Protein AF-A0A4R3IBD0-F1 (afdb_monomer_lite)

Radius of gyration: 32.83 Å; chains: 1; bounding box: 86×54×81 Å

Sequence (645 aa):
MNINRLTFVALLCSALAISGCDSNSLTTIDSSSDSRSTEYGYESTAWFNLSADACTDRDDAVVIDTLDSEADLSSSEFSCTQYNYGTEIVYSFEWTGDDFDKDGADDTLSFDLKVEAFDGTTYSYSETEGESSVTELGTAANLYYIVDDYGTSDDDSDDVGYWDIEGANDNDGIDIGQSLRFSIENMAVSATGYSADFDGFSAISVLETLAGKEHLNIIGFGTGLDSNSFSTTPGEYEFDAMEELVVTSAGDYYDWQIWSIFDIEFSFSISNPELEVEPDWLAGSWGVAHIVDGGYKLDAEADTSDYVAGAQQIVDNLPEVGHVITFFTHPAHPHLFTLREHPYIDVANDIHENMVPTLENEQIILDVIDVFREADKKVILYLNAAGPNSNLYNETLEEIGDAWVTYYTDEWDGDEGAAWRELVRGYAERFDGLVDGYWFDNAAETPGGHEAFIQVFRDIDPDLRLCLNTNKQYHTDENGDYIYVGSDGIDDDDDSDYKIIKYVPTNEYDDYNCGHITPLGQGAPPNSFAYEEFTIPAMVEEPTATYDGRKYALKHGWFPIRTTWHGENSDLVFETEQAYRFTRTITDAGAAMTWSNTNLNGYMSDDEMLIMQEINDRMAQEPMESYEAYERPEGACLIGEDDCE

Foldseek 3Di:
DDDDDDDDDDDDDDDDDDDDDDPPPPPDDPCPDPLDDDPFWQKWKKKKKAFQCPQDPDFVNMWIDRVVDIGTNVDPQKHWDWDFPFFKIKIKIWGFPDDRVPPVGTKIKIKIKMKGKAAQWDWDDDQDQQAIATAGQHDRFTKDKDWDQPDPDPDSSSTFIFIFTDDPPPQTAAAASMKMKIAMGDTDMRDPQKGKDWQAWFKWKKAWRFDAAFWKKWKDHGGRTGIDTGGDPTDMDTDHGDNMIMMGTNAHPVNPTHMGITIIMTMIMMIRPPRRVPQDLQFLAEAAEFEQAFFVVNVVLVVQFDQLVQLVVCLVQFLRHQAYEYAQHHPPQQQTGLAQDFPPDNCCPQFNRRSGHDPVRSVSVVSSLVSCVVSNHAYEYEHAQLHLLPDQDDPVSVSNNVSLQVRCVVVVVRQSLVVRLSRVLRVLLVCQPSHQAYEYHPQLNHRPHDPSNLVSNCVRPVRHAYEHPRDWDFDADPVRHFWWWQAQAPPGPDRFIFTFTAFDHQDQRGQAYNQDTGDLVRVDALLRLVCVVPHLVNCLVPQWYHNSSRHIHGYEHEGEQFSDLADLPGHRDDDQLSVLCSSCSNSVSRGHYYYSFYDDSSHGRPVVSVSSSVSSVQVPDVVRDDGDDDDRYHLIDIPPDPSSD

pLDDT: mean 89.26, std 17.73, range [23.42, 98.94]

InterPro domains:
  IPR058589 Endo-alpha(1,4)-fucoidanase Mef1 [PF26376] (278-642)

Structure (mmCIF, N/CA/C/O backbone):
data_AF-A0A4R3IBD0-F1
#
_entry.id   AF-A0A4R3IBD0-F1
#
loop_
_atom_site.group_PDB
_atom_site.id
_atom_site.type_symbol
_atom_site.label_atom_id
_atom_site.label_alt_id
_atom_site.label_comp_id
_atom_site.label_asym_id
_atom_site.label_entity_id
_atom_site.label_seq_id
_atom_site.pdbx_PDB_ins_code
_atom_site.Cartn_x
_atom_site.Cartn_y
_atom_site.Cartn_z
_atom_site.occupancy
_atom_site.B_iso_or_equiv
_atom_site.auth_seq_id
_atom_site.auth_comp_id
_atom_site.auth_asym_id
_atom_site.auth_atom_id
_atom_site.pdbx_PDB_model_num
ATOM 1 N N . MET A 1 1 ? -7.425 26.414 43.319 1.00 30.64 1 MET A N 1
ATOM 2 C CA . MET A 1 1 ? -7.957 27.664 42.724 1.00 30.64 1 MET A CA 1
ATOM 3 C C . MET A 1 1 ? -7.833 27.462 41.223 1.00 30.64 1 MET A C 1
ATOM 5 O O . MET A 1 1 ? -6.763 27.702 40.697 1.00 30.64 1 MET A O 1
ATOM 9 N N . ASN A 1 2 ? -8.671 26.607 40.640 1.00 25.41 2 ASN A N 1
ATOM 10 C CA . ASN A 1 2 ? -10.037 26.858 40.157 1.00 25.41 2 ASN A CA 1
ATOM 11 C C . ASN A 1 2 ? -10.115 27.938 39.067 1.00 25.41 2 ASN A C 1
ATOM 13 O O . ASN A 1 2 ? -9.799 29.096 39.338 1.00 25.41 2 ASN A O 1
ATOM 17 N N . ILE A 1 3 ? -10.701 27.495 37.944 1.00 26.06 3 ILE A N 1
ATOM 18 C CA . ILE A 1 3 ? -11.537 28.189 36.948 1.00 26.06 3 ILE A CA 1
ATOM 19 C C . ILE A 1 3 ? -10.963 28.268 35.514 1.00 26.06 3 ILE A C 1
ATOM 21 O O . ILE A 1 3 ? -10.223 29.182 35.166 1.00 26.06 3 ILE A O 1
ATOM 25 N N . ASN A 1 4 ? -11.447 27.293 34.729 1.00 26.22 4 ASN A N 1
ATOM 26 C CA . ASN A 1 4 ? -12.086 27.340 33.402 1.00 26.22 4 ASN A CA 1
ATOM 27 C C . ASN A 1 4 ? -11.263 27.609 32.133 1.00 26.22 4 ASN A C 1
ATOM 29 O O . ASN A 1 4 ? -10.909 28.745 31.820 1.00 26.22 4 ASN A O 1
ATOM 33 N N . ARG A 1 5 ? -11.164 26.551 31.311 1.00 23.84 5 ARG A N 1
ATOM 34 C CA . ARG A 1 5 ? -11.283 26.635 29.849 1.00 23.84 5 ARG A CA 1
ATOM 35 C C . ARG A 1 5 ? -12.761 26.842 29.496 1.00 23.84 5 ARG A C 1
ATOM 37 O O . ARG A 1 5 ? -13.630 26.215 30.094 1.00 23.84 5 ARG A O 1
ATOM 44 N N . LEU A 1 6 ? -13.018 27.786 28.595 1.00 23.88 6 LEU A N 1
ATOM 45 C CA . LEU A 1 6 ? -14.338 28.175 28.111 1.00 23.88 6 LEU A CA 1
ATOM 46 C C . LEU A 1 6 ? -14.434 27.801 26.629 1.00 23.88 6 LEU A C 1
ATOM 48 O O . LEU A 1 6 ? -13.588 28.211 25.837 1.00 23.88 6 LEU A O 1
ATOM 52 N N . THR A 1 7 ? -15.473 27.045 26.311 1.00 25.47 7 THR A N 1
ATOM 53 C CA . THR A 1 7 ? -15.976 26.640 24.996 1.00 25.47 7 THR A CA 1
ATOM 54 C C . THR A 1 7 ? -16.467 27.843 24.180 1.00 25.47 7 THR A C 1
ATOM 56 O O . THR A 1 7 ? -17.162 28.698 24.724 1.00 25.47 7 THR A O 1
ATOM 59 N N . PHE A 1 8 ? -16.136 27.896 22.887 1.00 23.89 8 PHE A N 1
ATOM 60 C CA . PHE A 1 8 ? -16.808 28.630 21.793 1.00 23.89 8 PHE A CA 1
ATOM 61 C C . PHE A 1 8 ? -16.266 27.974 20.505 1.00 23.89 8 PHE A C 1
ATOM 63 O O . PHE A 1 8 ? -15.052 27.890 20.368 1.00 23.89 8 PHE A O 1
ATOM 70 N N . VAL A 1 9 ? -17.065 27.395 19.604 1.00 23.58 9 VAL A N 1
ATOM 71 C CA . VAL A 1 9 ? -17.948 28.067 18.635 1.00 23.58 9 VAL A CA 1
ATOM 72 C C . VAL A 1 9 ? -19.004 27.074 18.120 1.00 23.58 9 VAL A C 1
ATOM 74 O O . VAL A 1 9 ? -18.623 26.052 17.576 1.00 23.58 9 VAL A O 1
ATOM 77 N N . ALA A 1 10 ? -20.293 27.425 18.201 1.00 23.42 10 ALA A N 1
ATOM 78 C CA . ALA A 1 10 ? -21.295 27.228 17.136 1.00 23.42 10 ALA A CA 1
ATOM 79 C C . ALA A 1 10 ? -22.636 27.847 17.575 1.00 23.42 10 ALA A C 1
ATOM 81 O O . ALA A 1 10 ? -23.324 27.339 18.453 1.00 23.42 10 ALA A O 1
ATOM 82 N N . LEU A 1 11 ? -22.999 28.999 17.003 1.00 23.48 11 LEU A N 1
ATOM 83 C CA . LEU A 1 11 ? -24.326 29.595 17.174 1.00 23.48 11 LEU A CA 1
ATOM 84 C C . LEU A 1 11 ? -24.613 30.479 15.962 1.00 23.48 11 LEU A C 1
ATOM 86 O O . LEU A 1 11 ? -24.100 31.594 15.902 1.00 23.48 11 LEU A O 1
ATOM 90 N N . LEU A 1 12 ? -25.398 29.973 15.001 1.00 24.44 12 LEU A N 1
ATOM 91 C CA . LEU A 1 12 ? -26.239 30.764 14.086 1.00 24.44 12 LEU A CA 1
ATOM 92 C C . LEU A 1 12 ? -27.063 29.859 13.148 1.00 24.44 12 LEU A C 1
ATOM 94 O O . LEU A 1 12 ? -26.705 29.652 11.995 1.00 24.44 12 LEU A O 1
ATOM 98 N N . CYS A 1 13 ? -28.237 29.421 13.603 1.00 23.78 13 CYS A N 1
ATOM 99 C CA . CYS A 1 13 ? -29.403 29.314 12.725 1.00 23.78 13 CYS A CA 1
ATOM 100 C C . CYS A 1 13 ? -30.688 29.492 13.537 1.00 23.78 13 CYS A C 1
ATOM 102 O O . CYS A 1 13 ? -31.220 28.576 14.151 1.00 23.78 13 CYS A O 1
ATOM 104 N N . SER A 1 14 ? -31.192 30.725 13.576 1.00 25.48 14 SER A N 1
ATOM 105 C CA . SER A 1 14 ? -32.571 31.003 13.978 1.00 25.48 14 SER A CA 1
ATOM 106 C C . SER A 1 14 ? -33.035 32.272 13.275 1.00 25.48 14 SER A C 1
ATOM 108 O O . SER A 1 14 ? -32.718 33.372 13.723 1.00 25.48 14 SER A O 1
ATOM 110 N N . ALA A 1 15 ? -33.743 32.111 12.155 1.00 26.70 15 ALA A N 1
ATOM 111 C CA . ALA A 1 15 ? -34.878 32.941 11.736 1.00 26.70 15 ALA A CA 1
ATOM 112 C C . ALA A 1 15 ? -35.187 32.715 10.249 1.00 26.70 15 ALA A C 1
ATOM 114 O O . ALA A 1 15 ? -34.591 33.375 9.408 1.00 26.70 15 ALA A O 1
ATOM 115 N N . LEU A 1 16 ? -36.170 31.868 9.934 1.00 24.61 16 LEU A N 1
ATOM 116 C CA . LEU A 1 16 ? -37.281 32.189 9.026 1.00 24.61 16 LEU A CA 1
ATOM 117 C C . LEU A 1 16 ? -38.232 30.985 8.950 1.00 24.61 16 LEU A C 1
ATOM 119 O O . LEU A 1 16 ? -37.843 29.895 8.560 1.00 24.61 16 LEU A O 1
ATOM 123 N N . ALA A 1 17 ? -39.488 31.210 9.329 1.00 36.75 17 ALA A N 1
ATOM 124 C CA . ALA A 1 17 ? -40.565 30.239 9.221 1.00 36.75 17 ALA A CA 1
ATOM 125 C C . ALA A 1 17 ? -40.955 30.022 7.751 1.00 36.75 17 ALA A C 1
ATOM 127 O O . ALA A 1 17 ? -41.486 30.947 7.128 1.00 36.75 17 ALA A O 1
ATOM 128 N N . ILE A 1 18 ? -40.738 28.811 7.232 1.00 27.33 18 ILE A N 1
ATOM 129 C CA . ILE A 1 18 ? -41.438 28.233 6.077 1.00 27.33 18 ILE A CA 1
ATOM 130 C C . ILE A 1 18 ? -41.676 26.749 6.395 1.00 27.33 18 ILE A C 1
ATOM 132 O O . ILE A 1 18 ? -40.802 26.077 6.922 1.00 27.33 18 ILE A O 1
ATOM 136 N N . SER A 1 19 ? -42.900 26.296 6.136 1.00 30.73 19 SER A N 1
ATOM 137 C CA . SER A 1 19 ? -43.410 24.936 6.313 1.00 30.73 19 SER A CA 1
ATOM 138 C C . SER A 1 19 ? -42.615 23.880 5.538 1.00 30.73 19 SER A C 1
ATOM 140 O O . SER A 1 19 ? -42.396 24.080 4.341 1.00 30.73 19 SER A O 1
ATOM 142 N N . GLY A 1 20 ? -42.322 22.756 6.195 1.00 28.58 20 GLY A N 1
ATOM 143 C CA . GLY A 1 20 ? -41.736 21.547 5.613 1.00 28.58 20 GLY A CA 1
ATOM 144 C C . GLY A 1 20 ? -40.510 21.097 6.402 1.00 28.58 20 GLY A C 1
ATOM 145 O O . GLY A 1 20 ? -39.396 21.416 6.005 1.00 28.58 20 GLY A O 1
ATOM 146 N N . CYS A 1 21 ? -40.726 20.437 7.541 1.00 24.16 21 CYS A N 1
ATOM 147 C CA . CYS A 1 21 ? -39.716 19.561 8.129 1.00 24.16 21 CYS A CA 1
ATOM 148 C C . CYS A 1 21 ? -39.998 18.177 7.544 1.00 24.16 21 CYS A C 1
ATOM 150 O O . CYS A 1 21 ? -41.008 17.589 7.911 1.00 24.16 21 CYS A O 1
ATOM 152 N N . ASP A 1 22 ? -39.168 17.739 6.600 1.00 27.30 22 ASP A N 1
ATOM 153 C CA . ASP A 1 22 ? -38.936 16.310 6.383 1.00 27.30 22 ASP A CA 1
ATOM 154 C C . ASP A 1 22 ? -38.057 15.828 7.550 1.00 27.30 22 ASP A C 1
ATOM 156 O O . ASP A 1 22 ? -37.137 16.541 7.966 1.00 27.30 22 ASP A O 1
ATOM 160 N N . SER A 1 23 ? -38.368 14.657 8.094 1.00 30.92 23 SER A N 1
ATOM 161 C CA . SER A 1 23 ? -37.738 14.008 9.250 1.00 30.92 23 SER A CA 1
ATOM 162 C C . SER A 1 23 ? -36.393 13.328 8.948 1.00 30.92 23 SER A C 1
ATOM 164 O O . SER A 1 23 ? -35.870 12.637 9.810 1.00 30.92 23 SER A O 1
ATOM 166 N N . ASN A 1 24 ? -35.745 13.590 7.808 1.00 31.97 24 ASN A N 1
ATOM 167 C CA . ASN A 1 24 ? -34.401 13.060 7.515 1.00 31.97 24 ASN A CA 1
ATOM 168 C C . ASN A 1 24 ? -33.290 13.896 8.172 1.00 31.97 24 ASN A C 1
ATOM 170 O O . ASN A 1 24 ? -32.455 14.499 7.495 1.00 31.97 24 ASN A O 1
ATOM 174 N N . SER A 1 25 ? -33.292 13.950 9.500 1.00 30.91 25 SER A N 1
ATOM 175 C CA . SER A 1 25 ? -32.146 14.402 10.290 1.00 30.91 25 SER A CA 1
ATOM 176 C C . SER A 1 25 ? -31.559 13.212 11.043 1.00 30.91 25 SER A C 1
ATOM 178 O O . SER A 1 25 ? -31.473 13.263 12.267 1.00 30.91 25 SER A O 1
ATOM 180 N N . LEU A 1 26 ? -31.140 12.173 10.310 1.00 33.38 26 LEU A N 1
ATOM 181 C CA . LEU A 1 26 ? -30.063 11.319 10.796 1.00 33.38 26 LEU A CA 1
ATOM 182 C C . LEU A 1 26 ? -28.829 12.211 10.930 1.00 33.38 26 LEU A C 1
ATOM 184 O O . LEU A 1 26 ? -28.348 12.817 9.966 1.00 33.38 26 LEU A O 1
ATOM 188 N N . THR A 1 27 ? -28.401 12.381 12.170 1.00 32.94 27 THR A N 1
ATOM 189 C CA . THR A 1 27 ? -27.073 12.841 12.535 1.00 32.94 27 THR A CA 1
ATOM 190 C C . THR A 1 27 ? -26.075 12.007 11.743 1.00 32.94 27 THR A C 1
ATOM 192 O O . THR A 1 27 ? -26.045 10.790 11.838 1.00 32.94 27 THR A O 1
ATOM 195 N N . THR A 1 28 ? -25.293 12.666 10.889 1.00 30.95 28 THR A N 1
ATOM 196 C CA . THR A 1 28 ? -24.097 12.071 10.294 1.00 30.95 28 THR A CA 1
ATOM 197 C C . THR A 1 28 ? -23.261 11.492 11.427 1.00 30.95 28 THR A C 1
ATOM 199 O O . THR A 1 28 ? -22.746 12.278 12.227 1.00 30.95 28 THR A O 1
ATOM 202 N N . ILE A 1 29 ? -23.161 10.163 11.490 1.00 40.06 29 ILE A N 1
ATOM 203 C CA . ILE A 1 29 ? -22.185 9.456 12.315 1.00 40.06 29 ILE A CA 1
ATOM 204 C C . ILE A 1 29 ? -20.834 10.098 11.990 1.00 40.06 29 ILE A C 1
ATOM 206 O O . ILE A 1 29 ? -20.420 10.150 10.828 1.00 40.06 29 ILE A O 1
ATOM 210 N N . ASP A 1 30 ? -20.197 10.709 12.990 1.00 34.03 30 ASP A N 1
ATOM 211 C CA . ASP A 1 30 ? -18.844 11.237 12.845 1.00 34.03 30 ASP A CA 1
ATOM 212 C C . ASP A 1 30 ? -17.926 10.022 12.723 1.00 34.03 30 ASP A C 1
ATOM 214 O O . ASP A 1 30 ? -17.477 9.453 13.715 1.00 34.03 30 ASP A O 1
ATOM 218 N N . SER A 1 31 ? -17.714 9.573 11.485 1.00 34.78 31 SER A N 1
ATOM 219 C CA . SER A 1 31 ? -16.837 8.469 11.107 1.00 34.78 31 SER A CA 1
ATOM 220 C C . SER A 1 31 ? -15.368 8.870 11.301 1.00 34.78 31 SER A C 1
ATOM 222 O O . SER A 1 31 ? -14.561 8.841 10.363 1.00 34.78 31 SER A O 1
ATOM 224 N N . SER A 1 32 ? -14.998 9.312 12.507 1.00 30.59 32 SER A N 1
ATOM 225 C CA . SER A 1 32 ? -13.603 9.469 12.892 1.00 30.59 32 SER A CA 1
ATOM 226 C C . SER A 1 32 ? -13.015 8.067 13.038 1.00 30.59 32 SER A C 1
ATOM 228 O O . SER A 1 32 ? -13.101 7.444 14.090 1.00 30.59 32 SER A O 1
ATOM 230 N N . SER A 1 33 ? -12.491 7.575 11.920 1.00 35.34 33 SER A N 1
ATOM 231 C CA . SER A 1 33 ? -11.714 6.355 11.724 1.00 35.34 33 SER A CA 1
ATOM 232 C C . SER A 1 33 ? -10.942 5.892 12.971 1.00 35.34 33 SER A C 1
ATOM 234 O O . SER A 1 33 ? -9.861 6.412 13.259 1.00 35.34 33 SER A O 1
ATOM 236 N N . ASP A 1 34 ? -11.460 4.881 13.666 1.00 32.78 34 ASP A N 1
ATOM 237 C CA . ASP A 1 34 ? -10.689 4.050 14.599 1.00 32.78 34 ASP A CA 1
ATOM 238 C C . ASP A 1 34 ? -10.682 2.614 14.042 1.00 32.78 34 ASP A C 1
ATOM 240 O O . ASP A 1 34 ? -11.160 1.674 14.665 1.00 32.78 34 ASP A O 1
ATOM 244 N N . SER A 1 35 ? -10.153 2.442 12.821 1.00 32.25 35 SER A N 1
ATOM 245 C CA . SER A 1 35 ? -9.695 1.134 12.341 1.00 32.25 35 SER A CA 1
ATOM 246 C C . SER A 1 35 ? -8.415 0.800 13.110 1.00 32.25 35 SER A C 1
ATOM 248 O O . SER A 1 35 ? -7.306 1.158 12.695 1.00 32.25 35 SER A O 1
ATOM 250 N N . ARG A 1 36 ? -8.552 0.215 14.300 1.00 33.66 36 ARG A N 1
ATOM 251 C CA . ARG A 1 36 ? -7.394 -0.225 15.078 1.00 33.66 36 ARG A CA 1
ATOM 252 C C . ARG A 1 36 ? -6.843 -1.496 14.466 1.00 33.66 36 ARG A C 1
ATOM 254 O O . ARG A 1 36 ? -7.505 -2.519 14.463 1.00 33.66 36 ARG A O 1
ATOM 261 N N . SER A 1 37 ? -5.603 -1.425 13.999 1.00 33.34 37 SER A N 1
ATOM 262 C CA . SER A 1 37 ? -4.855 -2.597 13.573 1.00 33.34 37 SER A CA 1
ATOM 263 C C . SER A 1 37 ? -4.656 -3.550 14.754 1.00 33.34 37 SER A C 1
ATOM 265 O O . SER A 1 37 ? -3.964 -3.243 15.729 1.00 33.34 37 SER A O 1
ATOM 267 N N . THR A 1 38 ? -5.245 -4.737 14.663 1.00 33.91 38 THR A N 1
ATOM 268 C CA . THR A 1 38 ? -4.673 -5.912 15.314 1.00 33.91 38 THR A CA 1
ATOM 269 C C . THR A 1 38 ? -3.822 -6.671 14.302 1.00 33.91 38 THR A C 1
ATOM 271 O O . THR A 1 38 ? -3.943 -6.514 13.093 1.00 33.91 38 THR A O 1
ATOM 274 N N . GLU A 1 39 ? -2.831 -7.387 14.810 1.00 35.88 39 GLU A N 1
ATOM 275 C CA . GLU A 1 39 ? -1.593 -7.669 14.092 1.00 35.88 39 GLU A CA 1
ATOM 276 C C . GLU A 1 39 ? -1.738 -8.622 12.883 1.00 35.88 39 GLU A C 1
ATOM 278 O O . GLU A 1 39 ? -0.814 -8.645 12.083 1.00 35.88 39 GLU A O 1
ATOM 283 N N . TYR A 1 40 ? -2.836 -9.374 12.682 1.00 45.09 40 TYR A N 1
ATOM 284 C CA . TYR A 1 40 ? -2.930 -10.379 11.597 1.00 45.09 40 TYR A CA 1
ATOM 285 C C . TYR A 1 40 ? -4.383 -10.781 11.222 1.00 45.09 40 TYR A C 1
ATOM 287 O O . TYR A 1 40 ? -4.918 -11.721 11.803 1.00 45.09 40 TYR A O 1
ATOM 295 N N . GLY A 1 41 ? -5.006 -10.115 10.236 1.00 49.81 41 GLY A N 1
ATOM 296 C CA . GLY A 1 41 ? -6.280 -10.538 9.617 1.00 49.81 41 GLY A CA 1
ATOM 297 C C . GLY A 1 41 ? -7.053 -9.391 8.944 1.00 49.81 41 GLY A C 1
ATOM 298 O O . GLY A 1 41 ? -6.858 -8.233 9.302 1.00 49.81 41 GLY A O 1
ATOM 299 N N . TYR A 1 42 ? -7.910 -9.687 7.956 1.00 64.25 42 TYR A N 1
ATOM 300 C CA . TYR A 1 42 ? -8.905 -8.716 7.470 1.00 64.25 42 TYR A CA 1
ATOM 301 C C . TYR A 1 42 ? -9.942 -8.502 8.576 1.00 64.25 42 TYR A C 1
ATOM 303 O O . TYR A 1 42 ? -10.501 -9.483 9.068 1.00 64.25 42 TYR A O 1
ATOM 311 N N . GLU A 1 43 ? -10.171 -7.251 8.968 1.00 77.31 43 GLU A N 1
ATOM 312 C CA . GLU A 1 43 ? -11.166 -6.858 9.967 1.00 77.31 43 GLU A CA 1
ATOM 313 C C . GLU A 1 43 ? -12.154 -5.883 9.313 1.00 77.31 43 GLU A C 1
ATOM 315 O O . GLU A 1 43 ? -11.752 -4.868 8.744 1.00 77.31 43 GLU A O 1
ATOM 320 N N . SER A 1 44 ? -13.442 -6.217 9.337 1.00 85.81 44 SER A N 1
ATOM 321 C CA . SER A 1 44 ? -14.539 -5.358 8.881 1.00 85.81 44 SER A CA 1
ATOM 322 C C . SER A 1 44 ? -15.391 -4.963 10.078 1.00 85.81 44 SER A C 1
ATOM 324 O O . SER A 1 44 ? -15.619 -5.787 10.958 1.00 85.81 44 SER A O 1
ATOM 326 N N . THR A 1 45 ? -15.896 -3.733 10.108 1.00 90.75 45 THR A N 1
ATOM 327 C CA . THR A 1 45 ? -16.821 -3.283 11.156 1.00 90.75 45 THR A CA 1
ATOM 328 C C . THR A 1 45 ? -18.210 -3.103 10.563 1.00 90.75 45 THR A C 1
ATOM 330 O O . THR A 1 45 ? -18.341 -2.536 9.484 1.00 90.75 45 THR A O 1
ATOM 333 N N . ALA A 1 46 ? -19.239 -3.577 11.263 1.00 94.94 46 ALA A N 1
ATOM 334 C CA . ALA A 1 46 ? -20.636 -3.368 10.892 1.00 94.94 46 ALA A CA 1
ATOM 335 C C . ALA A 1 46 ? -21.366 -2.622 12.015 1.00 94.94 46 ALA A C 1
ATOM 337 O O . ALA A 1 46 ? -21.501 -3.154 13.121 1.00 94.94 46 ALA A O 1
ATOM 338 N N . TRP A 1 47 ? -21.833 -1.407 11.732 1.00 97.06 47 TRP A N 1
ATOM 339 C CA . TRP A 1 47 ? -22.647 -0.590 12.631 1.00 97.06 47 TRP A CA 1
ATOM 340 C C . TRP A 1 47 ? -24.128 -0.818 12.378 1.00 97.06 47 TRP A C 1
ATOM 342 O O . TRP A 1 47 ? -24.560 -0.942 11.236 1.00 97.06 47 TRP A O 1
ATOM 352 N N . PHE A 1 48 ? -24.903 -0.841 13.456 1.00 97.81 48 PHE A N 1
ATOM 353 C CA . PHE A 1 48 ? -26.347 -1.007 13.423 1.00 97.81 48 PHE A CA 1
ATOM 354 C C . PHE A 1 48 ? -27.013 0.123 14.196 1.00 97.81 48 PHE A C 1
ATOM 356 O O . PHE A 1 48 ? -26.667 0.366 15.353 1.00 97.81 48 PHE A O 1
ATOM 363 N N . ASN A 1 49 ? -28.015 0.748 13.580 1.00 97.56 49 ASN A N 1
ATOM 364 C CA . ASN A 1 49 ? -29.010 1.567 14.267 1.00 97.56 49 ASN A CA 1
ATOM 365 C C . ASN A 1 49 ? -30.354 0.836 14.175 1.00 97.56 49 ASN A C 1
ATOM 367 O O . ASN A 1 49 ? -30.792 0.478 13.080 1.00 97.56 49 ASN A O 1
ATOM 371 N N . LEU A 1 50 ? -30.960 0.535 15.324 1.00 97.19 50 LEU A N 1
ATOM 372 C CA . LEU A 1 50 ? -32.135 -0.325 15.427 1.00 97.19 50 LEU A CA 1
ATOM 373 C C . LEU A 1 50 ? -33.230 0.329 16.256 1.00 97.19 50 LEU A C 1
ATOM 375 O O . LEU A 1 50 ? -33.032 0.617 17.438 1.00 97.19 50 LEU A O 1
ATOM 379 N N . SER A 1 51 ? -34.417 0.412 15.663 1.00 96.12 51 SER A N 1
ATOM 380 C CA . SER A 1 51 ? -35.643 0.858 16.309 1.00 96.12 51 SER A CA 1
ATOM 381 C C . SER A 1 51 ? -36.452 -0.287 16.921 1.00 96.12 51 SER A C 1
ATOM 383 O O . SER A 1 51 ? -36.395 -1.439 16.483 1.00 96.12 51 SER A O 1
ATOM 385 N N . ALA A 1 52 ? -37.286 0.009 17.917 1.00 95.25 52 ALA A N 1
ATOM 386 C CA . ALA A 1 52 ? -38.093 -1.007 18.600 1.00 95.25 52 ALA A CA 1
ATOM 387 C C . ALA A 1 52 ? -39.112 -1.732 17.698 1.00 95.25 52 ALA A C 1
ATOM 389 O O . ALA A 1 52 ? -39.467 -2.887 17.959 1.00 95.25 52 ALA A O 1
ATOM 390 N N . ASP A 1 53 ? -39.578 -1.079 16.637 1.00 93.38 53 ASP A N 1
ATOM 391 C CA . ASP A 1 53 ? -40.452 -1.629 15.599 1.00 93.38 53 ASP A CA 1
ATOM 392 C C . ASP A 1 53 ? -39.692 -2.241 14.414 1.00 93.38 53 ASP A C 1
ATOM 394 O O . ASP A 1 53 ? -40.296 -2.539 13.380 1.00 93.38 53 ASP A O 1
ATOM 398 N N . ALA A 1 54 ? -38.394 -2.507 14.576 1.00 94.31 54 ALA A N 1
ATOM 399 C CA . ALA A 1 54 ? -37.627 -3.324 13.653 1.00 94.31 54 ALA A CA 1
ATOM 400 C C . ALA A 1 54 ? -38.376 -4.607 13.268 1.00 94.31 54 ALA A C 1
ATOM 402 O O . ALA A 1 54 ? -39.022 -5.264 14.095 1.00 94.31 54 ALA A O 1
ATOM 403 N N . CYS A 1 55 ? -38.215 -5.010 12.003 1.00 94.31 55 CYS A N 1
ATOM 404 C CA . CYS A 1 55 ? -38.742 -6.273 11.472 1.00 94.31 55 CYS A CA 1
ATOM 405 C C . CYS A 1 55 ? -40.280 -6.301 11.386 1.00 94.31 55 CYS A C 1
ATOM 407 O O . CYS A 1 55 ? -40.898 -7.373 11.364 1.00 94.31 55 CYS A O 1
ATOM 409 N N . THR A 1 56 ? -40.888 -5.113 11.343 1.00 89.62 56 THR A N 1
ATOM 410 C CA . THR A 1 56 ? -42.294 -4.893 10.994 1.00 89.62 56 THR A CA 1
ATOM 411 C C . THR A 1 56 ? -42.409 -4.416 9.537 1.00 89.62 56 THR A C 1
ATOM 413 O O . THR A 1 56 ? -41.598 -4.816 8.706 1.00 89.62 56 THR A O 1
ATOM 416 N N . ASP A 1 57 ? -43.426 -3.621 9.194 1.00 86.31 57 ASP A N 1
ATOM 417 C CA . ASP A 1 57 ? -43.651 -3.132 7.826 1.00 86.31 57 ASP A CA 1
ATOM 418 C C . ASP A 1 57 ? -42.810 -1.872 7.492 1.00 86.31 57 ASP A C 1
ATOM 420 O O . ASP A 1 57 ? -42.961 -1.314 6.405 1.00 86.31 57 ASP A O 1
ATOM 424 N N . ARG A 1 58 ? -41.948 -1.416 8.417 1.00 88.56 58 ARG A N 1
ATOM 425 C CA . ARG A 1 58 ? -41.112 -0.219 8.280 1.00 88.56 58 ARG A CA 1
ATOM 426 C C . ARG A 1 58 ? -39.668 -0.585 7.919 1.00 88.56 58 ARG A C 1
ATOM 428 O O . ARG A 1 58 ? -38.965 -1.200 8.721 1.00 88.56 58 ARG A O 1
ATOM 435 N N . ASP A 1 59 ? -39.241 -0.197 6.718 1.00 91.50 59 ASP A N 1
ATOM 436 C CA . ASP A 1 59 ? -37.950 -0.617 6.163 1.00 91.50 59 ASP A CA 1
ATOM 437 C C . ASP A 1 59 ? -36.748 0.052 6.862 1.00 91.50 59 ASP A C 1
ATOM 439 O O . ASP A 1 59 ? -35.747 -0.611 7.124 1.00 91.50 59 ASP A O 1
ATOM 443 N N . ASP A 1 60 ? -36.875 1.328 7.238 1.00 91.44 60 ASP A N 1
ATOM 444 C CA . ASP A 1 60 ? -35.840 2.144 7.898 1.00 91.44 60 ASP A CA 1
ATOM 445 C C . ASP A 1 60 ? -35.778 1.945 9.423 1.00 91.44 60 ASP A C 1
ATOM 447 O O . ASP A 1 60 ? -35.047 2.641 10.121 1.00 91.44 60 ASP A O 1
ATOM 451 N N . ALA A 1 61 ? -36.527 0.978 9.964 1.00 93.12 61 ALA A N 1
ATOM 452 C CA . ALA A 1 61 ? -36.467 0.630 11.382 1.00 93.12 61 ALA A CA 1
ATOM 453 C C . ALA A 1 61 ? -35.155 -0.058 11.786 1.00 93.12 61 ALA A C 1
ATOM 455 O O . ALA A 1 61 ? -34.906 -0.224 12.978 1.00 93.12 61 ALA A O 1
ATOM 456 N N . VAL A 1 62 ? -34.341 -0.494 10.820 1.00 96.12 62 VAL A N 1
ATOM 457 C CA . VAL A 1 62 ? -32.968 -0.948 11.053 1.00 96.12 62 VAL A CA 1
ATOM 458 C C . VAL A 1 62 ? -32.099 -0.528 9.883 1.00 96.12 62 VAL A C 1
ATOM 460 O O . VAL A 1 62 ? -32.450 -0.799 8.736 1.00 96.12 62 VAL A O 1
ATOM 463 N N . VAL A 1 63 ? -30.948 0.061 10.185 1.00 97.12 63 VAL A N 1
ATOM 464 C CA . VAL A 1 63 ? -29.914 0.405 9.207 1.00 97.12 63 VAL A CA 1
ATOM 465 C C . VAL A 1 63 ? -28.624 -0.310 9.589 1.00 97.12 63 VAL A C 1
ATOM 467 O O . VAL A 1 63 ? -28.256 -0.324 10.765 1.00 97.12 63 VAL A O 1
ATOM 470 N N . ILE A 1 64 ? -27.963 -0.907 8.598 1.00 97.00 64 ILE A N 1
ATOM 471 C CA . ILE A 1 64 ? -26.595 -1.416 8.690 1.00 97.00 64 ILE A CA 1
ATOM 472 C C . ILE A 1 64 ? -25.665 -0.515 7.869 1.00 97.00 64 ILE A C 1
ATOM 474 O O . ILE A 1 64 ? -26.000 -0.154 6.741 1.00 97.00 64 ILE A O 1
ATOM 478 N N . ASP A 1 65 ? -24.505 -0.180 8.428 1.00 95.19 65 ASP A N 1
ATOM 479 C CA . ASP A 1 65 ? -23.401 0.504 7.745 1.00 95.19 65 ASP A CA 1
ATOM 480 C C . ASP A 1 65 ? -22.112 -0.305 7.942 1.00 95.19 65 ASP A C 1
ATOM 482 O O . ASP A 1 65 ? -21.661 -0.508 9.072 1.00 95.19 65 ASP A O 1
ATOM 486 N N . THR A 1 66 ? -21.537 -0.801 6.847 1.00 88.44 66 THR A N 1
ATOM 487 C CA . THR A 1 66 ? -20.299 -1.598 6.849 1.00 88.44 66 THR A CA 1
ATOM 488 C C . THR A 1 66 ? -19.087 -0.835 6.323 1.00 88.44 66 THR A C 1
ATOM 490 O O . THR A 1 66 ? -18.091 -1.453 5.948 1.00 88.44 66 THR A O 1
ATOM 493 N N . LEU A 1 67 ? -19.158 0.504 6.257 1.00 80.69 67 LEU A N 1
ATOM 494 C CA . LEU A 1 67 ? -18.241 1.418 5.552 1.00 80.69 67 LEU A CA 1
ATOM 495 C C . LEU A 1 67 ? -18.224 1.257 4.025 1.00 80.69 67 LEU A C 1
ATOM 497 O O . LEU A 1 67 ? -18.065 2.244 3.301 1.00 80.69 67 LEU A O 1
ATOM 501 N N . ASP A 1 68 ? -18.381 0.030 3.534 1.00 72.88 68 ASP A N 1
ATOM 502 C CA . ASP A 1 68 ? -18.463 -0.301 2.115 1.00 72.88 68 ASP A CA 1
ATOM 503 C C . ASP A 1 68 ? -19.890 -0.119 1.573 1.00 72.88 68 ASP A C 1
ATOM 505 O O . ASP A 1 68 ? -20.071 0.254 0.406 1.00 72.88 68 ASP A O 1
ATOM 509 N N . SER A 1 69 ? -20.902 -0.340 2.418 1.00 84.75 69 SER A N 1
ATOM 510 C CA . SER A 1 69 ? -22.312 -0.226 2.056 1.00 84.75 69 SER A CA 1
ATOM 511 C C . SER A 1 69 ? -23.180 0.251 3.222 1.00 84.75 69 SER A C 1
ATOM 513 O O . SER A 1 69 ? -22.877 0.000 4.384 1.00 84.75 69 SER A O 1
ATOM 515 N N . GLU A 1 70 ? -24.275 0.932 2.885 1.00 93.94 70 GLU A N 1
ATOM 516 C CA . GLU A 1 70 ? -25.354 1.280 3.812 1.00 93.94 70 GLU A CA 1
ATOM 517 C C . GLU A 1 70 ? -26.643 0.645 3.280 1.00 93.94 70 GLU A C 1
ATOM 519 O O . GLU A 1 70 ? -26.962 0.783 2.090 1.00 93.94 70 GLU A O 1
ATOM 524 N N . ALA A 1 71 ? -27.372 -0.070 4.136 1.00 95.69 71 ALA A N 1
ATOM 525 C CA . ALA A 1 71 ? -28.601 -0.761 3.761 1.00 95.69 71 ALA A CA 1
ATOM 526 C C . ALA A 1 71 ? -29.630 -0.782 4.897 1.00 95.69 71 ALA A C 1
ATOM 528 O O . ALA A 1 71 ? -29.298 -0.711 6.075 1.00 95.69 71 ALA A O 1
ATOM 529 N N . ASP A 1 72 ? -30.897 -0.934 4.522 1.00 96.62 72 ASP A N 1
ATOM 530 C CA . ASP A 1 72 ? -32.037 -1.093 5.424 1.00 96.62 72 ASP A CA 1
ATOM 531 C C . ASP A 1 72 ? -32.844 -2.354 5.044 1.00 96.62 72 ASP A C 1
ATOM 533 O O . ASP A 1 72 ? -32.430 -3.135 4.176 1.00 96.62 72 ASP A O 1
ATOM 537 N N . LEU A 1 73 ? -34.004 -2.585 5.667 1.00 95.25 73 LEU A N 1
ATOM 538 C CA . LEU A 1 73 ? -34.823 -3.779 5.395 1.00 95.25 73 LEU A CA 1
ATOM 539 C C . LEU A 1 73 ? -35.494 -3.776 4.004 1.00 95.25 73 LEU A C 1
ATOM 541 O O . LEU A 1 73 ? -36.079 -4.789 3.610 1.00 95.25 73 LEU A O 1
ATOM 545 N N . SER A 1 74 ? -35.383 -2.689 3.228 1.00 95.44 74 SER A N 1
ATOM 546 C CA . SER A 1 74 ? -35.788 -2.677 1.816 1.00 95.44 74 SER A CA 1
ATOM 547 C C . SER A 1 74 ? -34.777 -3.401 0.914 1.00 95.44 74 SER A C 1
ATOM 549 O O . SER A 1 74 ? -35.121 -3.804 -0.208 1.00 95.44 74 SER A O 1
ATOM 551 N N . SER A 1 75 ? -33.540 -3.597 1.394 1.00 96.56 75 SER A N 1
ATOM 552 C CA . SER A 1 75 ? -32.516 -4.377 0.703 1.00 96.56 75 SER A CA 1
ATOM 553 C C . SER A 1 75 ? -32.885 -5.858 0.658 1.00 96.56 75 SER A C 1
ATOM 555 O O . SER A 1 75 ? -33.366 -6.444 1.623 1.00 96.56 75 SER A O 1
ATOM 557 N N . SER A 1 76 ? -32.605 -6.517 -0.470 1.00 96.56 76 SER A N 1
ATOM 558 C CA . SER A 1 76 ? -32.745 -7.975 -0.561 1.00 96.56 76 SER A CA 1
ATOM 559 C C . SER A 1 76 ? -31.667 -8.748 0.200 1.00 96.56 76 SER A C 1
ATOM 561 O O . SER A 1 76 ? -31.805 -9.961 0.350 1.00 96.56 76 SER A O 1
ATOM 563 N N . GLU A 1 77 ? -30.601 -8.065 0.614 1.00 96.38 77 GLU A N 1
ATOM 564 C CA . GLU A 1 77 ? -29.460 -8.624 1.345 1.00 96.38 77 GLU A CA 1
ATOM 565 C C . GLU A 1 77 ? -29.650 -8.538 2.859 1.00 96.38 77 GLU A C 1
ATOM 567 O O . GLU A 1 77 ? -28.920 -9.190 3.598 1.00 96.38 77 GLU A O 1
ATOM 572 N N . PHE A 1 78 ? -30.636 -7.771 3.335 1.00 97.19 78 PHE A N 1
ATOM 573 C CA . PHE A 1 78 ? -30.902 -7.623 4.756 1.00 97.19 78 PHE A CA 1
ATOM 574 C C . PHE A 1 78 ? -32.262 -8.214 5.112 1.00 97.19 78 PHE A C 1
ATOM 576 O O . PHE A 1 78 ? -33.282 -7.917 4.491 1.00 97.19 78 PHE A O 1
ATOM 583 N N . SER A 1 79 ? -32.296 -9.083 6.118 1.00 97.25 79 SER A N 1
ATOM 584 C CA . SER A 1 79 ? -33.546 -9.638 6.617 1.00 97.25 79 SER A CA 1
ATOM 585 C C . SER A 1 79 ? -33.598 -9.637 8.132 1.00 97.25 79 SER A C 1
ATOM 587 O O . SER A 1 79 ? -32.583 -9.779 8.816 1.00 97.25 79 SER A O 1
ATOM 589 N N . CYS A 1 80 ? -34.816 -9.509 8.652 1.00 97.94 80 CYS A N 1
ATOM 590 C CA . CYS A 1 80 ? -35.062 -9.626 10.072 1.00 97.94 80 CYS A CA 1
ATOM 591 C C . CYS A 1 80 ? -36.364 -10.370 10.391 1.00 97.94 80 CYS A C 1
ATOM 593 O O . CYS A 1 80 ? -37.367 -10.263 9.681 1.00 97.94 80 CYS A O 1
ATOM 595 N N . THR A 1 81 ? -36.368 -11.102 11.508 1.00 97.75 81 THR A N 1
ATOM 596 C CA . THR A 1 81 ? -37.578 -11.658 12.121 1.00 97.75 81 THR A CA 1
ATOM 597 C C . THR A 1 81 ? -37.667 -11.321 13.606 1.00 97.75 81 THR A C 1
ATOM 599 O O . THR A 1 81 ? -36.665 -11.337 14.309 1.00 97.75 81 THR A O 1
ATOM 602 N N . GLN A 1 82 ? -38.880 -11.061 14.101 1.00 96.81 82 GLN A N 1
ATOM 603 C CA . GLN A 1 82 ? -39.132 -10.734 15.507 1.00 96.81 82 GLN A CA 1
ATOM 604 C C . GLN A 1 82 ? -39.955 -11.833 16.201 1.00 96.81 82 GLN A C 1
ATOM 606 O O . GLN A 1 82 ? -40.957 -12.325 15.668 1.00 96.81 82 GLN A O 1
ATOM 611 N N . TYR A 1 83 ? -39.575 -12.180 17.431 1.00 97.00 83 TYR A N 1
ATOM 612 C CA . TYR A 1 83 ? -40.282 -13.127 18.293 1.00 97.00 83 TYR A CA 1
ATOM 613 C C . TYR A 1 83 ? -40.571 -12.506 19.662 1.00 97.00 83 TYR A C 1
ATOM 615 O O . TYR A 1 83 ? -39.652 -12.173 20.400 1.00 97.00 83 TYR A O 1
ATOM 623 N N . ASN A 1 84 ? -41.849 -12.410 20.039 1.00 95.75 84 ASN A N 1
ATOM 624 C CA . ASN A 1 84 ? -42.268 -11.945 21.365 1.00 95.75 84 ASN A CA 1
ATOM 625 C C . ASN A 1 84 ? -42.674 -13.137 22.255 1.00 95.75 84 ASN A C 1
ATOM 627 O O . ASN A 1 84 ? -43.611 -13.882 21.939 1.00 95.75 84 ASN A O 1
ATOM 631 N N . TYR A 1 85 ? -41.983 -13.303 23.385 1.00 95.56 85 TYR A N 1
ATOM 632 C CA . TYR A 1 85 ? -42.198 -14.381 24.359 1.00 95.56 85 TYR A CA 1
ATOM 633 C C . TYR A 1 85 ? -42.896 -13.911 25.647 1.00 95.56 85 TYR A C 1
ATOM 635 O O . TYR A 1 85 ? -42.928 -14.627 26.651 1.00 95.56 85 TYR A O 1
ATOM 643 N N . GLY A 1 86 ? -43.494 -12.724 25.623 1.00 94.50 86 GLY A N 1
ATOM 644 C CA . GLY A 1 86 ? -44.177 -12.096 26.746 1.00 94.50 86 GLY A CA 1
ATOM 645 C C . GLY A 1 86 ? -43.237 -11.222 27.560 1.00 94.50 86 GLY A C 1
ATOM 646 O O . GLY A 1 86 ? -43.492 -10.037 27.663 1.00 94.50 86 GLY A O 1
ATOM 647 N N . THR A 1 87 ? -42.160 -11.779 28.120 1.00 96.00 87 THR A N 1
ATOM 648 C CA . THR A 1 87 ? -41.201 -11.022 28.958 1.00 96.00 87 THR A CA 1
ATOM 649 C C . THR A 1 87 ? -39.903 -10.643 28.248 1.00 96.00 87 THR A C 1
ATOM 651 O O . THR A 1 87 ? -39.034 -10.002 28.834 1.00 96.00 87 THR A O 1
ATOM 654 N N . GLU A 1 88 ? -39.746 -11.100 27.012 1.00 97.19 88 GLU A N 1
ATOM 655 C CA . GLU A 1 88 ? -38.584 -10.838 26.172 1.00 97.19 88 GLU A CA 1
ATOM 656 C C . GLU A 1 88 ? -39.023 -10.757 24.705 1.00 97.19 88 GLU A C 1
ATOM 658 O O . GLU A 1 88 ? -39.984 -11.425 24.293 1.00 97.19 88 GLU A O 1
ATOM 663 N N . ILE A 1 89 ? -38.310 -9.944 23.932 1.00 97.88 89 ILE A N 1
ATOM 664 C CA . ILE A 1 89 ? -38.412 -9.851 22.477 1.00 97.88 89 ILE A CA 1
ATOM 665 C C . ILE A 1 89 ? -37.044 -10.223 21.905 1.00 97.88 89 ILE A C 1
ATOM 667 O O . ILE A 1 89 ? -36.019 -9.765 22.404 1.00 97.88 89 ILE A O 1
ATOM 671 N N . VAL A 1 90 ? -37.034 -11.071 20.880 1.00 98.25 90 VAL A N 1
ATOM 672 C CA . VAL A 1 90 ? -35.824 -11.453 20.145 1.00 98.25 90 VAL A CA 1
ATOM 673 C C . VAL A 1 90 ? -35.976 -11.015 18.697 1.00 98.25 90 VAL A C 1
ATOM 675 O O . VAL A 1 90 ? -36.954 -11.396 18.049 1.00 98.25 90 VAL A O 1
ATOM 678 N N . TYR A 1 91 ? -35.017 -10.238 18.211 1.00 98.38 91 TYR A N 1
ATOM 679 C CA . TYR A 1 91 ? -34.863 -9.854 16.814 1.00 98.38 91 TYR A CA 1
ATOM 680 C C . TYR A 1 91 ? -33.721 -10.682 16.227 1.00 98.38 91 TYR A C 1
ATOM 682 O O . TYR A 1 91 ? -32.615 -10.640 16.754 1.00 98.38 91 TYR A O 1
ATOM 690 N N . SER A 1 92 ? -33.990 -11.446 15.175 1.00 98.38 92 SER A N 1
ATOM 691 C CA . SER A 1 92 ? -32.997 -12.269 14.480 1.00 98.38 92 SER A CA 1
ATOM 692 C C . SER A 1 92 ? -32.674 -11.641 13.135 1.00 98.38 92 SER A C 1
ATOM 694 O O . SER A 1 92 ? -33.588 -11.496 12.317 1.00 98.38 92 SER A O 1
ATOM 696 N N . PHE A 1 93 ? -31.401 -11.318 12.913 1.00 98.38 93 PHE A N 1
ATOM 697 C CA . PHE A 1 93 ? -30.894 -10.632 11.726 1.00 98.38 93 PHE A CA 1
ATOM 698 C C . PHE A 1 93 ? -30.045 -11.557 10.856 1.00 98.38 93 PHE A C 1
ATOM 700 O O . PHE A 1 93 ? -29.274 -12.367 11.373 1.00 98.38 93 PHE A O 1
ATOM 707 N N . GLU A 1 94 ? -30.164 -11.400 9.538 1.00 98.12 94 GLU A N 1
ATOM 708 C CA . GLU A 1 94 ? -29.225 -11.942 8.549 1.00 98.12 94 GLU A CA 1
ATOM 709 C C . GLU A 1 94 ? -28.884 -10.839 7.537 1.00 98.12 94 GLU A C 1
ATOM 711 O O . GLU A 1 94 ? -29.787 -10.300 6.893 1.00 98.12 94 GLU A O 1
ATOM 716 N N . TRP A 1 95 ? -27.596 -10.524 7.405 1.00 97.06 95 TRP A N 1
ATOM 717 C CA . TRP A 1 95 ? -27.024 -9.613 6.414 1.00 97.06 95 TRP A CA 1
ATOM 718 C C . TRP A 1 95 ? -26.159 -10.406 5.438 1.00 97.06 95 TRP A C 1
ATOM 720 O O . TRP A 1 95 ? -25.275 -11.132 5.886 1.00 97.06 95 TRP A O 1
ATOM 730 N N . THR A 1 96 ? -26.412 -10.279 4.134 1.00 96.06 96 THR A N 1
ATOM 731 C CA . THR A 1 96 ? -25.718 -11.016 3.066 1.00 96.06 96 THR A CA 1
ATOM 732 C C . THR A 1 96 ? -25.106 -10.118 1.989 1.00 96.06 96 THR A C 1
ATOM 734 O O . THR A 1 96 ? -25.026 -10.545 0.841 1.00 96.06 96 THR A O 1
ATOM 737 N N . GLY A 1 97 ? -24.817 -8.851 2.298 1.00 89.06 97 GLY A N 1
ATOM 738 C CA . GLY A 1 97 ? -24.388 -7.864 1.297 1.00 89.06 97 GLY A CA 1
ATOM 739 C C . GLY A 1 97 ? -22.878 -7.653 1.207 1.00 89.06 97 GLY A C 1
ATOM 740 O O . GLY A 1 97 ? -22.435 -6.907 0.340 1.00 89.06 97 GLY A O 1
ATOM 741 N N . ASP A 1 98 ? -22.092 -8.307 2.066 1.00 89.50 98 ASP A N 1
ATOM 742 C CA . ASP A 1 98 ? -20.639 -8.159 2.100 1.00 89.50 98 ASP A CA 1
ATOM 743 C C . ASP A 1 98 ? -19.925 -9.493 1.906 1.00 89.50 98 ASP A C 1
ATOM 745 O O . ASP A 1 98 ? -20.259 -10.498 2.524 1.00 89.50 98 ASP A O 1
ATOM 749 N N . ASP A 1 99 ? -18.891 -9.470 1.075 1.00 86.75 99 ASP A N 1
ATOM 750 C CA . ASP A 1 99 ? -17.894 -10.527 0.917 1.00 86.75 99 ASP A CA 1
ATOM 751 C C . ASP A 1 99 ? -16.763 -10.279 1.938 1.00 86.75 99 ASP A C 1
ATOM 753 O O . ASP A 1 99 ? -15.902 -9.411 1.720 1.00 86.75 99 ASP A O 1
ATOM 757 N N . PHE A 1 100 ? -16.822 -10.945 3.102 1.00 84.94 100 PHE A N 1
ATOM 758 C CA . PHE A 1 100 ? -15.894 -10.716 4.222 1.00 84.94 100 PHE A CA 1
ATOM 759 C C . PHE A 1 100 ? -14.548 -11.413 3.993 1.00 84.94 100 PHE A C 1
ATOM 761 O O . PHE A 1 100 ? -13.514 -10.904 4.442 1.00 84.94 100 PHE A O 1
ATOM 768 N N . ASP A 1 101 ? -14.544 -12.554 3.294 1.00 80.94 101 ASP A N 1
ATOM 769 C CA . ASP A 1 101 ? -13.327 -13.301 2.950 1.00 80.94 101 ASP A CA 1
ATOM 770 C C . ASP A 1 101 ? -12.740 -12.995 1.561 1.00 80.94 101 ASP A C 1
ATOM 772 O O . ASP A 1 101 ? -11.631 -13.440 1.244 1.00 80.94 101 ASP A O 1
ATOM 776 N N . LYS A 1 102 ? -13.416 -12.132 0.794 1.00 72.88 102 LYS A N 1
ATOM 777 C CA . LYS A 1 102 ? -13.027 -11.646 -0.538 1.00 72.88 102 LYS A CA 1
ATOM 778 C C . LYS A 1 102 ? -12.873 -12.778 -1.559 1.00 72.88 102 LYS A C 1
ATOM 780 O O . LYS A 1 102 ? -12.087 -12.651 -2.506 1.00 72.88 102 LYS A O 1
ATOM 785 N N . ASP A 1 103 ? -13.605 -13.883 -1.397 1.00 76.00 103 ASP A N 1
ATOM 786 C CA . ASP A 1 103 ? -13.590 -15.008 -2.338 1.00 76.00 103 ASP A CA 1
ATOM 787 C C . ASP A 1 103 ? -14.440 -14.767 -3.607 1.00 76.00 103 ASP A C 1
ATOM 789 O O . ASP A 1 103 ? -14.425 -15.573 -4.552 1.00 76.00 103 ASP A O 1
ATOM 793 N N . GLY A 1 104 ? -15.110 -13.611 -3.675 1.00 74.94 104 GLY A N 1
ATOM 794 C CA . GLY A 1 104 ? -15.985 -13.190 -4.760 1.00 74.94 104 GLY A CA 1
ATOM 795 C C . GLY A 1 104 ? -17.441 -13.627 -4.585 1.00 74.94 104 GLY A C 1
ATOM 796 O O . GLY A 1 104 ? -18.220 -13.485 -5.539 1.00 74.94 104 GLY A O 1
ATOM 797 N N . ALA A 1 105 ? -17.810 -14.183 -3.429 1.00 85.38 105 ALA A N 1
ATOM 798 C CA . ALA A 1 105 ? -19.181 -14.471 -3.037 1.00 85.38 105 ALA A CA 1
ATOM 799 C C . ALA A 1 105 ? -19.531 -13.768 -1.719 1.00 85.38 105 ALA A C 1
ATOM 801 O O . ALA A 1 105 ? -18.769 -13.806 -0.767 1.00 85.38 105 ALA A O 1
ATOM 802 N N . ASP A 1 106 ? -20.724 -13.175 -1.652 1.00 89.19 106 ASP A N 1
ATOM 803 C CA . ASP A 1 106 ? -21.161 -12.514 -0.423 1.00 89.19 106 ASP A CA 1
ATOM 804 C C . ASP A 1 106 ? -21.351 -13.530 0.715 1.00 89.19 106 ASP A C 1
ATOM 806 O O . ASP A 1 106 ? -21.943 -14.610 0.549 1.00 89.19 106 ASP A O 1
ATOM 810 N N . ASP A 1 107 ? -20.878 -13.143 1.890 1.00 93.81 107 ASP A N 1
ATOM 811 C CA . ASP A 1 107 ? -20.999 -13.864 3.140 1.00 93.81 107 ASP A CA 1
ATOM 812 C C . ASP A 1 107 ? -22.234 -13.427 3.924 1.00 93.81 107 ASP A C 1
ATOM 814 O O . ASP A 1 107 ? -22.845 -12.399 3.672 1.00 93.81 107 ASP A O 1
ATOM 818 N N . THR A 1 108 ? -22.625 -14.226 4.914 1.00 96.88 108 THR A N 1
ATOM 819 C CA . THR A 1 108 ? -23.743 -13.957 5.815 1.00 96.88 108 THR A CA 1
ATOM 820 C C . THR A 1 108 ? -23.243 -13.638 7.218 1.00 96.88 108 THR A C 1
ATOM 822 O O . THR A 1 108 ? -22.682 -14.522 7.869 1.00 96.88 108 THR A O 1
ATOM 825 N N . LEU A 1 109 ? -23.514 -12.429 7.714 1.00 97.38 109 LEU A N 1
ATOM 826 C CA . LEU A 1 109 ? -23.497 -12.100 9.143 1.00 97.38 109 LEU A CA 1
ATOM 827 C C . LEU A 1 109 ? -24.888 -12.382 9.724 1.00 97.38 109 LEU A C 1
ATOM 829 O O . LEU A 1 109 ? -25.894 -11.903 9.208 1.00 97.38 109 LEU A O 1
ATOM 833 N N . SER A 1 110 ? -24.956 -13.140 10.815 1.00 98.12 110 SER A N 1
ATOM 834 C CA . SER A 1 110 ? -26.210 -13.428 11.521 1.00 98.12 110 SER A CA 1
ATOM 835 C C . SER A 1 110 ? -26.045 -13.277 13.024 1.00 98.12 110 SER A C 1
ATOM 837 O O . SER A 1 110 ? -24.994 -13.628 13.558 1.00 98.12 110 SER A O 1
ATOM 839 N N . PHE A 1 111 ? -27.063 -12.751 13.702 1.00 98.50 111 PHE A N 1
ATOM 840 C CA . PHE A 1 111 ? -27.086 -12.591 15.158 1.00 98.50 111 PHE A CA 1
ATOM 841 C C . PHE A 1 111 ? -28.516 -12.395 15.676 1.00 98.50 111 PHE A C 1
ATOM 843 O O . PHE A 1 111 ? -29.434 -12.079 14.916 1.00 98.50 111 PHE A O 1
ATOM 850 N N . ASP A 1 112 ? -28.689 -12.550 16.988 1.00 98.62 112 ASP A N 1
ATOM 851 C CA . ASP A 1 112 ? -29.932 -12.262 17.697 1.00 98.62 112 ASP A CA 1
ATOM 852 C C . ASP A 1 112 ? -29.736 -11.084 18.660 1.00 98.62 112 ASP A C 1
ATOM 854 O O . ASP A 1 112 ? -28.907 -11.157 19.566 1.00 98.62 112 ASP A O 1
ATOM 858 N N . LEU A 1 113 ? -30.541 -10.029 18.529 1.00 98.44 113 LEU A N 1
ATOM 859 C CA . LEU A 1 113 ? -30.714 -9.024 19.578 1.00 98.44 113 LEU A CA 1
ATOM 860 C C . LEU A 1 113 ? -31.847 -9.456 20.503 1.00 98.44 113 LEU A C 1
ATOM 862 O O . LEU A 1 113 ? -33.001 -9.601 20.092 1.00 98.44 113 LEU A O 1
ATOM 866 N N . LYS A 1 114 ? -31.533 -9.591 21.784 1.00 98.44 114 LYS A N 1
ATOM 867 C CA . LYS A 1 114 ? -32.484 -9.941 22.829 1.00 98.44 114 LYS A CA 1
ATOM 868 C C . LYS A 1 114 ? -32.751 -8.749 23.742 1.00 98.44 114 LYS A C 1
ATOM 870 O O . LYS A 1 114 ? -31.821 -8.212 24.340 1.00 98.44 114 LYS A O 1
ATOM 875 N N . VAL A 1 115 ? -34.031 -8.413 23.903 1.00 98.38 115 VAL A N 1
ATOM 876 C CA . VAL A 1 115 ? -34.533 -7.368 24.803 1.00 98.38 115 VAL A CA 1
ATOM 877 C C . VAL A 1 115 ? -35.368 -8.005 25.909 1.00 98.38 115 VAL A C 1
ATOM 879 O O . VAL A 1 115 ? -36.313 -8.744 25.636 1.00 98.38 115 VAL A O 1
ATOM 882 N N . GLU A 1 116 ? -35.039 -7.722 27.164 1.00 98.19 116 GLU A N 1
ATOM 883 C CA . GLU A 1 116 ? -35.748 -8.216 28.349 1.00 98.19 116 GLU A CA 1
ATOM 884 C C . GLU A 1 116 ? -36.256 -7.059 29.205 1.00 98.19 116 GLU A C 1
ATOM 886 O O . GLU A 1 116 ? -35.566 -6.054 29.375 1.00 98.19 116 GLU A O 1
ATOM 891 N N . ALA A 1 117 ? -37.435 -7.235 29.804 1.00 97.44 117 ALA A N 1
ATOM 892 C CA . ALA A 1 117 ? -38.028 -6.263 30.715 1.00 97.44 117 ALA A CA 1
ATOM 893 C C . ALA A 1 117 ? -38.048 -6.759 32.159 1.00 97.44 117 ALA A C 1
ATOM 895 O O . ALA A 1 117 ? -38.322 -7.933 32.438 1.00 97.44 117 ALA A O 1
ATOM 896 N N . PHE A 1 118 ? -37.841 -5.837 33.095 1.00 97.75 118 PHE A N 1
ATOM 897 C CA . PHE A 1 118 ? -37.888 -6.115 34.524 1.00 97.75 118 PHE A CA 1
ATOM 898 C C . PHE A 1 118 ? -38.652 -5.040 35.298 1.00 97.75 118 PHE A C 1
ATOM 900 O O . PHE A 1 118 ? -38.612 -3.861 34.957 1.00 97.75 118 PHE A O 1
ATOM 907 N N . ASP A 1 119 ? -39.315 -5.468 36.373 1.00 96.62 119 ASP A N 1
ATOM 908 C CA . ASP A 1 119 ? -39.991 -4.620 37.355 1.00 96.62 119 ASP A CA 1
ATOM 909 C C . ASP A 1 119 ? -39.413 -4.855 38.760 1.00 96.62 119 ASP A C 1
ATOM 911 O O . ASP A 1 119 ? -39.063 -5.980 39.144 1.00 96.62 119 ASP A O 1
ATOM 915 N N . GLY A 1 120 ? -39.353 -3.790 39.558 1.00 96.44 120 GLY A N 1
ATOM 916 C CA . GLY A 1 120 ? -38.823 -3.813 40.919 1.00 96.44 120 GLY A CA 1
ATOM 917 C C . GLY A 1 120 ? -37.295 -3.751 40.997 1.00 96.44 120 GLY A C 1
ATOM 918 O O . GLY A 1 120 ? -36.712 -4.321 41.927 1.00 96.44 120 GLY A O 1
ATOM 919 N N . THR A 1 121 ? -36.652 -3.063 40.056 1.00 98.12 121 THR A N 1
ATOM 920 C CA . THR A 1 121 ? -35.212 -2.805 40.044 1.00 98.12 121 THR A CA 1
ATOM 921 C C . THR A 1 121 ? -34.773 -2.087 41.319 1.00 98.12 121 THR A C 1
ATOM 923 O O . THR A 1 121 ? -35.339 -1.076 41.740 1.00 98.12 121 THR A O 1
ATOM 926 N N . THR A 1 122 ? -33.718 -2.597 41.953 1.00 98.31 122 THR A N 1
ATOM 927 C CA . THR A 1 122 ? -33.074 -1.964 43.107 1.00 98.31 122 THR A CA 1
ATOM 928 C C . THR A 1 122 ? -31.948 -1.055 42.632 1.00 98.31 122 THR A C 1
ATOM 930 O O . THR A 1 122 ? -30.855 -1.529 42.304 1.00 98.31 122 THR A O 1
ATOM 933 N N . TYR A 1 123 ? -32.202 0.253 42.652 1.00 98.31 123 TYR A N 1
ATOM 934 C CA . TYR A 1 123 ? -31.275 1.278 42.176 1.00 98.31 123 TYR A CA 1
ATOM 935 C C . TYR A 1 123 ? -31.057 2.413 43.192 1.00 98.31 123 TYR A C 1
ATOM 937 O O . TYR A 1 123 ? -31.801 2.577 44.163 1.00 98.31 123 TYR A O 1
ATOM 945 N N . SER A 1 124 ? -30.015 3.209 42.957 1.00 98.12 124 SER A N 1
ATOM 946 C CA . SER A 1 124 ? -29.771 4.498 43.608 1.00 98.12 124 SER A CA 1
ATOM 947 C C . SER A 1 124 ? -29.364 5.506 42.544 1.00 98.12 124 SER A C 1
ATOM 949 O O . SER A 1 124 ? -28.352 5.301 41.882 1.00 98.12 124 SER A O 1
ATOM 951 N N . TYR A 1 125 ? -30.132 6.586 42.414 1.00 97.38 125 TYR A N 1
ATOM 952 C CA . TYR A 1 125 ? -29.871 7.678 41.476 1.00 97.38 125 TYR A CA 1
ATOM 953 C C . TYR A 1 125 ? -29.104 8.824 42.153 1.00 97.38 125 TYR A C 1
ATOM 955 O O . TYR A 1 125 ? -29.413 9.193 43.292 1.00 97.38 125 TYR A O 1
ATOM 963 N N . SER A 1 126 ? -28.142 9.407 41.441 1.00 96.81 126 SER A N 1
ATOM 964 C CA . SER A 1 126 ? -27.441 10.641 41.805 1.00 96.81 126 SER A CA 1
ATOM 965 C C . SER A 1 126 ? -27.230 11.492 40.557 1.00 96.81 126 SER A C 1
ATOM 967 O O . SER A 1 126 ? -26.728 10.991 39.571 1.00 96.81 126 SER A O 1
ATOM 969 N N . GLU A 1 127 ? -27.497 12.799 40.608 1.00 94.75 127 GLU A N 1
ATOM 970 C CA . GLU A 1 127 ? -27.144 13.720 39.505 1.00 94.75 127 GLU A CA 1
ATOM 971 C C . GLU A 1 127 ? -25.620 13.867 39.301 1.00 94.75 127 GLU A C 1
ATOM 973 O O . GLU A 1 127 ? -25.176 14.581 38.405 1.00 94.75 127 GLU A O 1
ATOM 978 N N . THR A 1 128 ? -24.806 13.273 40.180 1.00 95.62 128 THR A N 1
ATOM 979 C CA . THR A 1 128 ? -23.347 13.280 40.063 1.00 95.62 128 THR A CA 1
ATOM 980 C C . THR A 1 128 ? -22.897 12.045 39.289 1.00 95.62 128 THR A C 1
ATOM 982 O O . THR A 1 128 ? -23.150 10.921 39.719 1.00 95.62 128 THR A O 1
ATOM 985 N N . GLU A 1 129 ? -22.208 12.281 38.175 1.00 92.50 129 GLU A N 1
ATOM 986 C CA . GLU A 1 129 ? -21.541 11.276 37.336 1.00 92.50 129 GLU A CA 1
ATOM 987 C C . GLU A 1 129 ? -20.747 10.265 38.186 1.00 92.50 129 GLU A C 1
ATOM 989 O O . GLU A 1 129 ? -20.062 10.639 39.149 1.00 92.50 129 GLU A O 1
ATOM 994 N N . GLY A 1 130 ? -20.886 8.978 37.872 1.00 94.00 130 GLY A N 1
ATOM 995 C CA . GLY A 1 130 ? -20.253 7.876 38.590 1.00 94.00 130 GLY A CA 1
ATOM 996 C C . GLY A 1 130 ? -20.747 7.629 40.024 1.00 94.00 130 GLY A C 1
ATOM 997 O O . GLY A 1 130 ? -20.080 6.913 40.775 1.00 94.00 130 GLY A O 1
ATOM 998 N N . GLU A 1 131 ? -21.873 8.203 40.468 1.00 97.88 131 GLU A N 1
ATOM 999 C CA . GLU A 1 131 ? -22.444 7.935 41.804 1.00 97.88 131 GLU A CA 1
ATOM 1000 C C . GLU A 1 131 ? -23.731 7.091 41.787 1.00 97.88 131 GLU A C 1
ATOM 1002 O O . GLU A 1 131 ? -24.206 6.682 42.855 1.00 97.88 131 GLU A O 1
ATOM 1007 N N . SER A 1 132 ? -24.287 6.792 40.610 1.00 98.31 132 SER A N 1
ATOM 1008 C CA . SER A 1 132 ? -25.487 5.961 40.480 1.00 98.31 132 SER A CA 1
ATOM 1009 C C . SER A 1 132 ? -25.165 4.459 40.586 1.00 98.31 132 SER A C 1
ATOM 1011 O O . SER A 1 132 ? -24.011 4.014 40.508 1.00 98.31 132 SER A O 1
ATOM 1013 N N . SER A 1 133 ? -26.189 3.642 40.854 1.00 98.19 133 SER A N 1
ATOM 1014 C CA . SER A 1 133 ? -26.055 2.178 40.915 1.00 98.19 133 SER A CA 1
ATOM 1015 C C . SER A 1 133 ? -27.358 1.448 40.604 1.00 98.19 133 SER A C 1
ATOM 1017 O O . SER A 1 133 ? -28.436 1.925 40.957 1.00 98.19 133 SER A O 1
ATOM 1019 N N . VAL A 1 134 ? -27.231 0.253 40.029 1.00 98.38 134 VAL A N 1
ATOM 1020 C CA . VAL A 1 134 ? -28.294 -0.734 39.801 1.00 98.38 134 VAL A CA 1
ATOM 1021 C C . VAL A 1 134 ? -27.768 -2.075 40.305 1.00 98.38 134 VAL A C 1
ATOM 1023 O O . VAL A 1 134 ? -26.784 -2.593 39.788 1.00 98.38 134 VAL A O 1
ATOM 1026 N N . THR A 1 135 ? -28.371 -2.628 41.358 1.00 98.00 135 THR A N 1
ATOM 1027 C CA . THR A 1 135 ? -27.807 -3.800 42.067 1.00 98.00 135 THR A CA 1
ATOM 1028 C C . THR A 1 135 ? -28.619 -5.080 41.909 1.00 98.00 135 THR A C 1
ATOM 1030 O O . THR A 1 135 ? -28.071 -6.168 42.077 1.00 98.00 135 THR A O 1
ATOM 1033 N N . GLU A 1 136 ? -29.902 -4.967 41.565 1.00 98.19 136 GLU A N 1
ATOM 1034 C CA . GLU A 1 136 ? -30.796 -6.085 41.246 1.00 98.19 136 GLU A CA 1
ATOM 1035 C C . GLU A 1 136 ? -31.826 -5.590 40.221 1.00 98.19 136 GLU A C 1
ATOM 1037 O O . GLU A 1 136 ? -32.399 -4.529 40.442 1.00 98.19 136 GLU A O 1
ATOM 1042 N N . LEU A 1 137 ? -32.090 -6.337 39.142 1.00 97.88 137 LEU A N 1
ATOM 1043 C CA . LEU A 1 137 ? -33.093 -5.960 38.125 1.00 97.88 137 LEU A CA 1
ATOM 1044 C C . LEU A 1 137 ? -34.541 -6.238 38.564 1.00 97.88 137 LEU A C 1
ATOM 1046 O O . LEU A 1 137 ? -35.476 -5.733 37.972 1.00 97.88 137 LEU A O 1
ATOM 1050 N N . GLY A 1 138 ? -34.755 -7.030 39.616 1.00 97.06 138 GLY A N 1
ATOM 1051 C CA . GLY A 1 138 ? -36.100 -7.390 40.068 1.00 97.06 138 GLY A CA 1
ATOM 1052 C C . GLY A 1 138 ? -36.662 -8.624 39.353 1.00 97.06 138 GLY A C 1
ATOM 1053 O O . GLY A 1 138 ? -35.958 -9.622 39.173 1.00 97.06 138 GLY A O 1
ATOM 1054 N N . THR A 1 139 ? -37.957 -8.619 39.039 1.00 97.38 139 THR A N 1
ATOM 1055 C CA . THR A 1 139 ? -38.654 -9.742 38.389 1.00 97.38 139 THR A CA 1
ATOM 1056 C C . THR A 1 139 ? -38.931 -9.443 36.928 1.00 97.38 139 THR A C 1
ATOM 1058 O O . THR A 1 139 ? -39.320 -8.326 36.617 1.00 97.38 139 THR A O 1
ATOM 1061 N N . ALA A 1 140 ? -38.808 -10.451 36.060 1.00 97.69 140 ALA A N 1
ATOM 1062 C CA . ALA A 1 140 ? -39.188 -10.322 34.657 1.00 97.69 140 ALA A CA 1
ATOM 1063 C C . ALA A 1 140 ? -40.623 -9.784 34.524 1.00 97.69 140 ALA A C 1
ATOM 1065 O O . ALA A 1 140 ? -41.542 -10.287 35.184 1.00 97.69 140 ALA A O 1
ATOM 1066 N N . ALA A 1 141 ? -40.781 -8.766 33.689 1.00 96.56 141 ALA A N 1
ATOM 1067 C CA . ALA A 1 141 ? -42.031 -8.077 33.407 1.00 96.56 141 ALA A CA 1
ATOM 1068 C C . ALA A 1 141 ? -42.438 -8.320 31.953 1.00 96.56 141 ALA A C 1
ATOM 1070 O O . ALA A 1 141 ? -41.617 -8.745 31.143 1.00 96.56 141 ALA A O 1
ATOM 1071 N N . ASN A 1 142 ? -43.712 -8.103 31.632 1.00 96.31 142 ASN A N 1
ATOM 1072 C CA . ASN A 1 142 ? -44.163 -8.222 30.251 1.00 96.31 142 ASN A CA 1
ATOM 1073 C C . ASN A 1 142 ? -43.606 -7.050 29.432 1.00 96.31 142 ASN A C 1
ATOM 1075 O O . ASN A 1 142 ? -43.696 -5.904 29.866 1.00 96.31 142 ASN A O 1
ATOM 1079 N N . LEU A 1 143 ? -43.041 -7.372 28.273 1.00 94.56 143 LEU A N 1
ATOM 1080 C CA . LEU A 1 143 ? -42.439 -6.463 27.311 1.00 94.56 143 LEU A CA 1
ATOM 1081 C C . LEU A 1 143 ? -43.328 -6.400 26.068 1.00 94.56 143 LEU A C 1
ATOM 1083 O O . LEU A 1 143 ? -43.646 -7.421 25.440 1.00 94.56 143 LEU A O 1
ATOM 1087 N N . TYR A 1 144 ? -43.688 -5.184 25.698 1.00 91.44 144 TYR A N 1
ATOM 1088 C CA . TYR A 1 144 ? -44.368 -4.870 24.457 1.00 91.44 144 TYR A CA 1
ATOM 1089 C C . TYR A 1 144 ? -43.467 -3.976 23.610 1.00 91.44 144 TYR A C 1
ATOM 1091 O O . TYR A 1 144 ? -42.540 -3.342 24.105 1.00 91.44 144 TYR A O 1
ATOM 1099 N N . TYR A 1 145 ? -43.739 -3.937 22.315 1.00 86.38 145 TYR A N 1
ATOM 1100 C CA . TYR A 1 145 ? -43.344 -2.801 21.501 1.00 86.38 145 TYR A CA 1
ATOM 1101 C C . TYR A 1 145 ? -44.640 -2.149 21.032 1.00 86.38 145 TYR A C 1
ATOM 1103 O O . TYR A 1 145 ? -45.608 -2.848 20.699 1.00 86.38 145 TYR A O 1
ATOM 1111 N N . ILE A 1 146 ? -44.688 -0.827 21.089 1.00 83.50 146 ILE A N 1
ATOM 1112 C CA . ILE A 1 146 ? -45.849 -0.040 20.683 1.00 83.50 146 ILE A CA 1
ATOM 1113 C C . ILE A 1 146 ? -45.406 0.824 19.520 1.00 83.50 146 ILE A C 1
ATOM 1115 O O . ILE A 1 146 ? -44.337 1.419 19.573 1.00 83.50 146 ILE A O 1
ATOM 1119 N N . VAL A 1 147 ? -46.228 0.858 18.478 1.00 82.06 147 VAL A N 1
ATOM 1120 C CA . VAL A 1 147 ? -46.078 1.791 17.366 1.00 82.06 147 VAL A CA 1
ATOM 1121 C C . VAL A 1 147 ? -47.143 2.856 17.568 1.00 82.06 147 VAL A C 1
ATOM 1123 O O . VAL A 1 147 ? -48.336 2.557 17.445 1.00 82.06 147 VAL A O 1
ATOM 1126 N N . ASP A 1 148 ? -46.716 4.057 17.953 1.00 80.31 148 ASP A N 1
ATOM 1127 C CA . ASP A 1 148 ? -47.611 5.205 18.055 1.00 80.31 148 ASP A CA 1
ATOM 1128 C C . ASP A 1 148 ? -47.523 6.056 16.793 1.00 80.31 148 ASP A C 1
ATOM 1130 O O . ASP A 1 148 ? -46.473 6.598 16.448 1.00 80.31 148 ASP A O 1
ATOM 1134 N N . ASP A 1 149 ? -48.682 6.232 16.165 1.00 74.69 149 ASP A N 1
ATOM 1135 C CA . ASP A 1 149 ? -48.911 7.238 15.137 1.00 74.69 149 ASP A CA 1
ATOM 1136 C C . ASP A 1 149 ? -49.055 8.607 15.826 1.00 74.69 149 ASP A C 1
ATOM 1138 O O . ASP A 1 149 ? -50.113 8.966 16.368 1.00 74.69 149 ASP A O 1
ATOM 1142 N N . TYR A 1 150 ? -47.975 9.396 15.833 1.00 67.75 150 TYR A N 1
ATOM 1143 C CA . TYR A 1 150 ? -47.967 10.771 16.358 1.00 67.75 150 TYR A CA 1
ATOM 1144 C C . TYR A 1 150 ? -48.675 11.781 15.424 1.00 67.75 150 TYR A C 1
ATOM 1146 O O . TYR A 1 150 ? -48.625 12.999 15.650 1.00 67.75 150 TYR A O 1
ATOM 1154 N N . GLY A 1 151 ? -49.361 11.285 14.394 1.00 56.44 151 GLY A N 1
ATOM 1155 C CA . GLY A 1 151 ? -49.669 11.942 13.141 1.00 56.44 151 GLY A CA 1
ATOM 1156 C C . GLY A 1 151 ? -50.246 13.352 13.181 1.00 56.44 151 GLY A C 1
ATOM 1157 O O . GLY A 1 151 ? -51.123 13.747 13.963 1.00 56.44 151 GLY A O 1
ATOM 1158 N N . THR A 1 152 ? -49.839 14.097 12.153 1.00 48.03 152 THR A N 1
ATOM 1159 C CA . THR A 1 152 ? -50.768 14.987 11.439 1.00 48.03 152 THR A CA 1
ATOM 1160 C C . THR A 1 152 ? -50.921 14.631 9.955 1.00 48.03 152 THR A C 1
ATOM 1162 O O . THR A 1 152 ? -51.693 15.309 9.265 1.00 48.03 152 THR A O 1
ATOM 1165 N N . SER A 1 153 ? -50.225 13.598 9.465 1.00 54.22 153 SER A N 1
ATOM 1166 C CA . SER A 1 153 ? -50.239 13.136 8.073 1.00 54.22 153 SER A CA 1
ATOM 1167 C C . SER A 1 153 ? -50.842 11.720 7.957 1.00 54.22 153 SER A C 1
ATOM 1169 O O . SER A 1 153 ? -50.959 11.029 8.955 1.00 54.22 153 SER A O 1
ATOM 1171 N N . ASP A 1 154 ? -51.342 11.348 6.770 1.00 61.62 154 ASP A N 1
ATOM 1172 C CA . ASP A 1 154 ? -51.920 10.013 6.478 1.00 61.62 154 ASP A CA 1
ATOM 1173 C C . ASP A 1 154 ? -50.831 9.047 5.923 1.00 61.62 154 ASP A C 1
ATOM 1175 O O . ASP A 1 154 ? -51.172 8.086 5.231 1.00 61.62 154 ASP A O 1
ATOM 1179 N N . ASP A 1 155 ? -49.541 9.364 6.093 1.00 61.25 155 ASP A N 1
ATOM 1180 C CA . ASP A 1 155 ? -48.412 8.550 5.618 1.00 61.25 155 ASP A CA 1
ATOM 1181 C C . ASP A 1 155 ? -47.705 7.948 6.838 1.00 61.25 155 ASP A C 1
ATOM 1183 O O . ASP A 1 155 ? -47.459 8.671 7.803 1.00 61.25 155 ASP A O 1
ATOM 1187 N N . ASP A 1 156 ? -47.390 6.652 6.799 1.00 60.69 156 ASP A N 1
ATOM 1188 C CA . ASP A 1 156 ? -46.864 5.871 7.938 1.00 60.69 156 ASP A CA 1
ATOM 1189 C C . ASP A 1 156 ? -45.418 6.290 8.329 1.00 60.69 156 ASP A C 1
ATOM 1191 O O . ASP A 1 156 ? -44.765 5.656 9.148 1.00 60.69 156 ASP A O 1
ATOM 1195 N N . SER A 1 157 ? -44.894 7.381 7.755 1.00 62.38 157 SER A N 1
ATOM 1196 C CA . SER A 1 157 ? -43.556 7.929 8.023 1.00 62.38 157 SER A CA 1
ATOM 1197 C C . SER A 1 157 ? -43.416 8.634 9.377 1.00 62.38 157 SER A C 1
ATOM 1199 O O . SER A 1 157 ? -42.312 9.033 9.742 1.00 62.38 157 SER A O 1
ATOM 1201 N N . ASP A 1 158 ? -44.528 8.871 10.078 1.00 68.25 158 ASP A N 1
ATOM 1202 C CA . ASP A 1 158 ? -44.555 9.526 11.395 1.00 68.25 158 ASP A CA 1
ATOM 1203 C C . ASP A 1 158 ? -44.674 8.506 12.553 1.00 68.25 158 ASP A C 1
ATOM 1205 O O . ASP A 1 158 ? -44.721 8.908 13.722 1.00 68.25 158 ASP A O 1
ATOM 1209 N N . ASP A 1 159 ? -44.738 7.207 12.239 1.00 77.81 159 ASP A N 1
ATOM 1210 C CA . ASP A 1 159 ? -44.863 6.128 13.216 1.00 77.81 159 ASP A CA 1
ATOM 1211 C C . ASP A 1 159 ? -43.525 5.893 13.923 1.00 77.81 159 ASP A C 1
ATOM 1213 O O . ASP A 1 159 ? -42.496 5.669 13.282 1.00 77.81 159 ASP A O 1
ATOM 1217 N N . VAL A 1 160 ? -43.535 5.918 15.259 1.00 83.12 160 VAL A N 1
ATOM 1218 C CA . VAL A 1 160 ? -42.346 5.622 16.071 1.00 83.12 160 VAL A CA 1
ATOM 1219 C C . VAL A 1 160 ? -42.625 4.427 16.973 1.00 83.12 160 VAL A C 1
ATOM 1221 O O . VAL A 1 160 ? -43.473 4.492 17.868 1.00 83.12 160 VAL A O 1
ATOM 1224 N N . GLY A 1 161 ? -41.896 3.337 16.734 1.00 90.62 161 GLY A N 1
ATOM 1225 C CA . GLY A 1 161 ? -41.843 2.186 17.622 1.00 90.62 161 GLY A CA 1
ATOM 1226 C C . GLY A 1 161 ? -41.053 2.467 18.895 1.00 90.62 161 GLY A C 1
ATOM 1227 O O . GLY A 1 161 ? -39.966 3.027 18.828 1.00 90.62 161 GLY A O 1
ATOM 1228 N N . TYR A 1 162 ? -41.536 2.027 20.055 1.00 94.38 162 TYR A N 1
ATOM 1229 C CA . TYR A 1 162 ? -40.761 2.071 21.302 1.00 94.38 162 TYR A CA 1
ATOM 1230 C C . TYR A 1 162 ? -41.000 0.844 22.195 1.00 94.38 162 TYR A C 1
ATOM 1232 O O . TYR A 1 162 ? -42.048 0.193 22.117 1.00 94.38 162 TYR A O 1
ATOM 1240 N N . TRP A 1 163 ? -40.020 0.506 23.045 1.00 95.69 163 TRP A N 1
ATOM 1241 C CA . TRP A 1 163 ? -40.099 -0.638 23.967 1.00 95.69 163 TRP A CA 1
ATOM 1242 C C . TRP A 1 163 ? -40.855 -0.283 25.256 1.00 95.69 163 TRP A C 1
ATOM 1244 O O . TRP A 1 163 ? -40.430 0.558 26.047 1.00 95.69 163 TRP A O 1
ATOM 1254 N N . ASP A 1 164 ? -41.963 -0.963 25.513 1.00 93.81 164 ASP A N 1
ATOM 1255 C CA . ASP A 1 164 ? -42.856 -0.701 26.642 1.00 93.81 164 ASP A CA 1
ATOM 1256 C C . ASP A 1 164 ? -42.840 -1.843 27.670 1.00 93.81 164 ASP A C 1
ATOM 1258 O O . ASP A 1 164 ? -42.786 -3.022 27.313 1.00 93.81 164 ASP A O 1
ATOM 1262 N N . ILE A 1 165 ? -42.927 -1.509 28.958 1.00 93.56 165 ILE A N 1
ATOM 1263 C CA . ILE A 1 165 ? -43.010 -2.491 30.042 1.00 93.56 165 ILE A CA 1
ATOM 1264 C C . ILE A 1 165 ? -44.374 -2.365 30.710 1.00 93.56 165 ILE A C 1
ATOM 1266 O O . ILE A 1 165 ? -44.715 -1.312 31.237 1.00 93.56 165 ILE A O 1
ATOM 1270 N N . GLU A 1 166 ? -45.126 -3.470 30.786 1.00 90.81 166 GLU A N 1
ATOM 1271 C CA . GLU A 1 166 ? -46.492 -3.457 31.329 1.00 90.81 166 GLU A CA 1
ATOM 1272 C C . GLU A 1 166 ? -46.556 -2.834 32.734 1.00 90.81 166 GLU A C 1
ATOM 1274 O O . GLU A 1 166 ? -46.186 -3.454 33.739 1.00 90.81 166 GLU A O 1
ATOM 1279 N N . GLY A 1 167 ? -47.058 -1.600 32.803 1.00 79.25 167 GLY A N 1
ATOM 1280 C CA . GLY A 1 167 ? -47.222 -0.848 34.039 1.00 79.25 167 GLY A CA 1
ATOM 1281 C C . GLY A 1 167 ? -48.516 -1.184 34.786 1.00 79.25 167 GLY A C 1
ATOM 1282 O O . GLY A 1 167 ? -49.506 -1.672 34.240 1.00 79.25 167 GLY A O 1
ATOM 1283 N N . ALA A 1 168 ? -48.563 -0.850 36.078 1.00 62.28 168 ALA A N 1
ATOM 1284 C CA . ALA A 1 168 ? -49.756 -1.061 36.910 1.00 62.28 168 ALA A CA 1
ATOM 1285 C C . ALA A 1 168 ? -50.914 -0.082 36.610 1.00 62.28 168 ALA A C 1
ATOM 1287 O O . ALA A 1 168 ? -52.008 -0.248 37.163 1.00 62.28 168 ALA A O 1
ATOM 1288 N N . ASN A 1 169 ? -50.667 0.955 35.801 1.00 69.00 169 ASN A N 1
ATOM 1289 C CA . ASN A 1 169 ? -51.554 2.107 35.620 1.00 69.00 169 ASN A CA 1
ATOM 1290 C C . ASN A 1 169 ? -52.077 2.301 34.184 1.00 69.00 169 ASN A C 1
ATOM 1292 O O . ASN A 1 169 ? -52.654 3.353 33.924 1.00 69.00 169 ASN A O 1
ATOM 1296 N N . ASP A 1 170 ? -51.932 1.310 33.295 1.00 70.94 170 ASP A N 1
ATOM 1297 C CA . ASP A 1 170 ? -52.311 1.400 31.870 1.00 70.94 170 ASP A CA 1
ATOM 1298 C C . ASP A 1 170 ? -51.630 2.575 31.126 1.00 70.94 170 ASP A C 1
ATOM 1300 O O . ASP A 1 170 ? -52.207 3.124 30.188 1.00 70.94 170 ASP A O 1
ATOM 1304 N N . ASN A 1 171 ? -50.453 3.018 31.580 1.00 78.06 171 ASN A N 1
ATOM 1305 C CA . ASN A 1 171 ? -49.679 4.042 30.888 1.00 78.06 171 ASN A CA 1
ATOM 1306 C C . ASN A 1 171 ? -48.538 3.349 30.115 1.00 78.06 171 ASN A C 1
ATOM 1308 O O . ASN A 1 171 ? -47.853 2.517 30.705 1.00 78.06 171 ASN A O 1
ATOM 1312 N N . ASP A 1 172 ? -48.341 3.729 28.852 1.00 83.81 172 ASP A N 1
ATOM 1313 C CA . ASP A 1 172 ? -47.345 3.167 27.926 1.00 83.81 172 ASP A CA 1
ATOM 1314 C C . ASP A 1 172 ? -45.945 3.798 28.119 1.00 83.81 172 ASP A C 1
ATOM 1316 O O . ASP A 1 172 ? -45.766 5.000 27.908 1.00 83.81 172 ASP A O 1
ATOM 1320 N N . GLY A 1 173 ? -44.948 3.033 28.567 1.00 89.94 173 GLY A N 1
ATOM 1321 C CA . GLY A 1 173 ? -43.548 3.430 28.766 1.00 89.94 173 GLY A CA 1
ATOM 1322 C C . GLY A 1 173 ? -42.845 2.705 29.931 1.00 89.94 173 GLY A C 1
ATOM 1323 O O . GLY A 1 173 ? -43.344 1.745 30.507 1.00 89.94 173 GLY A O 1
ATOM 1324 N N . ILE A 1 174 ? -41.655 3.187 30.303 1.00 93.25 174 ILE A N 1
ATOM 1325 C CA . ILE A 1 174 ? -40.813 2.619 31.368 1.00 93.25 174 ILE A CA 1
ATOM 1326 C C . ILE A 1 174 ? -41.050 3.379 32.689 1.00 93.25 174 ILE A C 1
ATOM 1328 O O . ILE A 1 174 ? -40.518 4.475 32.918 1.00 93.25 174 ILE A O 1
ATOM 1332 N N . ASP A 1 175 ? -41.835 2.780 33.585 1.00 92.81 175 ASP A N 1
ATOM 1333 C CA . ASP A 1 175 ? -42.141 3.295 34.925 1.00 92.81 175 ASP A CA 1
ATOM 1334 C C . ASP A 1 175 ? -40.906 3.295 35.850 1.00 92.81 175 ASP A C 1
ATOM 1336 O O . ASP A 1 175 ? -39.927 2.566 35.671 1.00 92.81 175 ASP A O 1
ATOM 1340 N N . ILE A 1 176 ? -40.970 4.106 36.909 1.00 93.81 176 ILE A N 1
ATOM 1341 C CA . ILE A 1 176 ? -39.930 4.177 37.943 1.00 93.81 176 ILE A CA 1
ATOM 1342 C C . ILE A 1 176 ? -39.600 2.796 38.533 1.00 93.81 176 ILE A C 1
ATOM 1344 O O . ILE A 1 176 ? -40.465 2.094 39.061 1.00 93.81 176 ILE A O 1
ATOM 1348 N N . GLY A 1 177 ? -38.316 2.434 38.519 1.00 95.25 177 GLY A N 1
ATOM 1349 C CA . GLY A 1 177 ? -37.850 1.139 39.013 1.00 95.25 177 GLY A CA 1
ATOM 1350 C C . GLY A 1 177 ? -38.099 -0.027 38.057 1.00 95.25 177 GLY A C 1
ATOM 1351 O O . GLY A 1 177 ? -37.935 -1.170 38.478 1.00 95.25 177 GLY A O 1
ATOM 1352 N N . GLN A 1 178 ? -38.460 0.239 36.804 1.00 96.69 178 GLN A N 1
ATOM 1353 C CA . GLN A 1 178 ? -38.388 -0.743 35.731 1.00 96.69 178 GLN A CA 1
ATOM 1354 C C . GLN A 1 178 ? -37.085 -0.591 34.938 1.00 96.69 178 GLN A C 1
ATOM 1356 O O . GLN A 1 178 ? -36.462 0.480 34.922 1.00 96.69 178 GLN A O 1
ATOM 1361 N N . SER A 1 179 ? -36.678 -1.677 34.284 1.00 97.88 179 SER A N 1
ATOM 1362 C CA . SER A 1 179 ? -35.462 -1.718 33.473 1.00 97.88 179 SER A CA 1
ATOM 1363 C C . SER A 1 179 ? -35.654 -2.520 32.196 1.00 97.88 179 SER A C 1
ATOM 1365 O O . SER A 1 179 ? -36.304 -3.567 32.214 1.00 97.88 179 SER A O 1
ATOM 1367 N N . LEU A 1 180 ? -35.002 -2.067 31.129 1.00 98.31 180 LEU A N 1
ATOM 1368 C CA . LEU A 1 180 ? -34.744 -2.860 29.932 1.00 98.31 180 LEU A CA 1
ATOM 1369 C C . LEU A 1 180 ? -33.302 -3.361 29.940 1.00 98.31 180 LEU A C 1
ATOM 1371 O O . LEU A 1 180 ? -32.402 -2.680 30.442 1.00 98.31 180 LEU A O 1
ATOM 1375 N N . ARG A 1 181 ? -33.099 -4.551 29.382 1.00 98.44 181 ARG A N 1
ATOM 1376 C CA . ARG A 1 181 ? -31.787 -5.152 29.156 1.00 98.44 181 ARG A CA 1
ATOM 1377 C C . ARG A 1 181 ? -31.670 -5.614 27.713 1.00 98.44 181 ARG A C 1
ATOM 1379 O O . ARG A 1 181 ? -32.531 -6.365 27.263 1.00 98.44 181 ARG A O 1
ATOM 1386 N N . PHE A 1 182 ? -30.600 -5.208 27.046 1.00 98.50 182 PHE A N 1
ATOM 1387 C CA . PHE A 1 182 ? -30.271 -5.557 25.672 1.00 98.50 182 PHE A CA 1
ATOM 1388 C C . PHE A 1 182 ? -28.994 -6.395 25.661 1.00 98.50 182 PHE A C 1
ATOM 1390 O O . PHE A 1 182 ? -28.027 -6.086 26.361 1.00 98.50 182 PHE A O 1
ATOM 1397 N N . SER A 1 183 ? -29.006 -7.465 24.876 1.00 98.25 183 SER A N 1
ATOM 1398 C CA . SER A 1 183 ? -27.872 -8.379 24.724 1.00 98.25 183 SER A CA 1
ATOM 1399 C C . SER A 1 183 ? -27.853 -8.961 23.320 1.00 98.25 183 SER A C 1
ATOM 1401 O O . SER A 1 183 ? -28.919 -9.185 22.743 1.00 98.25 183 SER A O 1
ATOM 1403 N N . ILE A 1 184 ? -26.657 -9.221 22.796 1.00 98.25 184 ILE A N 1
ATOM 1404 C CA . ILE A 1 184 ? -26.481 -9.929 21.529 1.00 98.25 184 ILE A CA 1
ATOM 1405 C C . ILE A 1 184 ? -26.152 -11.404 21.790 1.00 98.25 184 ILE A C 1
ATOM 1407 O O . ILE A 1 184 ? -25.326 -11.737 22.641 1.00 98.25 184 ILE A O 1
ATOM 1411 N N . GLU A 1 185 ? -26.799 -12.300 21.049 1.00 98.00 185 GLU A N 1
ATOM 1412 C CA . GLU A 1 185 ? -26.607 -13.747 21.109 1.00 98.00 185 GLU A CA 1
ATOM 1413 C C . GLU A 1 185 ? -26.454 -14.337 19.694 1.00 98.00 185 GLU A C 1
ATOM 1415 O O . GLU A 1 185 ? -26.736 -13.692 18.689 1.00 98.00 185 GLU A O 1
ATOM 1420 N N . ASN A 1 186 ? -26.007 -15.595 19.615 1.00 97.38 186 ASN A N 1
ATOM 1421 C CA . ASN A 1 186 ? -26.005 -16.407 18.388 1.00 97.38 186 ASN A CA 1
ATOM 1422 C C . ASN A 1 186 ? -25.306 -15.779 17.164 1.00 97.38 186 ASN A C 1
ATOM 1424 O O . ASN A 1 186 ? -25.678 -16.086 16.035 1.00 97.38 186 ASN A O 1
ATOM 1428 N N . MET A 1 187 ? -24.274 -14.962 17.386 1.00 97.44 187 MET A N 1
ATOM 1429 C CA . MET A 1 187 ? -23.463 -14.393 16.308 1.00 97.44 187 MET A CA 1
ATOM 1430 C C . MET A 1 187 ? -22.773 -15.483 15.484 1.00 97.44 187 MET A C 1
ATOM 1432 O O . MET A 1 187 ? -22.167 -16.407 16.040 1.00 97.44 187 MET A O 1
ATOM 1436 N N . ALA A 1 188 ? -22.835 -15.361 14.163 1.00 96.88 188 ALA A N 1
ATOM 1437 C CA . ALA A 1 188 ? -22.123 -16.220 13.230 1.00 96.88 188 ALA A CA 1
ATOM 1438 C C . ALA A 1 188 ? -21.847 -15.502 11.905 1.00 96.88 188 ALA A C 1
ATOM 1440 O O . ALA A 1 188 ? -22.672 -14.720 11.435 1.00 96.88 188 ALA A O 1
ATOM 1441 N N . VAL A 1 189 ? -20.715 -15.848 11.293 1.00 96.25 189 VAL A N 1
ATOM 1442 C CA . VAL A 1 189 ? -20.314 -15.436 9.943 1.00 96.25 189 VAL A CA 1
ATOM 1443 C C . VAL A 1 189 ? -20.207 -16.696 9.080 1.00 96.25 189 VAL A C 1
ATOM 1445 O O . VAL A 1 189 ? -19.719 -17.725 9.560 1.00 96.25 189 VAL A O 1
ATOM 1448 N N . SER A 1 190 ? -20.710 -16.674 7.842 1.00 95.88 190 SER A N 1
ATOM 1449 C CA . SER A 1 190 ? -20.641 -17.849 6.953 1.00 95.88 190 SER A CA 1
ATOM 1450 C C . SER A 1 190 ? -19.246 -18.117 6.393 1.00 95.88 190 SER A C 1
ATOM 1452 O O . SER A 1 190 ? -18.954 -19.274 6.072 1.00 95.88 190 SER A O 1
ATOM 1454 N N . ALA A 1 191 ? -18.420 -17.074 6.288 1.00 89.69 191 ALA A N 1
ATOM 1455 C CA . ALA A 1 191 ? -17.069 -17.137 5.751 1.00 89.69 191 ALA A CA 1
ATOM 1456 C C . ALA A 1 191 ? -16.197 -18.101 6.564 1.00 89.69 191 ALA A C 1
ATOM 1458 O O . ALA A 1 191 ? -16.237 -18.155 7.801 1.00 89.69 191 ALA A O 1
ATOM 1459 N N . THR A 1 192 ? -15.400 -18.917 5.876 1.00 88.19 192 THR A N 1
ATOM 1460 C CA . THR A 1 192 ? -14.644 -19.978 6.555 1.00 88.19 192 THR A CA 1
ATOM 1461 C C . THR A 1 192 ? -13.477 -19.389 7.346 1.00 88.19 192 THR A C 1
ATOM 1463 O O . THR A 1 192 ? -12.566 -18.803 6.777 1.00 88.19 192 THR A O 1
ATOM 1466 N N . GLY A 1 193 ? -13.459 -19.621 8.661 1.00 85.69 193 GLY A N 1
ATOM 1467 C CA . GLY A 1 193 ? -12.400 -19.128 9.554 1.00 85.69 193 GLY A CA 1
ATOM 1468 C C . GLY A 1 193 ? -12.663 -17.731 10.119 1.00 85.69 193 GLY A C 1
ATOM 1469 O O . GLY A 1 193 ? -11.935 -17.302 11.006 1.00 85.69 193 GLY A O 1
ATOM 1470 N N . TYR A 1 194 ? -13.728 -17.065 9.673 1.00 90.81 194 TYR A N 1
ATOM 1471 C CA . TYR A 1 194 ? -14.146 -15.779 10.215 1.00 90.81 194 TYR A CA 1
ATOM 1472 C C . TYR A 1 194 ? -15.029 -15.943 11.456 1.00 90.81 194 TYR A C 1
ATOM 1474 O O . TYR A 1 194 ? -15.776 -16.917 11.610 1.00 90.81 194 TYR A O 1
ATOM 1482 N N . SER A 1 195 ? -14.953 -14.955 12.339 1.00 92.94 195 SER A N 1
ATOM 1483 C CA . SER A 1 195 ? -15.830 -14.765 13.490 1.00 92.94 195 SER A CA 1
ATOM 1484 C C . SER A 1 195 ? -16.271 -13.309 13.578 1.00 92.94 195 SER A C 1
ATOM 1486 O O . SER A 1 195 ? -15.535 -12.414 13.178 1.00 92.94 195 SER A O 1
ATOM 1488 N N . ALA A 1 196 ? -17.469 -13.089 14.118 1.00 94.69 196 ALA A N 1
ATOM 1489 C CA . ALA A 1 196 ? -17.925 -11.770 14.534 1.00 94.69 196 ALA A CA 1
ATOM 1490 C C . ALA A 1 196 ? -17.780 -11.651 16.052 1.00 94.69 196 ALA A C 1
ATOM 1492 O O . ALA A 1 196 ? -18.268 -12.513 16.793 1.00 94.69 196 ALA A O 1
ATOM 1493 N N . ASP A 1 197 ? -17.136 -10.579 16.490 1.00 94.62 197 ASP A N 1
ATOM 1494 C CA . ASP A 1 197 ? -17.050 -10.145 17.873 1.00 94.62 197 ASP A CA 1
ATOM 1495 C C . ASP A 1 197 ? -17.955 -8.923 18.064 1.00 94.62 197 ASP A C 1
ATOM 1497 O O . ASP A 1 197 ? -18.024 -8.037 17.217 1.00 94.62 197 ASP A O 1
ATOM 1501 N N . PHE A 1 198 ? -18.703 -8.898 19.166 1.00 96.62 198 PHE A N 1
ATOM 1502 C CA . PHE A 1 198 ? -19.577 -7.777 19.500 1.00 96.62 198 PHE A CA 1
ATOM 1503 C C . PHE A 1 198 ? -18.763 -6.672 20.168 1.00 96.62 198 PHE A C 1
ATOM 1505 O O . PHE A 1 198 ? -18.214 -6.893 21.250 1.00 96.62 198 PHE A O 1
ATOM 1512 N N . ASP A 1 199 ? -18.723 -5.487 19.562 1.00 94.38 199 ASP A N 1
ATOM 1513 C CA . ASP A 1 199 ? -17.927 -4.371 20.086 1.00 94.38 199 ASP A CA 1
ATOM 1514 C C . ASP A 1 199 ? -18.632 -3.657 21.240 1.00 94.38 199 ASP A C 1
ATOM 1516 O O . ASP A 1 199 ? -17.986 -3.053 22.097 1.00 94.38 199 ASP A O 1
ATOM 1520 N N . GLY A 1 200 ? -19.962 -3.754 21.280 1.00 96.50 200 GLY A N 1
ATOM 1521 C CA . GLY A 1 200 ? -20.804 -3.199 22.327 1.00 96.50 200 GLY A CA 1
ATOM 1522 C C . GLY A 1 200 ? -21.906 -2.282 21.806 1.00 96.50 200 GLY A C 1
ATOM 1523 O O . GLY A 1 200 ? -21.940 -1.891 20.641 1.00 96.50 200 GLY A O 1
ATOM 1524 N N . PHE A 1 201 ? -22.816 -1.926 22.710 1.00 98.00 201 PHE A N 1
ATOM 1525 C CA . PHE A 1 201 ? -23.780 -0.843 22.504 1.00 98.00 201 PHE A CA 1
ATOM 1526 C C . PHE A 1 201 ? -23.108 0.507 22.758 1.00 98.00 201 PHE A C 1
ATOM 1528 O O . PHE A 1 201 ? -22.388 0.628 23.750 1.00 98.00 201 PHE A O 1
ATOM 1535 N N . SER A 1 202 ? -23.374 1.507 21.919 1.00 96.75 202 SER A N 1
ATOM 1536 C CA . SER A 1 202 ? -22.720 2.827 21.960 1.00 96.75 202 SER A CA 1
ATOM 1537 C C . SER A 1 202 ? -23.680 3.987 22.214 1.00 96.75 202 SER A C 1
ATOM 1539 O O . SER A 1 202 ? -23.273 5.001 22.786 1.00 96.75 202 SER A O 1
ATOM 1541 N N . ALA A 1 203 ? -24.950 3.854 21.821 1.00 97.06 203 ALA A N 1
ATOM 1542 C CA . ALA A 1 203 ? -25.934 4.912 22.006 1.00 97.06 203 ALA A CA 1
ATOM 1543 C C . ALA A 1 203 ? -27.360 4.388 22.209 1.00 97.06 203 ALA A C 1
ATOM 1545 O O . ALA A 1 203 ? -27.698 3.254 21.858 1.00 97.06 203 ALA A O 1
ATOM 1546 N N . ILE A 1 204 ? -28.202 5.248 22.789 1.00 97.19 204 ILE A N 1
ATOM 1547 C CA . ILE A 1 204 ? -29.659 5.087 22.825 1.00 97.19 204 ILE A CA 1
ATOM 1548 C C . ILE A 1 204 ? -30.356 6.396 22.464 1.00 97.19 204 ILE A C 1
ATOM 1550 O O . ILE A 1 204 ? -29.910 7.483 22.854 1.00 97.19 204 ILE A O 1
ATOM 1554 N N . SER A 1 205 ? -31.529 6.282 21.847 1.00 96.31 205 SER A N 1
ATOM 1555 C CA . SER A 1 205 ? -32.469 7.389 21.696 1.00 96.31 205 SER A CA 1
ATOM 1556 C C . SER A 1 205 ? -33.726 7.143 22.524 1.00 96.31 205 SER A C 1
ATOM 1558 O O . SER A 1 205 ? -34.308 6.056 22.548 1.00 96.31 205 SER A O 1
ATOM 1560 N N . VAL A 1 206 ? -34.144 8.178 23.246 1.00 94.81 206 VAL A N 1
ATOM 1561 C CA . VAL A 1 206 ? -35.271 8.145 24.176 1.00 94.81 206 VAL A CA 1
ATOM 1562 C C . VAL A 1 206 ? -36.350 9.132 23.764 1.00 94.81 206 VAL A C 1
ATOM 1564 O O . VAL A 1 206 ? -36.064 10.236 23.293 1.00 94.81 206 VAL A O 1
ATOM 1567 N N . LEU A 1 207 ? -37.607 8.765 23.989 1.00 91.88 207 LEU A N 1
ATOM 1568 C CA . LEU A 1 207 ? -38.752 9.623 23.717 1.00 91.88 207 LEU A CA 1
ATOM 1569 C C . LEU A 1 207 ? -39.711 9.675 24.898 1.00 91.88 207 LEU A C 1
ATOM 1571 O O . LEU A 1 207 ? -39.810 8.761 25.716 1.00 91.88 207 LEU A O 1
ATOM 1575 N N . GLU A 1 208 ? -40.437 10.778 24.980 1.00 90.56 208 GLU A N 1
ATOM 1576 C CA . GLU A 1 208 ? -41.496 10.985 25.959 1.00 90.56 208 GLU A CA 1
ATOM 1577 C C . GLU A 1 208 ? -42.816 10.405 25.430 1.00 90.56 208 GLU A C 1
ATOM 1579 O O . GLU A 1 208 ? -43.425 10.963 24.514 1.00 90.56 208 GLU A O 1
ATOM 1584 N N . THR A 1 209 ? -43.275 9.299 26.017 1.00 86.75 209 THR A N 1
ATOM 1585 C CA . THR A 1 209 ? -44.522 8.626 25.615 1.00 86.75 209 THR A CA 1
ATOM 1586 C C . THR A 1 209 ? -45.745 9.306 26.237 1.00 86.75 209 THR A C 1
ATOM 1588 O O . THR A 1 209 ? -46.806 9.400 25.620 1.00 86.75 209 THR A O 1
ATOM 1591 N N . LEU A 1 210 ? -45.600 9.879 27.442 1.00 82.19 210 LEU A N 1
ATOM 1592 C CA . LEU A 1 210 ? -46.678 10.592 28.126 1.00 82.19 210 LEU A CA 1
ATOM 1593 C C . LEU A 1 210 ? -46.193 11.883 28.800 1.00 82.19 210 LEU A C 1
ATOM 1595 O O . LEU A 1 210 ? -45.683 11.847 29.916 1.00 82.19 210 LEU A O 1
ATOM 1599 N N . ALA A 1 211 ? -46.463 13.016 28.133 1.00 75.81 211 ALA A N 1
ATOM 1600 C CA . ALA A 1 211 ? -46.387 14.409 28.605 1.00 75.81 211 ALA A CA 1
ATOM 1601 C C . ALA A 1 211 ? -45.607 14.640 29.920 1.00 75.81 211 ALA A C 1
ATOM 1603 O O . ALA A 1 211 ? -46.158 14.416 31.000 1.00 75.81 211 ALA A O 1
ATOM 1604 N N . GLY A 1 212 ? -44.419 15.242 29.859 1.00 72.75 212 GLY A N 1
ATOM 1605 C CA . GLY A 1 212 ? -43.525 15.380 30.988 1.00 72.75 212 GLY A CA 1
ATOM 1606 C C . GLY A 1 212 ? -42.313 16.290 30.876 1.00 72.75 212 GLY A C 1
ATOM 1607 O O . GLY A 1 212 ? -42.202 17.117 29.972 1.00 72.75 212 GLY A O 1
ATOM 1608 N N . LYS A 1 213 ? -41.511 16.282 31.952 1.00 79.62 213 LYS A N 1
ATOM 1609 C CA . LYS A 1 213 ? -40.225 16.991 32.085 1.00 79.62 213 LYS A CA 1
ATOM 1610 C C . LYS A 1 213 ? -39.322 16.272 33.077 1.00 79.62 213 LYS A C 1
ATOM 1612 O O . LYS A 1 213 ? -39.798 15.818 34.112 1.00 79.62 213 LYS A O 1
ATOM 1617 N N . GLU A 1 214 ? -38.019 16.343 32.820 1.00 88.50 214 GLU A N 1
ATOM 1618 C CA . GLU A 1 214 ? -36.966 15.857 33.721 1.00 88.50 214 GLU A CA 1
ATOM 1619 C C . GLU A 1 214 ? -37.093 14.351 34.004 1.00 88.50 214 GLU A C 1
ATOM 1621 O O . GLU A 1 214 ? -37.066 13.921 35.155 1.00 88.50 214 GLU A O 1
ATOM 1626 N N . HIS A 1 215 ? -37.238 13.549 32.946 1.00 92.44 215 HIS A N 1
ATOM 1627 C CA . HIS A 1 215 ? -37.147 12.090 33.029 1.00 92.44 215 HIS A CA 1
ATOM 1628 C C . HIS A 1 215 ? -35.727 11.690 33.406 1.00 92.44 215 HIS A C 1
ATOM 1630 O O . HIS A 1 215 ? -34.782 12.240 32.842 1.00 92.44 215 HIS A O 1
ATOM 1636 N N . LEU A 1 216 ? -35.585 10.757 34.346 1.00 95.06 216 LEU A N 1
ATOM 1637 C CA . LEU A 1 216 ? -34.308 10.327 34.906 1.00 95.06 216 LEU A CA 1
ATOM 1638 C C . LEU A 1 216 ? -34.024 8.876 34.517 1.00 95.06 216 LEU A C 1
ATOM 1640 O O . LEU A 1 216 ? -34.880 8.005 34.691 1.00 95.06 216 LEU A O 1
ATOM 1644 N N . ASN A 1 217 ? -32.806 8.594 34.063 1.00 96.12 217 ASN A N 1
ATOM 1645 C CA . ASN A 1 217 ? -32.377 7.237 33.729 1.00 96.12 217 ASN A CA 1
ATOM 1646 C C . ASN A 1 217 ? -30.970 6.928 34.253 1.00 96.12 217 ASN A C 1
ATOM 1648 O O . ASN A 1 217 ? -30.181 7.834 34.517 1.00 96.12 217 ASN A O 1
ATOM 1652 N N . ILE A 1 218 ? -30.684 5.642 34.446 1.00 97.62 218 ILE A N 1
ATOM 1653 C CA . ILE A 1 218 ? -29.358 5.108 34.783 1.00 97.62 218 ILE A CA 1
ATOM 1654 C C . ILE A 1 218 ? -28.986 4.108 33.691 1.00 97.62 218 ILE A C 1
ATOM 1656 O O . ILE A 1 218 ? -29.794 3.224 33.391 1.00 97.62 218 ILE A O 1
ATOM 1660 N N . ILE A 1 219 ? -27.779 4.242 33.139 1.00 96.94 219 ILE A N 1
ATOM 1661 C CA . ILE A 1 219 ? -27.247 3.363 32.092 1.00 96.94 219 ILE A CA 1
ATOM 1662 C C . ILE A 1 219 ? -26.197 2.434 32.720 1.00 96.94 219 ILE A C 1
ATOM 1664 O O . ILE A 1 219 ? -25.310 2.874 33.453 1.00 96.94 219 ILE A O 1
ATOM 1668 N N . GLY A 1 220 ? -26.333 1.132 32.476 1.00 97.19 220 GLY A N 1
ATOM 1669 C CA . GLY A 1 220 ? -25.468 0.065 32.975 1.00 97.19 220 GLY A CA 1
ATOM 1670 C C . GLY A 1 220 ? -26.004 -0.698 34.197 1.00 97.19 220 GLY A C 1
ATOM 1671 O O . GLY A 1 220 ? -27.072 -0.421 34.749 1.00 97.19 220 GLY A O 1
ATOM 1672 N N . PHE A 1 221 ? -25.226 -1.691 34.638 1.00 97.12 221 PHE A N 1
ATOM 1673 C CA . PHE A 1 221 ? -25.517 -2.538 35.798 1.00 97.12 221 PHE A CA 1
ATOM 1674 C C . PHE A 1 221 ? -24.321 -2.578 36.759 1.00 97.12 221 PHE A C 1
ATOM 1676 O O . PHE A 1 221 ? -23.177 -2.751 36.347 1.00 97.12 221 PHE A O 1
ATOM 1683 N N . GLY A 1 222 ? -24.566 -2.433 38.064 1.00 97.38 222 GLY A N 1
ATOM 1684 C CA . GLY A 1 222 ? -23.528 -2.392 39.096 1.00 97.38 222 GLY A CA 1
ATOM 1685 C C . GLY A 1 222 ? -23.484 -1.073 39.871 1.00 97.38 222 GLY A C 1
ATOM 1686 O O . GLY A 1 222 ? -24.507 -0.539 40.292 1.00 97.38 222 GLY A O 1
ATOM 1687 N N . THR A 1 223 ? -22.280 -0.575 40.146 1.00 97.62 223 THR A N 1
ATOM 1688 C CA . THR A 1 223 ? -22.041 0.648 40.933 1.00 97.62 223 THR A CA 1
ATOM 1689 C C . THR A 1 223 ? -21.061 1.551 40.216 1.00 97.62 223 THR A C 1
ATOM 1691 O O . THR A 1 223 ? -20.162 1.033 39.562 1.00 97.62 223 THR A O 1
ATOM 1694 N N . GLY A 1 224 ? -21.138 2.856 40.462 1.00 96.38 224 GLY A N 1
ATOM 1695 C CA . GLY A 1 224 ? -20.261 3.804 39.781 1.00 96.38 224 GLY A CA 1
ATOM 1696 C C . GLY A 1 224 ? -20.779 4.162 38.395 1.00 96.38 224 GLY A C 1
ATOM 1697 O O . GLY A 1 224 ? -19.980 4.421 37.509 1.00 96.38 224 GLY A O 1
ATOM 1698 N N . LEU A 1 225 ? -22.099 4.074 38.215 1.00 96.62 225 LEU A N 1
ATOM 1699 C CA . LEU A 1 225 ? -22.770 4.282 36.943 1.00 96.62 225 LEU A CA 1
ATOM 1700 C C . LEU A 1 225 ? -23.078 5.760 36.744 1.00 96.62 225 LEU A C 1
ATOM 1702 O O . LEU A 1 225 ? -23.304 6.494 37.717 1.00 96.62 225 LEU A O 1
ATOM 1706 N N . ASP A 1 226 ? -23.182 6.135 35.480 1.00 94.56 226 ASP A N 1
ATOM 1707 C CA . ASP A 1 226 ? -23.695 7.428 35.074 1.00 94.56 226 ASP A CA 1
ATOM 1708 C C . ASP A 1 226 ? -25.215 7.405 34.988 1.00 94.56 226 ASP A C 1
ATOM 1710 O O . ASP A 1 226 ? -25.876 6.364 34.909 1.00 94.56 226 ASP A O 1
ATOM 1714 N N . SER A 1 227 ? -25.790 8.593 35.078 1.00 95.00 227 SER A N 1
ATOM 1715 C CA . SER A 1 227 ? -27.227 8.771 35.010 1.00 95.00 227 SER A CA 1
ATOM 1716 C C . SER A 1 227 ? -27.549 10.077 34.330 1.00 95.00 227 SER A C 1
ATOM 1718 O O . SER A 1 227 ? -26.868 11.080 34.547 1.00 95.00 227 SER A O 1
ATOM 1720 N N . ASN A 1 228 ? -28.616 10.061 33.550 1.00 94.62 228 ASN A N 1
ATOM 1721 C CA . ASN A 1 228 ? -28.982 11.167 32.697 1.00 94.62 228 ASN A CA 1
ATOM 1722 C C . ASN A 1 228 ? -30.355 11.712 33.059 1.00 94.62 228 ASN A C 1
ATOM 1724 O O . ASN A 1 228 ? -31.164 11.065 33.731 1.00 94.62 228 ASN A O 1
ATOM 1728 N N . SER A 1 229 ? -30.610 12.925 32.574 1.00 93.75 229 SER A N 1
ATOM 1729 C CA . SER A 1 229 ? -31.951 13.485 32.560 1.00 93.75 229 SER A CA 1
ATOM 1730 C C . SER A 1 229 ? -32.261 14.145 31.225 1.00 93.75 229 SER A C 1
ATOM 1732 O O . SER A 1 229 ? -31.366 14.710 30.592 1.00 93.75 229 SER A O 1
ATOM 1734 N N . PHE A 1 230 ? -33.521 14.108 30.798 1.00 92.31 230 PHE A N 1
ATOM 1735 C CA . PHE A 1 230 ? -33.989 14.888 29.652 1.00 92.31 230 PHE A CA 1
ATOM 1736 C C . PHE A 1 230 ? -35.339 15.540 29.918 1.00 92.31 230 PHE A C 1
ATOM 1738 O O . PHE A 1 230 ? -36.128 15.130 30.764 1.00 92.31 230 PHE A O 1
ATOM 1745 N N . SER A 1 231 ? -35.583 16.638 29.209 1.00 88.44 231 SER A N 1
ATOM 1746 C CA . SER A 1 231 ? -36.839 17.403 29.265 1.00 88.44 231 SER A CA 1
ATOM 1747 C C . SER A 1 231 ? -37.363 17.782 27.881 1.00 88.44 231 SER A C 1
ATOM 1749 O O . SER A 1 231 ? -38.309 18.563 27.773 1.00 88.44 231 SER A O 1
ATOM 1751 N N . THR A 1 232 ? -36.691 17.318 26.832 1.00 80.69 232 THR A N 1
ATOM 1752 C CA . THR A 1 232 ? -37.022 17.544 25.428 1.00 80.69 232 THR A CA 1
ATOM 1753 C C . THR A 1 232 ? -36.985 16.195 24.739 1.00 80.69 232 THR A C 1
ATOM 1755 O O . THR A 1 232 ? -36.037 15.449 24.956 1.00 80.69 232 THR A O 1
ATOM 1758 N N . THR A 1 233 ? -38.015 15.904 23.952 1.00 78.75 233 THR A N 1
ATOM 1759 C CA . THR A 1 233 ? -38.140 14.672 23.174 1.00 78.75 233 THR A CA 1
ATOM 1760 C C . THR A 1 233 ? -37.933 14.976 21.682 1.00 78.75 233 THR A C 1
ATOM 1762 O O . THR A 1 233 ? -38.435 16.016 21.227 1.00 78.75 233 THR A O 1
ATOM 1765 N N . PRO A 1 234 ? -37.224 14.120 20.925 1.00 87.75 234 PRO A N 1
ATOM 1766 C CA . PRO A 1 234 ? -36.405 13.002 21.413 1.00 87.75 234 PRO A CA 1
ATOM 1767 C C . PRO A 1 234 ? -35.132 13.484 22.144 1.00 87.75 234 PRO A C 1
ATOM 1769 O O . PRO A 1 234 ? -34.726 14.643 22.011 1.00 87.75 234 PRO A O 1
ATOM 1772 N N . GLY A 1 235 ? -34.543 12.609 22.959 1.00 90.19 235 GLY A N 1
ATOM 1773 C CA . GLY A 1 235 ? -33.223 12.769 23.574 1.00 90.19 235 GLY A CA 1
ATOM 1774 C C . GLY A 1 235 ? -32.284 11.648 23.129 1.00 90.19 235 GLY A C 1
ATOM 1775 O O . GLY A 1 235 ? -32.747 10.561 22.807 1.00 90.19 235 GLY A O 1
ATOM 1776 N N . GLU A 1 236 ? -30.982 11.905 23.129 1.00 94.75 236 GLU A N 1
ATOM 1777 C CA . GLU A 1 236 ? -29.956 10.971 22.657 1.00 94.75 236 GLU A CA 1
ATOM 1778 C C . GLU A 1 236 ? -28.808 10.931 23.664 1.00 94.75 236 GLU A C 1
ATOM 1780 O O . GLU A 1 236 ? -28.450 11.966 24.247 1.00 94.75 236 GLU A O 1
ATOM 1785 N N . TYR A 1 237 ? -28.280 9.733 23.907 1.00 93.50 237 TYR A N 1
ATOM 1786 C CA . TYR A 1 237 ? -27.206 9.497 24.862 1.00 93.50 237 TYR A CA 1
ATOM 1787 C C . TYR A 1 237 ? -26.179 8.537 24.286 1.00 93.50 237 TYR A C 1
ATOM 1789 O O . TYR A 1 237 ? -26.506 7.386 24.011 1.00 93.50 237 TYR A O 1
ATOM 1797 N N . GLU A 1 238 ? -24.940 9.008 24.208 1.00 94.19 238 GLU A N 1
ATOM 1798 C CA . GLU A 1 238 ? -23.759 8.213 23.879 1.00 94.19 238 GLU A CA 1
ATOM 1799 C C . GLU A 1 238 ? -23.048 7.767 25.163 1.00 94.19 238 GLU A C 1
ATOM 1801 O O . GLU A 1 238 ? -23.063 8.471 26.183 1.00 94.19 238 GLU A O 1
ATOM 1806 N N . PHE A 1 239 ? -22.416 6.600 25.117 1.00 92.00 239 PHE A N 1
ATOM 1807 C CA . PHE A 1 239 ? -21.642 6.036 26.220 1.00 92.00 239 PHE A CA 1
ATOM 1808 C C . PHE A 1 239 ? -20.527 5.119 25.702 1.00 92.00 239 PHE A C 1
ATOM 1810 O O . PHE A 1 239 ? -20.517 4.715 24.541 1.00 92.00 239 PHE A O 1
ATOM 1817 N N . ASP A 1 240 ? -19.570 4.797 26.578 1.00 86.94 240 ASP A N 1
ATOM 1818 C CA . ASP A 1 240 ? -18.527 3.817 26.268 1.00 86.94 240 ASP A CA 1
ATOM 1819 C C . ASP A 1 240 ? -19.157 2.452 25.964 1.00 86.94 240 ASP A C 1
ATOM 1821 O O . ASP A 1 240 ? -20.091 2.032 26.650 1.00 86.94 240 ASP A O 1
ATOM 1825 N N . ALA A 1 241 ? -18.602 1.746 24.977 1.00 76.94 241 ALA A N 1
ATOM 1826 C CA . ALA A 1 241 ? -19.148 0.488 24.489 1.00 76.94 241 ALA A CA 1
ATOM 1827 C C . ALA A 1 241 ? -19.353 -0.555 25.608 1.00 76.94 241 ALA A C 1
ATOM 1829 O O . ALA A 1 241 ? -18.470 -0.789 26.444 1.00 76.94 241 ALA A O 1
ATOM 1830 N N . MET A 1 242 ? -20.531 -1.189 25.630 1.00 91.38 242 MET A N 1
ATOM 1831 C CA . MET A 1 242 ? -20.922 -2.153 26.669 1.00 91.38 242 MET A CA 1
ATOM 1832 C C . MET A 1 242 ? -21.380 -3.490 26.071 1.00 91.38 242 MET A C 1
ATOM 1834 O O . MET A 1 242 ? -22.215 -3.496 25.173 1.00 91.38 242 MET A O 1
ATOM 1838 N N . GLU A 1 243 ? -20.921 -4.624 26.622 1.00 91.62 243 GLU A N 1
ATOM 1839 C CA . GLU A 1 243 ? -21.364 -5.977 26.205 1.00 91.62 243 GLU A CA 1
ATOM 1840 C C . GLU A 1 243 ? -22.866 -6.224 26.455 1.00 91.62 243 GLU A C 1
ATOM 1842 O O . GLU A 1 243 ? -23.525 -6.965 25.729 1.00 91.62 243 GLU A O 1
ATOM 1847 N N . GLU A 1 244 ? -23.413 -5.618 27.508 1.00 96.75 244 GLU A N 1
ATOM 1848 C CA . GLU A 1 244 ? -24.829 -5.679 27.866 1.00 96.75 244 GLU A CA 1
ATOM 1849 C C . GLU A 1 244 ? -25.286 -4.265 28.224 1.00 96.75 244 GLU A C 1
ATOM 1851 O O . GLU A 1 244 ? -24.691 -3.608 29.086 1.00 96.75 244 GLU A O 1
ATOM 1856 N N . LEU A 1 245 ? -26.358 -3.801 27.584 1.00 97.62 245 LEU A N 1
ATOM 1857 C CA . LEU A 1 245 ? -26.944 -2.496 27.860 1.00 97.62 245 LEU A CA 1
ATOM 1858 C C . LEU A 1 245 ? -28.129 -2.670 28.806 1.00 97.62 245 LEU A C 1
ATOM 1860 O O . LEU A 1 245 ? -29.114 -3.328 28.484 1.00 97.62 245 LEU A O 1
ATOM 1864 N N . VAL A 1 246 ? -28.049 -2.051 29.981 1.00 98.19 246 VAL A N 1
ATOM 1865 C CA . VAL A 1 246 ? -29.156 -1.987 30.942 1.00 98.19 246 VAL A CA 1
ATOM 1866 C C . VAL A 1 246 ? -29.573 -0.541 31.099 1.00 98.19 246 VAL A C 1
ATOM 1868 O O . VAL A 1 246 ? -28.753 0.301 31.448 1.00 98.19 246 VAL A O 1
ATOM 1871 N N . VAL A 1 247 ? -30.856 -0.252 30.912 1.00 97.69 247 VAL A N 1
ATOM 1872 C CA . VAL A 1 247 ? -31.397 1.094 31.104 1.00 97.69 247 VAL A CA 1
ATOM 1873 C C . VAL A 1 247 ? -32.499 1.032 32.145 1.00 97.69 247 VAL A C 1
ATOM 1875 O O . VAL A 1 247 ? -33.485 0.317 31.983 1.00 97.69 247 VAL A O 1
ATOM 1878 N N . THR A 1 248 ? -32.316 1.761 33.245 1.00 97.81 248 THR A N 1
ATOM 1879 C CA . THR A 1 248 ? -33.252 1.789 34.378 1.00 97.81 248 THR A CA 1
ATOM 1880 C C . THR A 1 248 ? -33.898 3.158 34.500 1.00 97.81 248 THR A C 1
ATOM 1882 O O . THR A 1 248 ? -33.194 4.162 34.618 1.00 97.81 248 THR A O 1
ATOM 1885 N N . SER A 1 249 ? -35.229 3.200 34.553 1.00 96.00 249 SER A N 1
ATOM 1886 C CA . SER A 1 249 ? -35.963 4.432 34.844 1.00 96.00 249 SER A CA 1
ATOM 1887 C C . SER A 1 249 ? -35.846 4.770 36.330 1.00 96.00 249 SER A C 1
ATOM 1889 O O . SER A 1 249 ? -36.250 4.004 37.210 1.00 96.00 249 SER A O 1
ATOM 1891 N N . ALA A 1 250 ? -35.265 5.932 36.621 1.00 95.38 250 ALA A N 1
ATOM 1892 C CA . ALA A 1 250 ? -35.084 6.438 37.977 1.00 95.38 250 ALA A CA 1
ATOM 1893 C C . ALA A 1 250 ? -36.234 7.352 38.436 1.00 95.38 250 ALA A C 1
ATOM 1895 O O . ALA A 1 250 ? -36.207 7.833 39.574 1.00 95.38 250 ALA A O 1
ATOM 1896 N N . GLY A 1 251 ? -37.250 7.532 37.585 1.00 90.81 251 GLY A N 1
ATOM 1897 C CA . GLY A 1 251 ? -38.434 8.351 37.821 1.00 90.81 251 GLY A CA 1
ATOM 1898 C C . GLY A 1 251 ? -38.437 9.649 37.019 1.00 90.81 251 GLY A C 1
ATOM 1899 O O . GLY A 1 251 ? -37.684 9.819 36.062 1.00 90.81 251 GLY A O 1
ATOM 1900 N N . ASP A 1 252 ? -39.301 10.570 37.429 1.00 86.50 252 ASP A N 1
ATOM 1901 C CA . ASP A 1 252 ? -39.477 11.887 36.822 1.00 86.50 252 ASP A CA 1
ATOM 1902 C C . ASP A 1 252 ? -39.786 12.937 37.911 1.00 86.50 252 ASP A C 1
ATOM 1904 O O . ASP A 1 252 ? -39.961 12.604 39.086 1.00 86.50 252 ASP A O 1
ATOM 1908 N N . TYR A 1 253 ? -39.854 14.222 37.550 1.00 82.69 253 TYR A N 1
ATOM 1909 C CA . TYR A 1 253 ? -40.134 15.303 38.510 1.00 82.69 253 TYR A CA 1
ATOM 1910 C C . TYR A 1 253 ? -41.554 15.265 39.128 1.00 82.69 253 TYR A C 1
ATOM 1912 O O . TYR A 1 253 ? -41.792 15.816 40.209 1.00 82.69 253 TYR A O 1
ATOM 1920 N N . TYR A 1 254 ? -42.522 14.680 38.429 1.00 78.44 254 TYR A N 1
ATOM 1921 C CA . TYR A 1 254 ? -43.951 14.649 38.736 1.00 78.44 254 TYR A CA 1
ATOM 1922 C C . TYR A 1 254 ? -44.493 13.293 39.247 1.00 78.44 254 TYR A C 1
ATOM 1924 O O . TYR A 1 254 ? -45.644 13.288 39.687 1.00 78.44 254 TYR A O 1
ATOM 1932 N N . ASP A 1 255 ? -43.702 12.215 39.285 1.00 69.69 255 ASP A N 1
ATOM 1933 C CA . ASP A 1 255 ? -44.023 10.853 39.773 1.00 69.69 255 ASP A CA 1
ATOM 1934 C C . ASP A 1 255 ? -45.076 10.058 38.947 1.00 69.69 255 ASP A C 1
ATOM 1936 O O . ASP A 1 255 ? -45.656 9.095 39.459 1.00 69.69 255 ASP A O 1
ATOM 1940 N N . TRP A 1 256 ? -45.408 10.457 37.714 1.00 70.81 256 TRP A N 1
ATOM 1941 C CA . TRP A 1 256 ? -46.411 9.744 36.882 1.00 70.81 256 TRP A CA 1
ATOM 1942 C C . TRP A 1 256 ? -46.153 9.809 35.374 1.00 70.81 256 TRP A C 1
ATOM 1944 O O . TRP A 1 256 ? -47.035 9.438 34.596 1.00 70.81 256 TRP A O 1
ATOM 1954 N N . GLN A 1 257 ? -45.001 10.323 34.959 1.00 76.75 257 GLN A N 1
ATOM 1955 C CA . GLN A 1 257 ? -44.676 10.552 33.560 1.00 76.75 257 GLN A CA 1
ATOM 1956 C C . GLN A 1 257 ? -43.677 9.511 33.104 1.00 76.75 257 GLN A C 1
ATOM 1958 O O . GLN A 1 257 ? -42.698 9.206 33.780 1.00 76.75 257 GLN A O 1
ATOM 1963 N N . ILE A 1 258 ? -43.929 8.988 31.921 1.00 83.19 258 ILE A N 1
ATOM 1964 C CA . ILE A 1 258 ? -43.187 7.862 31.394 1.00 83.19 258 ILE A CA 1
ATOM 1965 C C . ILE A 1 258 ? -42.609 8.213 30.044 1.00 83.19 258 ILE A C 1
ATOM 1967 O O . ILE A 1 258 ? -43.035 9.142 29.351 1.00 83.19 258 ILE A O 1
ATOM 1971 N N . TRP A 1 259 ? -41.548 7.492 29.760 1.00 92.56 259 TRP A N 1
ATOM 1972 C CA . TRP A 1 259 ? -40.717 7.636 28.598 1.00 92.56 259 TRP A CA 1
ATOM 1973 C C . TRP A 1 259 ? -40.280 6.249 28.166 1.00 92.56 259 TRP A C 1
ATOM 1975 O O . TRP A 1 259 ? -40.411 5.287 28.924 1.00 92.56 259 TRP A O 1
ATOM 1985 N N . SER A 1 260 ? -39.761 6.142 26.957 1.00 94.06 260 SER A N 1
ATOM 1986 C CA . SER A 1 260 ? -39.275 4.878 26.436 1.00 94.06 260 SER A CA 1
ATOM 1987 C C . SER A 1 260 ? -38.024 5.080 25.587 1.00 94.06 260 SER A C 1
ATOM 1989 O O . SER A 1 260 ? -37.640 6.209 25.275 1.00 94.06 260 SER A O 1
ATOM 1991 N N . ILE A 1 261 ? -37.366 3.972 25.279 1.00 95.81 261 ILE A N 1
ATOM 1992 C CA . ILE A 1 261 ? -36.277 3.885 24.317 1.00 95.81 261 ILE A CA 1
ATOM 1993 C C . ILE A 1 261 ? -36.921 3.517 22.983 1.00 95.81 261 ILE A C 1
ATOM 1995 O O . ILE A 1 261 ? -37.757 2.609 22.939 1.00 95.81 261 ILE A O 1
ATOM 1999 N N . PHE A 1 262 ? -36.556 4.234 21.927 1.00 95.62 262 PHE A N 1
ATOM 2000 C CA . PHE A 1 262 ? -37.045 3.935 20.586 1.00 95.62 262 PHE A CA 1
ATOM 2001 C C . PHE A 1 262 ? -35.945 3.420 19.674 1.00 95.62 262 PHE A C 1
ATOM 2003 O O . PHE A 1 262 ? -36.234 2.470 18.961 1.00 95.62 262 PHE A O 1
ATOM 2010 N N . ASP A 1 263 ? -34.708 3.914 19.815 1.00 97.00 263 ASP A N 1
ATOM 2011 C CA . ASP A 1 263 ? -33.551 3.442 19.046 1.00 97.00 263 ASP A CA 1
ATOM 2012 C C . ASP A 1 263 ? -32.370 3.049 19.944 1.00 97.00 263 ASP A C 1
ATOM 2014 O O . ASP A 1 263 ? -32.196 3.581 21.051 1.00 97.00 263 ASP A O 1
ATOM 2018 N N . ILE A 1 264 ? -31.546 2.127 19.445 1.00 98.00 264 ILE A N 1
ATOM 2019 C CA . ILE A 1 264 ? -30.237 1.759 19.994 1.00 98.00 264 ILE A CA 1
ATOM 2020 C C . ILE A 1 264 ? -29.193 1.677 18.877 1.00 98.00 264 ILE A C 1
ATOM 2022 O O . ILE A 1 264 ? -29.518 1.299 17.752 1.00 98.00 264 ILE A O 1
ATOM 2026 N N . GLU A 1 265 ? -27.933 1.941 19.221 1.00 98.12 265 GLU A N 1
ATOM 2027 C CA . GLU A 1 265 ? -26.791 1.771 18.317 1.00 98.12 265 GLU A CA 1
ATOM 2028 C C . GLU A 1 265 ? -25.760 0.796 18.885 1.00 98.12 265 GLU A C 1
ATOM 2030 O O . GLU A 1 265 ? -25.511 0.767 20.098 1.00 98.12 265 GLU A O 1
ATOM 2035 N N . PHE A 1 266 ? -25.179 -0.026 18.009 1.00 98.12 266 PHE A N 1
ATOM 2036 C CA . PHE A 1 266 ? -24.166 -1.023 18.358 1.00 98.12 266 PHE A CA 1
ATOM 2037 C C . PHE A 1 266 ? -23.341 -1.464 17.143 1.00 98.12 266 PHE A C 1
ATOM 2039 O O . PHE A 1 266 ? -23.710 -1.174 16.005 1.00 98.12 266 PHE A O 1
ATOM 2046 N N . SER A 1 267 ? -22.236 -2.184 17.366 1.00 97.12 267 SER A N 1
ATOM 2047 C CA . SER A 1 267 ? -21.399 -2.686 16.267 1.00 97.12 267 SER A CA 1
ATOM 2048 C C . SER A 1 267 ? -20.773 -4.057 16.490 1.00 97.12 267 SER A C 1
ATOM 2050 O O . SER A 1 267 ? -20.764 -4.595 17.603 1.00 97.12 267 SER A O 1
ATOM 2052 N N . PHE A 1 268 ? -20.259 -4.611 15.393 1.00 95.88 268 PHE A N 1
ATOM 2053 C CA . PHE A 1 268 ? -19.462 -5.832 15.361 1.00 95.88 268 PHE A CA 1
ATOM 2054 C C . PHE A 1 268 ? -18.148 -5.615 14.631 1.00 95.88 268 PHE A C 1
ATOM 2056 O O . PHE A 1 268 ? -18.142 -4.985 13.573 1.00 95.88 268 PHE A O 1
ATOM 2063 N N . SER A 1 269 ? -17.104 -6.283 15.111 1.00 92.00 269 SER A N 1
ATOM 2064 C CA . SER A 1 269 ? -15.864 -6.509 14.378 1.00 92.00 269 SER A CA 1
ATOM 2065 C C . SER A 1 269 ? -15.868 -7.928 13.818 1.00 92.00 269 SER A C 1
ATOM 2067 O O . SER A 1 269 ? -16.020 -8.911 14.543 1.00 92.00 269 SER A O 1
ATOM 2069 N N . ILE A 1 270 ? -15.731 -8.054 12.506 1.00 91.75 270 ILE A N 1
ATOM 2070 C CA . ILE A 1 270 ? -15.709 -9.316 11.771 1.00 91.75 270 ILE A CA 1
ATOM 2071 C C . ILE A 1 270 ? -14.286 -9.547 11.311 1.00 91.75 270 ILE A C 1
ATOM 2073 O O . ILE A 1 270 ? -13.765 -8.782 10.506 1.00 91.75 270 ILE A O 1
ATOM 2077 N N . SER A 1 271 ? -13.657 -10.603 11.806 1.00 86.94 271 SER A N 1
ATOM 2078 C CA . SER A 1 271 ? -12.267 -10.894 11.480 1.00 86.94 271 SER A CA 1
ATOM 2079 C C . SER A 1 271 ? -12.011 -12.383 11.337 1.00 86.94 271 SER A C 1
ATOM 2081 O O . SER A 1 271 ? -12.765 -13.225 11.831 1.00 86.94 271 SER A O 1
ATOM 2083 N N . ASN A 1 272 ? -10.922 -12.720 10.651 1.00 80.50 272 ASN A N 1
ATOM 2084 C CA . ASN A 1 272 ? -10.386 -14.073 10.633 1.00 80.50 272 ASN A CA 1
ATOM 2085 C C . ASN A 1 272 ? -9.113 -14.130 11.482 1.00 80.50 272 ASN A C 1
ATOM 2087 O O . ASN A 1 272 ? -8.035 -13.809 10.984 1.00 80.50 272 ASN A O 1
ATOM 2091 N N . PRO A 1 273 ? -9.203 -14.569 12.748 1.00 64.12 273 PRO A N 1
ATOM 2092 C CA . PRO A 1 273 ? -8.040 -14.638 13.628 1.00 64.12 273 PRO A CA 1
ATOM 2093 C C . PRO A 1 273 ? -7.045 -15.743 13.232 1.00 64.12 273 PRO A C 1
ATOM 2095 O O . PRO A 1 273 ? -5.966 -15.829 13.819 1.00 64.12 273 PRO A O 1
ATOM 2098 N N . GLU A 1 274 ? -7.404 -16.624 12.287 1.00 58.84 274 GLU A N 1
ATOM 2099 C CA . GLU A 1 274 ? -6.527 -17.665 11.736 1.00 58.84 274 GLU A CA 1
ATOM 2100 C C . GLU A 1 274 ? -5.891 -17.270 10.390 1.00 58.84 274 GLU A C 1
ATOM 2102 O O . GLU A 1 274 ? -5.016 -17.998 9.911 1.00 58.84 274 GLU A O 1
ATOM 2107 N N . LEU A 1 275 ? -6.272 -16.130 9.795 1.00 54.88 275 LEU A N 1
ATOM 2108 C CA . LEU A 1 275 ? -5.550 -15.518 8.680 1.00 54.88 275 LEU A CA 1
ATOM 2109 C C . LEU A 1 275 ? -4.237 -14.936 9.223 1.00 54.88 275 LEU A C 1
ATOM 2111 O O . LEU A 1 275 ? -4.066 -13.729 9.377 1.00 54.88 275 LEU A O 1
ATOM 2115 N N . GLU A 1 276 ? -3.264 -15.816 9.473 1.00 43.78 276 GLU A N 1
ATOM 2116 C CA . GLU A 1 276 ? -1.871 -15.422 9.296 1.00 43.78 276 GLU A CA 1
ATOM 2117 C C . GLU A 1 276 ? -1.782 -14.881 7.867 1.00 43.78 276 GLU A C 1
ATOM 2119 O O . GLU A 1 276 ? -1.945 -15.634 6.903 1.00 43.78 276 GLU A O 1
ATOM 2124 N N . VAL A 1 277 ? -1.583 -13.565 7.726 1.00 50.03 277 VAL A N 1
ATOM 2125 C CA . VAL A 1 277 ? -1.111 -12.992 6.466 1.00 50.03 277 VAL A CA 1
ATOM 2126 C C . VAL A 1 277 ? 0.113 -13.827 6.122 1.00 50.03 277 VAL A C 1
ATOM 2128 O O . VAL A 1 277 ? 1.083 -13.801 6.883 1.00 50.03 277 VAL A O 1
ATOM 2131 N N . GLU A 1 278 ? 0.025 -14.650 5.069 1.00 44.16 278 GLU A N 1
ATOM 2132 C CA . GLU A 1 278 ? 1.163 -15.437 4.590 1.00 44.16 278 GLU A CA 1
ATOM 2133 C C . GLU A 1 278 ? 2.370 -14.498 4.620 1.00 44.16 278 GLU A C 1
ATOM 2135 O O . GLU A 1 278 ? 2.272 -13.413 4.033 1.00 44.16 278 GLU A O 1
ATOM 2140 N N . PRO A 1 279 ? 3.439 -14.829 5.372 1.00 54.25 279 PRO A N 1
ATOM 2141 C CA . PRO A 1 279 ? 4.532 -13.899 5.576 1.00 54.25 279 PRO A CA 1
ATOM 2142 C C . PRO A 1 279 ? 5.031 -13.489 4.200 1.00 54.25 279 PRO A C 1
ATOM 2144 O O . PRO A 1 279 ? 5.513 -14.334 3.440 1.00 54.25 279 PRO A O 1
ATOM 2147 N N . ASP A 1 280 ? 4.837 -12.211 3.865 1.00 79.12 280 ASP A N 1
ATOM 2148 C CA . ASP A 1 280 ? 5.245 -11.691 2.572 1.00 79.12 280 ASP A CA 1
ATOM 2149 C C . ASP A 1 280 ? 6.720 -12.044 2.402 1.00 79.12 280 ASP A C 1
ATOM 2151 O O . ASP A 1 280 ? 7.529 -11.771 3.289 1.00 79.12 280 ASP A O 1
ATOM 2155 N N . TRP A 1 281 ? 7.089 -12.693 1.298 1.00 93.62 281 TRP A N 1
ATOM 2156 C CA . TRP A 1 281 ? 8.472 -13.131 1.084 1.00 93.62 281 TRP A CA 1
ATOM 2157 C C . TRP A 1 281 ? 9.446 -11.943 1.089 1.00 93.62 281 TRP A C 1
ATOM 2159 O O . TRP A 1 281 ? 10.658 -12.117 1.240 1.00 93.62 281 TRP A O 1
ATOM 2169 N N . LEU A 1 282 ? 8.909 -10.733 0.908 1.00 96.31 282 LEU A N 1
ATOM 2170 C CA . LEU A 1 282 ? 9.624 -9.475 0.972 1.00 96.31 282 LEU A CA 1
ATOM 2171 C C . LEU A 1 282 ? 9.834 -8.981 2.420 1.00 96.31 282 LEU A C 1
ATOM 2173 O O . LEU A 1 282 ? 10.799 -8.260 2.667 1.00 96.31 282 LEU A O 1
ATOM 2177 N N . ALA A 1 283 ? 9.007 -9.385 3.390 1.00 96.31 283 ALA A N 1
ATOM 2178 C CA . ALA A 1 283 ? 9.123 -8.977 4.791 1.00 96.31 283 ALA A CA 1
ATOM 2179 C C . ALA A 1 283 ? 10.450 -9.448 5.409 1.00 96.31 283 ALA A C 1
ATOM 2181 O O . ALA A 1 283 ? 10.817 -10.622 5.342 1.00 96.31 283 ALA A O 1
ATOM 2182 N N . GLY A 1 284 ? 11.208 -8.513 5.990 1.00 96.81 284 GLY A N 1
ATOM 2183 C CA . GLY A 1 284 ? 12.557 -8.769 6.506 1.00 96.81 284 GLY A CA 1
ATOM 2184 C C . GLY A 1 284 ? 13.614 -9.033 5.422 1.00 96.81 284 GLY A C 1
ATOM 2185 O O . GLY A 1 284 ? 14.751 -9.376 5.744 1.00 96.81 284 GLY A O 1
ATOM 2186 N N . SER A 1 285 ? 13.270 -8.879 4.141 1.00 98.12 285 SER A N 1
ATOM 2187 C CA . SER A 1 285 ? 14.170 -9.101 3.010 1.00 98.12 285 SER A CA 1
ATOM 2188 C C . SER A 1 285 ? 14.924 -7.827 2.635 1.00 98.12 285 SER A C 1
ATOM 2190 O O . SER A 1 285 ? 14.374 -6.721 2.637 1.00 98.12 285 SER A O 1
ATOM 2192 N N . TRP A 1 286 ? 16.181 -7.986 2.223 1.00 98.81 286 TRP A N 1
ATOM 2193 C CA . TRP A 1 286 ? 16.948 -6.933 1.565 1.00 98.81 286 TRP A CA 1
ATOM 2194 C C . TRP A 1 286 ? 17.371 -7.367 0.163 1.00 98.81 286 TRP A C 1
ATOM 2196 O O . TRP A 1 286 ? 17.605 -8.551 -0.104 1.00 98.81 286 TRP A O 1
ATOM 2206 N N . GLY A 1 287 ? 17.438 -6.392 -0.738 1.00 98.81 287 GLY A N 1
ATOM 2207 C CA . GLY A 1 287 ? 17.673 -6.615 -2.155 1.00 98.81 287 GLY A CA 1
ATOM 2208 C C . GLY A 1 287 ? 18.703 -5.687 -2.774 1.00 98.81 287 GLY A C 1
ATOM 2209 O O . GLY A 1 287 ? 19.122 -4.693 -2.178 1.00 98.81 287 GLY A O 1
ATOM 2210 N N . VAL A 1 288 ? 19.060 -5.995 -4.018 1.00 98.88 288 VAL A N 1
ATOM 2211 C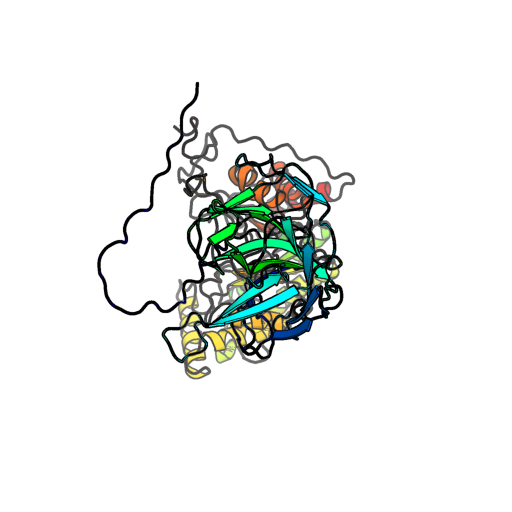 CA . VAL A 1 288 ? 19.919 -5.167 -4.880 1.00 98.88 288 VAL A CA 1
ATOM 2212 C C . VAL A 1 288 ? 19.260 -4.951 -6.242 1.00 98.88 288 VAL A C 1
ATOM 2214 O O . VAL A 1 288 ? 18.362 -5.698 -6.631 1.00 98.88 288 VAL A O 1
ATOM 2217 N N . ALA A 1 289 ? 19.702 -3.944 -6.988 1.00 98.44 289 ALA A N 1
ATOM 2218 C CA . ALA A 1 289 ? 19.303 -3.751 -8.379 1.00 98.44 289 ALA A CA 1
ATOM 2219 C C . ALA A 1 289 ? 20.345 -4.349 -9.337 1.00 98.44 289 ALA A C 1
ATOM 2221 O O . ALA A 1 289 ? 21.548 -4.211 -9.121 1.00 98.44 289 ALA A O 1
ATOM 2222 N N . HIS A 1 290 ? 19.879 -4.978 -10.418 1.00 98.44 290 HIS A N 1
ATOM 2223 C CA . HIS A 1 290 ? 20.712 -5.415 -11.541 1.00 98.44 290 HIS A CA 1
ATOM 2224 C C . HIS A 1 290 ? 20.101 -4.933 -12.855 1.00 98.44 290 HIS A C 1
ATOM 2226 O O . HIS A 1 290 ? 19.130 -5.495 -13.365 1.00 98.44 290 HIS A O 1
ATOM 2232 N N . ILE A 1 291 ? 20.662 -3.853 -13.387 1.00 96.94 291 ILE A N 1
ATOM 2233 C CA . ILE A 1 291 ? 20.144 -3.136 -14.551 1.00 96.94 291 ILE A CA 1
ATOM 2234 C C . ILE A 1 291 ? 20.473 -3.872 -15.853 1.00 96.94 291 ILE A C 1
ATOM 2236 O O . ILE A 1 291 ? 21.644 -4.095 -16.168 1.00 96.94 291 ILE A O 1
ATOM 2240 N N . VAL A 1 292 ? 19.436 -4.186 -16.631 1.00 98.06 292 VAL A N 1
ATOM 2241 C CA . VAL A 1 292 ? 19.541 -4.646 -18.021 1.00 98.06 292 VAL A CA 1
ATOM 2242 C C . VAL A 1 292 ? 18.945 -3.569 -18.923 1.00 98.06 292 VAL A C 1
ATOM 2244 O O . VAL A 1 292 ? 17.840 -3.083 -18.679 1.00 98.06 292 VAL A O 1
ATOM 2247 N N . ASP A 1 293 ? 19.690 -3.170 -19.949 1.00 98.00 293 ASP A N 1
ATOM 2248 C CA . ASP A 1 293 ? 19.231 -2.170 -20.912 1.00 98.00 293 ASP A CA 1
ATOM 2249 C C . ASP A 1 293 ? 18.105 -2.714 -21.801 1.00 98.00 293 ASP A C 1
ATOM 2251 O O . ASP A 1 293 ? 17.951 -3.920 -21.967 1.00 98.00 293 ASP A O 1
ATOM 2255 N N . GLY A 1 294 ? 17.329 -1.817 -22.415 1.00 98.00 294 GLY A N 1
ATOM 2256 C CA . GLY A 1 294 ? 16.226 -2.161 -23.319 1.00 98.00 294 GLY A CA 1
ATOM 2257 C C . GLY A 1 294 ? 16.385 -1.576 -24.724 1.00 98.00 294 GLY A C 1
ATOM 2258 O O . GLY A 1 294 ? 17.097 -0.589 -24.937 1.00 98.00 294 GLY A O 1
ATOM 2259 N N . GLY A 1 295 ? 15.682 -2.164 -25.689 1.00 98.31 295 GLY A N 1
ATOM 2260 C CA . GLY A 1 295 ? 15.611 -1.706 -27.073 1.00 98.31 295 GLY A CA 1
ATOM 2261 C C . GLY A 1 295 ? 16.977 -1.597 -27.753 1.00 98.31 295 GLY A C 1
ATOM 2262 O O . GLY A 1 295 ? 17.903 -2.363 -27.483 1.00 98.31 295 GLY A O 1
ATOM 2263 N N . TYR A 1 296 ? 17.128 -0.577 -28.599 1.00 97.69 296 TYR A N 1
ATOM 2264 C CA . TYR A 1 296 ? 18.385 -0.309 -29.308 1.00 97.69 296 TYR A CA 1
ATOM 2265 C C . TYR A 1 296 ? 19.585 -0.035 -28.382 1.00 97.69 296 TYR A C 1
ATOM 2267 O O . TYR A 1 296 ? 20.731 -0.136 -28.822 1.00 97.69 296 TYR A O 1
ATOM 2275 N N . LYS A 1 297 ? 19.347 0.354 -27.119 1.00 96.88 297 LYS A N 1
ATOM 2276 C CA . LYS A 1 297 ? 20.424 0.586 -26.149 1.00 96.88 297 LYS A CA 1
ATOM 2277 C C . LYS A 1 297 ? 21.054 -0.729 -25.708 1.00 96.88 297 LYS A C 1
ATOM 2279 O O . LYS A 1 297 ? 22.275 -0.807 -25.673 1.00 96.88 297 LYS A O 1
ATOM 2284 N N . LEU A 1 298 ? 20.248 -1.770 -25.487 1.00 98.25 298 LEU A N 1
ATOM 2285 C CA . LEU A 1 298 ? 20.775 -3.106 -25.210 1.00 98.25 298 LEU A CA 1
ATOM 2286 C C . LEU A 1 298 ? 21.626 -3.609 -26.375 1.00 98.25 298 LEU A C 1
ATOM 2288 O O . LEU A 1 298 ? 22.735 -4.089 -26.170 1.00 98.25 298 LEU A O 1
ATOM 2292 N N . ASP A 1 299 ? 21.148 -3.426 -27.607 1.00 98.31 299 ASP A N 1
ATOM 2293 C CA . ASP A 1 299 ? 21.901 -3.821 -28.799 1.00 98.31 299 ASP A CA 1
ATOM 2294 C C . ASP A 1 299 ? 23.238 -3.081 -28.949 1.00 98.31 299 ASP A C 1
ATOM 2296 O O . ASP A 1 299 ? 24.180 -3.628 -29.523 1.00 98.31 299 ASP A O 1
ATOM 2300 N N . ALA A 1 300 ? 23.337 -1.849 -28.445 1.00 97.19 300 ALA A N 1
ATOM 2301 C CA . ALA A 1 300 ? 24.570 -1.071 -28.480 1.00 97.19 300 ALA A CA 1
ATOM 2302 C C . ALA A 1 300 ? 25.599 -1.530 -27.432 1.00 97.19 300 ALA A C 1
ATOM 2304 O O . ALA A 1 300 ? 26.799 -1.457 -27.700 1.00 97.19 300 ALA A O 1
ATOM 2305 N N . GLU A 1 301 ? 25.135 -2.002 -26.273 1.00 95.62 301 GLU A N 1
ATOM 2306 C CA . GLU A 1 301 ? 25.985 -2.349 -25.128 1.00 95.62 301 GLU A CA 1
ATOM 2307 C C . GLU A 1 301 ? 26.291 -3.854 -25.026 1.00 95.62 301 GLU A C 1
ATOM 2309 O O . GLU A 1 301 ? 27.294 -4.236 -24.423 1.00 95.62 301 GLU A O 1
ATOM 2314 N N . ALA A 1 302 ? 25.484 -4.725 -25.644 1.00 95.00 302 ALA A N 1
ATOM 2315 C CA . ALA A 1 302 ? 25.604 -6.184 -25.526 1.00 95.00 302 ALA A CA 1
ATOM 2316 C C . ALA A 1 302 ? 26.974 -6.747 -25.958 1.00 95.00 302 ALA A C 1
ATOM 2318 O O . ALA A 1 302 ? 27.427 -7.751 -25.416 1.00 95.00 302 ALA A O 1
ATOM 2319 N N . ASP A 1 303 ? 27.675 -6.093 -26.890 1.00 95.12 303 ASP A N 1
ATOM 2320 C CA . ASP A 1 303 ? 29.018 -6.511 -27.329 1.00 95.12 303 ASP A CA 1
ATOM 2321 C C . ASP A 1 303 ? 30.120 -6.209 -26.291 1.00 95.12 303 ASP A C 1
ATOM 2323 O O . ASP A 1 303 ? 31.230 -6.753 -26.372 1.00 95.12 303 ASP A O 1
ATOM 2327 N N . THR A 1 304 ? 29.852 -5.303 -25.348 1.00 95.88 304 THR A N 1
ATOM 2328 C CA . THR A 1 304 ? 30.809 -4.833 -24.333 1.00 95.88 304 THR A CA 1
ATOM 2329 C C . THR A 1 304 ? 30.404 -5.160 -22.901 1.00 95.88 304 THR A C 1
ATOM 2331 O O . THR A 1 304 ? 31.238 -5.000 -22.009 1.00 95.88 304 THR A O 1
ATOM 2334 N N . SER A 1 305 ? 29.189 -5.667 -22.696 1.00 97.12 305 SER A N 1
ATOM 2335 C CA . SER A 1 305 ? 28.608 -5.991 -21.394 1.00 97.12 305 SER A CA 1
ATOM 2336 C C . SER A 1 305 ? 28.364 -7.492 -21.228 1.00 97.12 305 SER A C 1
ATOM 2338 O O . SER A 1 305 ? 28.035 -8.183 -22.186 1.00 97.12 305 SER A O 1
ATOM 2340 N N . ASP A 1 306 ? 28.484 -8.003 -20.000 1.00 98.19 306 ASP A N 1
ATOM 2341 C CA . ASP A 1 306 ? 28.175 -9.402 -19.662 1.00 98.19 306 ASP A CA 1
ATOM 2342 C C . ASP A 1 306 ? 27.214 -9.464 -18.465 1.00 98.19 306 ASP A C 1
ATOM 2344 O O . ASP A 1 306 ? 27.590 -9.774 -17.334 1.00 98.19 306 ASP A O 1
ATOM 2348 N N . TYR A 1 307 ? 25.946 -9.122 -18.722 1.00 98.50 307 TYR A N 1
ATOM 2349 C CA . TYR A 1 307 ? 24.905 -9.047 -17.689 1.00 98.50 307 TYR A CA 1
ATOM 2350 C C . TYR A 1 307 ? 24.650 -10.389 -16.997 1.00 98.50 307 TYR A C 1
ATOM 2352 O O . TYR A 1 307 ? 24.324 -10.406 -15.811 1.00 98.50 307 TYR A O 1
ATOM 2360 N N . VAL A 1 308 ? 24.806 -11.508 -17.713 1.00 98.75 308 VAL A N 1
ATOM 2361 C CA . VAL A 1 308 ? 24.605 -12.855 -17.157 1.00 98.75 308 VAL A CA 1
ATOM 2362 C C . VAL A 1 308 ? 25.730 -13.188 -16.179 1.00 98.75 308 VAL A C 1
ATOM 2364 O O . VAL A 1 308 ? 25.471 -13.659 -15.071 1.00 98.75 308 VAL A O 1
ATOM 2367 N N . ALA A 1 309 ? 26.984 -12.884 -16.528 1.00 98.75 309 ALA A N 1
ATOM 2368 C CA . ALA A 1 309 ? 28.089 -13.040 -15.589 1.00 98.75 309 ALA A CA 1
ATOM 2369 C C . ALA A 1 309 ? 28.004 -12.061 -14.406 1.00 98.75 309 ALA A C 1
ATOM 2371 O O . ALA A 1 309 ? 28.422 -12.423 -13.306 1.00 98.75 309 ALA A O 1
ATOM 2372 N N . GLY A 1 310 ? 27.455 -10.858 -14.594 1.00 98.75 310 GLY A N 1
ATOM 2373 C CA . GLY A 1 310 ? 27.154 -9.939 -13.493 1.00 98.75 310 GLY A CA 1
ATOM 2374 C C . GLY A 1 310 ? 26.074 -10.464 -12.548 1.00 98.75 310 GLY A C 1
ATOM 2375 O O . GLY A 1 310 ? 26.254 -10.423 -11.333 1.00 98.75 310 GLY A O 1
ATOM 2376 N N . ALA A 1 311 ? 25.001 -11.057 -13.078 1.00 98.88 311 ALA A N 1
ATOM 2377 C CA . ALA A 1 311 ? 23.999 -11.741 -12.260 1.00 98.88 311 ALA A CA 1
ATOM 2378 C C . ALA A 1 311 ? 24.628 -12.901 -11.469 1.00 98.88 311 ALA A C 1
ATOM 2380 O O . ALA A 1 311 ? 24.416 -13.024 -10.261 1.00 98.88 311 ALA A O 1
ATOM 2381 N N . GLN A 1 312 ? 25.497 -13.691 -12.111 1.00 98.88 312 GLN A N 1
ATOM 2382 C CA . GLN A 1 312 ? 26.233 -14.756 -11.426 1.00 98.88 312 GLN A CA 1
ATOM 2383 C C . GLN A 1 312 ? 27.178 -14.202 -10.349 1.00 98.88 312 GLN A C 1
ATOM 2385 O O . GLN A 1 312 ? 27.302 -14.797 -9.283 1.00 98.88 312 GLN A O 1
ATOM 2390 N N . GLN A 1 313 ? 27.817 -13.049 -10.582 1.00 98.75 313 GLN A N 1
ATOM 2391 C CA . GLN A 1 313 ? 28.645 -12.374 -9.580 1.00 98.75 313 GLN A CA 1
ATOM 2392 C C . GLN A 1 313 ? 27.823 -11.992 -8.341 1.00 98.75 313 GLN A C 1
ATOM 2394 O O . GLN A 1 313 ? 28.321 -12.147 -7.227 1.00 98.75 313 GLN A O 1
ATOM 2399 N N . ILE A 1 314 ? 26.590 -11.511 -8.515 1.00 98.81 314 ILE A N 1
ATOM 2400 C CA . ILE A 1 314 ? 25.675 -11.219 -7.403 1.00 98.81 314 ILE A CA 1
ATOM 2401 C C . ILE A 1 314 ? 25.328 -12.510 -6.654 1.00 98.81 314 ILE A C 1
ATOM 2403 O O . ILE A 1 314 ? 25.467 -12.554 -5.437 1.00 98.81 314 ILE A O 1
ATOM 2407 N N . VAL A 1 315 ? 24.947 -13.578 -7.361 1.00 98.81 315 VAL A N 1
ATOM 2408 C CA . VAL A 1 315 ? 24.635 -14.882 -6.746 1.00 98.81 315 VAL A CA 1
ATOM 2409 C C . VAL A 1 315 ? 25.813 -15.430 -5.938 1.00 98.81 315 VAL A C 1
ATOM 2411 O O . VAL A 1 315 ? 25.633 -15.863 -4.802 1.00 98.81 315 VAL A O 1
ATOM 2414 N N . ASP A 1 316 ? 27.017 -15.393 -6.507 1.00 98.69 316 ASP A N 1
ATOM 2415 C CA . ASP A 1 316 ? 28.209 -15.983 -5.897 1.00 98.69 316 ASP A CA 1
ATOM 2416 C C . ASP A 1 316 ? 28.676 -15.213 -4.656 1.00 98.69 316 ASP A C 1
ATOM 2418 O O . ASP A 1 316 ? 29.211 -15.815 -3.722 1.00 98.69 316 ASP A O 1
ATOM 2422 N N . ASN A 1 317 ? 28.518 -13.888 -4.660 1.00 98.75 317 ASN A N 1
ATOM 2423 C CA . ASN A 1 317 ? 29.085 -13.017 -3.632 1.00 98.75 317 ASN A CA 1
ATOM 2424 C C . ASN A 1 317 ? 28.070 -12.541 -2.593 1.00 98.75 317 ASN A C 1
ATOM 2426 O O . ASN A 1 317 ? 28.487 -12.159 -1.504 1.00 98.75 317 ASN A O 1
ATOM 2430 N N . LEU A 1 318 ? 26.776 -12.543 -2.921 1.00 98.75 318 LEU A N 1
ATOM 2431 C CA . LEU A 1 318 ? 25.709 -11.980 -2.094 1.00 98.75 318 LEU A CA 1
ATOM 2432 C C . LEU A 1 318 ? 24.606 -13.025 -1.802 1.00 98.75 318 LEU A C 1
ATOM 2434 O O . LEU A 1 318 ? 23.445 -12.824 -2.174 1.00 98.75 318 LEU A O 1
ATOM 2438 N N . PRO A 1 319 ? 24.924 -14.184 -1.189 1.00 98.44 319 PRO A N 1
ATOM 2439 C CA . PRO A 1 319 ? 23.940 -15.231 -0.907 1.00 98.44 319 PRO A CA 1
ATOM 2440 C C . PRO A 1 319 ? 22.762 -14.780 -0.028 1.00 98.44 319 PRO A C 1
ATOM 2442 O O . PRO A 1 319 ? 21.656 -15.243 -0.278 1.00 98.44 319 PRO A O 1
ATOM 2445 N N . GLU A 1 320 ? 22.958 -13.847 0.910 1.00 98.44 320 GLU A N 1
ATOM 2446 C CA . GLU A 1 320 ? 21.928 -13.374 1.854 1.00 98.44 320 GLU A CA 1
ATOM 2447 C C . GLU A 1 320 ? 20.947 -12.358 1.245 1.00 98.44 320 GLU A C 1
ATOM 2449 O O . GLU A 1 320 ? 19.966 -11.988 1.886 1.00 98.44 320 GLU A O 1
ATOM 2454 N N . VAL A 1 321 ? 21.192 -11.884 0.017 1.00 98.62 321 VAL A N 1
ATOM 2455 C CA . VAL A 1 321 ? 20.227 -11.061 -0.730 1.00 98.62 321 VAL A CA 1
ATOM 2456 C C . VAL A 1 321 ? 18.988 -11.897 -1.043 1.00 98.62 321 VAL A C 1
ATOM 2458 O O . VAL A 1 321 ? 19.094 -12.890 -1.767 1.00 98.62 321 VAL A O 1
ATOM 2461 N N . GLY A 1 322 ? 17.819 -11.478 -0.560 1.00 98.31 322 GLY A N 1
ATOM 2462 C CA . GLY A 1 322 ? 16.566 -12.211 -0.765 1.00 98.31 322 GLY A CA 1
ATOM 2463 C C . GLY A 1 322 ? 15.883 -11.912 -2.102 1.00 98.31 322 GLY A C 1
ATOM 2464 O O . GLY A 1 322 ? 15.185 -12.769 -2.644 1.00 98.31 322 GLY A O 1
ATOM 2465 N N . HIS A 1 323 ? 16.099 -10.718 -2.664 1.00 98.81 323 HIS A N 1
ATOM 2466 C CA . HIS A 1 323 ? 15.450 -10.300 -3.907 1.00 98.81 323 HIS A CA 1
ATOM 2467 C C . HIS A 1 323 ? 16.305 -9.373 -4.776 1.00 98.81 323 HIS A C 1
ATOM 2469 O O . HIS A 1 323 ? 17.233 -8.718 -4.300 1.00 98.81 323 HIS A O 1
ATOM 2475 N N . VAL A 1 324 ? 15.983 -9.310 -6.068 1.00 98.88 324 VAL A N 1
ATOM 2476 C CA . VAL A 1 324 ? 16.647 -8.445 -7.049 1.00 98.88 324 VAL A CA 1
ATOM 2477 C C . VAL A 1 324 ? 15.611 -7.666 -7.854 1.00 98.88 324 VAL A C 1
ATOM 2479 O O . VAL A 1 324 ? 14.676 -8.258 -8.393 1.00 98.88 324 VAL A O 1
ATOM 2482 N N . ILE A 1 325 ? 15.803 -6.350 -7.986 1.00 98.88 325 ILE A N 1
ATOM 2483 C CA . ILE A 1 325 ? 15.091 -5.551 -8.993 1.00 98.88 325 ILE A CA 1
ATOM 2484 C C . ILE A 1 325 ? 15.899 -5.581 -10.295 1.00 98.88 325 ILE A C 1
ATOM 2486 O O . ILE A 1 325 ? 17.025 -5.083 -10.349 1.00 98.88 325 ILE A O 1
ATOM 2490 N N . THR A 1 326 ? 15.326 -6.147 -11.356 1.00 98.62 326 THR A N 1
ATOM 2491 C CA . THR A 1 326 ? 15.844 -6.038 -12.732 1.00 98.62 326 THR A CA 1
ATOM 2492 C C . THR A 1 326 ? 14.789 -5.405 -13.649 1.00 98.62 326 THR A C 1
ATOM 2494 O O . THR A 1 326 ? 13.841 -4.818 -13.143 1.00 98.62 326 THR A O 1
ATOM 2497 N N . PHE A 1 327 ? 14.958 -5.391 -14.974 1.00 98.31 327 PHE A N 1
ATOM 2498 C CA . PHE A 1 327 ? 14.276 -4.411 -15.833 1.00 98.31 327 PHE A CA 1
ATOM 2499 C C . PHE A 1 327 ? 13.435 -5.054 -16.946 1.00 98.31 327 PHE A C 1
ATOM 2501 O O . PHE A 1 327 ? 13.927 -5.823 -17.771 1.00 98.31 327 PHE A O 1
ATOM 2508 N N . PHE A 1 328 ? 12.152 -4.687 -16.987 1.00 98.69 328 PHE A N 1
ATOM 2509 C CA . PHE A 1 328 ? 11.233 -4.935 -18.104 1.00 98.69 328 PHE A CA 1
ATOM 2510 C C . PHE A 1 328 ? 11.408 -3.864 -19.189 1.00 98.69 328 PHE A C 1
ATOM 2512 O O . PHE A 1 328 ? 11.499 -4.163 -20.380 1.00 98.69 328 PHE A O 1
ATOM 2519 N N . THR A 1 329 ? 11.475 -2.597 -18.768 1.00 98.56 329 THR A N 1
ATOM 2520 C CA . THR A 1 329 ? 11.833 -1.455 -19.622 1.00 98.56 329 THR A CA 1
ATOM 2521 C C . THR A 1 329 ? 13.177 -0.885 -19.204 1.00 98.56 329 THR A C 1
ATOM 2523 O O . THR A 1 329 ? 13.474 -0.866 -18.013 1.00 98.56 329 THR A O 1
ATOM 2526 N N . HIS A 1 330 ? 13.934 -0.306 -20.135 1.00 97.19 330 HIS A N 1
ATOM 2527 C CA . HIS A 1 330 ? 15.124 0.480 -19.800 1.00 97.19 330 HIS A CA 1
ATOM 2528 C C . HIS A 1 330 ? 14.782 1.575 -18.760 1.00 97.19 330 HIS A C 1
ATOM 2530 O O . HIS A 1 330 ? 13.731 2.222 -18.881 1.00 97.19 330 HIS A O 1
ATOM 2536 N N . PRO A 1 331 ? 15.674 1.865 -17.790 1.00 93.50 331 PRO A N 1
ATOM 2537 C CA . PRO A 1 331 ? 15.443 2.892 -16.777 1.00 93.50 331 PRO A CA 1
ATOM 2538 C C . PRO A 1 331 ? 14.949 4.223 -17.357 1.00 93.50 331 PRO A C 1
ATOM 2540 O O . PRO A 1 331 ? 15.573 4.761 -18.273 1.00 93.50 331 PRO A O 1
ATOM 2543 N N . ALA A 1 332 ? 13.835 4.756 -16.851 1.00 93.12 332 ALA A N 1
ATOM 2544 C CA . ALA A 1 332 ? 13.191 6.002 -17.292 1.00 93.12 332 ALA A CA 1
ATOM 2545 C C . ALA A 1 332 ? 12.754 6.081 -18.779 1.00 93.12 332 ALA A C 1
ATOM 2547 O O . ALA A 1 332 ? 12.366 7.158 -19.240 1.00 93.12 332 ALA A O 1
ATOM 2548 N N . HIS A 1 333 ? 12.792 4.981 -19.542 1.00 96.62 333 HIS A N 1
ATOM 2549 C CA . HIS A 1 333 ? 12.431 4.950 -20.967 1.00 96.62 333 HIS A CA 1
ATOM 2550 C C . HIS A 1 333 ? 11.318 3.916 -21.220 1.00 96.62 333 HIS A C 1
ATOM 2552 O O . HIS A 1 333 ? 11.614 2.769 -21.559 1.00 96.62 333 HIS A O 1
ATOM 2558 N N . PRO A 1 334 ? 10.034 4.309 -21.102 1.00 95.75 334 PRO A N 1
ATOM 2559 C CA . PRO A 1 334 ? 8.891 3.387 -21.198 1.00 95.75 334 PRO A CA 1
ATOM 2560 C C . PRO A 1 334 ? 8.713 2.725 -22.575 1.00 95.75 334 PRO A C 1
ATOM 2562 O O . PRO A 1 334 ? 7.956 1.772 -22.716 1.00 95.75 334 PRO A O 1
ATOM 2565 N N . HIS A 1 335 ? 9.409 3.222 -23.598 1.00 96.69 335 HIS A N 1
ATOM 2566 C CA . HIS A 1 335 ? 9.354 2.738 -24.977 1.00 96.69 335 HIS A CA 1
ATOM 2567 C C . HIS A 1 335 ? 10.474 1.746 -25.347 1.00 96.69 335 HIS A C 1
ATOM 2569 O O . HIS A 1 335 ? 10.548 1.342 -26.506 1.00 96.69 335 HIS A O 1
ATOM 2575 N N . LEU A 1 336 ? 11.370 1.383 -24.421 1.00 98.19 336 LEU A N 1
ATOM 2576 C CA . LEU A 1 336 ? 12.503 0.486 -24.690 1.00 98.19 336 LEU A CA 1
ATOM 2577 C C . LEU A 1 336 ? 12.398 -0.781 -23.834 1.00 98.19 336 LEU A C 1
ATOM 2579 O O . LEU A 1 336 ? 12.667 -0.733 -22.636 1.00 98.19 336 LEU A O 1
ATOM 2583 N N . PHE A 1 337 ? 12.044 -1.908 -24.445 1.00 98.75 337 PHE A N 1
ATOM 2584 C CA . PHE A 1 337 ? 11.799 -3.186 -23.762 1.00 98.75 337 PHE A CA 1
ATOM 2585 C C . PHE A 1 337 ? 13.039 -4.071 -23.734 1.00 98.75 337 PHE A C 1
ATOM 2587 O O . PHE A 1 337 ? 13.880 -3.992 -24.628 1.00 98.75 337 PHE A O 1
ATOM 2594 N N . THR A 1 338 ? 13.148 -4.945 -22.738 1.00 98.75 338 THR A N 1
ATOM 2595 C CA . THR A 1 338 ? 14.219 -5.954 -22.673 1.00 98.75 338 THR A CA 1
ATOM 2596 C C . THR A 1 338 ? 13.904 -7.219 -23.479 1.00 98.75 338 THR A C 1
ATOM 2598 O O . THR A 1 338 ? 14.819 -7.951 -23.849 1.00 98.75 338 THR A O 1
ATOM 2601 N N . LEU A 1 339 ? 12.632 -7.444 -23.832 1.00 98.75 339 LEU A N 1
ATOM 2602 C CA . LEU A 1 339 ? 12.189 -8.507 -24.740 1.00 98.75 339 LEU A CA 1
ATOM 2603 C C . LEU A 1 339 ? 11.877 -7.985 -26.146 1.00 98.75 339 LEU A C 1
ATOM 2605 O O . LEU A 1 339 ? 11.539 -6.815 -26.332 1.00 98.75 339 LEU A O 1
ATOM 2609 N N . ARG A 1 340 ? 11.964 -8.879 -27.140 1.00 98.62 340 ARG A N 1
ATOM 2610 C CA . ARG A 1 340 ? 11.634 -8.615 -28.545 1.00 98.62 340 ARG A CA 1
ATOM 2611 C C . ARG A 1 340 ? 10.415 -9.387 -29.030 1.00 98.62 340 ARG A C 1
ATOM 2613 O O . ARG A 1 340 ? 9.532 -8.787 -29.638 1.00 98.62 340 ARG A O 1
ATOM 2620 N N . GLU A 1 341 ? 10.388 -10.711 -28.869 1.00 98.25 341 GLU A N 1
ATOM 2621 C CA . GLU A 1 341 ? 9.236 -11.502 -29.309 1.00 98.25 341 GLU A CA 1
ATOM 2622 C C . GLU A 1 341 ? 8.022 -11.152 -28.450 1.00 98.25 341 GLU A C 1
ATOM 2624 O O . GLU A 1 341 ? 8.081 -11.172 -27.220 1.00 98.25 341 GLU A O 1
ATOM 2629 N N . HIS A 1 342 ? 6.912 -10.854 -29.113 1.00 98.38 342 HIS A N 1
ATOM 2630 C CA . HIS A 1 342 ? 5.652 -10.526 -28.472 1.00 98.38 342 HIS A CA 1
ATOM 2631 C C . HIS A 1 342 ? 4.541 -11.369 -29.121 1.00 98.38 342 HIS A C 1
ATOM 2633 O O . HIS A 1 342 ? 4.482 -11.463 -30.351 1.00 98.38 342 HIS A O 1
ATOM 2639 N N . PRO A 1 343 ? 3.675 -12.032 -28.332 1.00 97.50 343 PRO A N 1
ATOM 2640 C CA . PRO A 1 343 ? 2.735 -13.032 -28.845 1.00 97.50 343 PRO A CA 1
ATOM 2641 C C . PRO A 1 343 ? 1.646 -12.456 -29.764 1.00 97.50 343 PRO A C 1
ATOM 2643 O O . PRO A 1 343 ? 1.099 -13.192 -30.590 1.00 97.50 343 PRO A O 1
ATOM 2646 N N . TYR A 1 344 ? 1.347 -11.159 -29.645 1.00 97.31 344 TYR A N 1
ATOM 2647 C CA . TYR A 1 344 ? 0.199 -10.528 -30.311 1.00 97.31 344 TYR A CA 1
ATOM 2648 C C . TYR A 1 344 ? 0.559 -9.455 -31.346 1.00 97.31 344 TYR A C 1
ATOM 2650 O O . TYR A 1 344 ? -0.266 -9.131 -32.194 1.00 97.31 344 TYR A O 1
ATOM 2658 N N . ILE A 1 345 ? 1.774 -8.903 -31.290 1.00 97.44 345 ILE A N 1
ATOM 2659 C CA . ILE A 1 345 ? 2.179 -7.686 -32.018 1.00 97.44 345 ILE A CA 1
ATOM 2660 C C . ILE A 1 345 ? 3.615 -7.899 -32.489 1.00 97.44 345 ILE A C 1
ATOM 2662 O O . ILE A 1 345 ? 4.455 -8.281 -31.681 1.00 97.44 345 ILE A O 1
ATOM 2666 N N . ASP A 1 346 ? 3.940 -7.642 -33.755 1.00 97.75 346 ASP A N 1
ATOM 2667 C CA . ASP A 1 346 ? 5.339 -7.617 -34.188 1.00 97.75 346 ASP A CA 1
ATOM 2668 C C . ASP A 1 346 ? 5.911 -6.222 -33.918 1.00 97.75 346 ASP A C 1
ATOM 2670 O O . ASP A 1 346 ? 6.014 -5.397 -34.817 1.00 97.75 346 ASP A O 1
ATOM 2674 N N . VAL A 1 347 ? 6.260 -5.931 -32.661 1.00 98.38 347 VAL A N 1
ATOM 2675 C CA . VAL A 1 347 ? 6.625 -4.572 -32.204 1.00 98.38 347 VAL A CA 1
ATOM 2676 C C . VAL A 1 347 ? 7.698 -3.919 -33.081 1.00 98.38 347 VAL A C 1
ATOM 2678 O O . VAL A 1 347 ? 7.620 -2.725 -33.369 1.00 98.38 347 VAL A O 1
ATOM 2681 N N . ALA A 1 348 ? 8.667 -4.697 -33.569 1.00 97.88 348 ALA A N 1
ATOM 2682 C CA . ALA A 1 348 ? 9.729 -4.176 -34.420 1.00 97.88 348 ALA A CA 1
ATOM 2683 C C . ALA A 1 348 ? 9.248 -3.744 -35.815 1.00 97.88 348 ALA A C 1
ATOM 2685 O O . ALA A 1 348 ? 9.791 -2.790 -36.373 1.00 97.88 348 ALA A O 1
ATOM 2686 N N . ASN A 1 349 ? 8.287 -4.466 -36.399 1.00 97.81 349 ASN A N 1
ATOM 2687 C CA . ASN A 1 349 ? 7.819 -4.231 -37.768 1.00 97.81 349 ASN A CA 1
ATOM 2688 C C . ASN A 1 349 ? 6.510 -3.430 -37.834 1.00 97.81 349 ASN A C 1
ATOM 2690 O O . ASN A 1 349 ? 6.312 -2.688 -38.797 1.00 97.81 349 ASN A O 1
ATOM 2694 N N . ASP A 1 350 ? 5.641 -3.584 -36.838 1.00 97.56 350 ASP A N 1
ATOM 2695 C CA . ASP A 1 350 ? 4.322 -2.957 -36.760 1.00 97.56 350 ASP A CA 1
ATOM 2696 C C . ASP A 1 350 ? 4.382 -1.585 -36.072 1.00 97.56 350 ASP A C 1
ATOM 2698 O O . ASP A 1 350 ? 3.550 -0.727 -36.363 1.00 97.56 350 ASP A O 1
ATOM 2702 N N . ILE A 1 351 ? 5.371 -1.359 -35.193 1.00 98.12 351 ILE A N 1
ATOM 2703 C CA . ILE A 1 351 ? 5.557 -0.088 -34.480 1.00 98.12 351 ILE A CA 1
ATOM 2704 C C . ILE A 1 351 ? 6.918 0.520 -34.828 1.00 98.12 351 ILE A C 1
ATOM 2706 O O . ILE A 1 351 ? 6.997 1.395 -35.689 1.00 98.12 351 ILE A O 1
ATOM 2710 N N . HIS A 1 352 ? 8.001 0.076 -34.182 1.00 98.25 352 HIS A N 1
ATOM 2711 C CA . HIS A 1 352 ? 9.332 0.630 -34.416 1.00 98.25 352 HIS A CA 1
ATOM 2712 C C . HIS A 1 352 ? 10.453 -0.316 -33.951 1.00 98.25 352 HIS A C 1
ATOM 2714 O O . HIS A 1 352 ? 10.488 -0.745 -32.799 1.00 98.25 352 HIS A O 1
ATOM 2720 N N . GLU A 1 353 ? 11.443 -0.575 -34.814 1.00 97.94 353 GLU A N 1
ATOM 2721 C CA . GLU A 1 353 ? 12.510 -1.555 -34.542 1.00 97.94 353 GLU A CA 1
ATOM 2722 C C . GLU A 1 353 ? 13.353 -1.229 -33.302 1.00 97.94 353 GLU A C 1
ATOM 2724 O O . GLU A 1 353 ? 13.704 -2.134 -32.558 1.00 97.94 353 GLU A O 1
ATOM 2729 N N . ASN A 1 354 ? 13.613 0.056 -33.036 1.00 97.56 354 ASN A N 1
ATOM 2730 C CA . ASN A 1 354 ? 14.409 0.501 -31.883 1.00 97.56 354 ASN A CA 1
ATOM 2731 C C . ASN A 1 354 ? 13.740 0.303 -30.508 1.00 97.56 354 ASN A C 1
ATOM 2733 O O . ASN A 1 354 ? 14.425 0.461 -29.496 1.00 97.56 354 ASN A O 1
ATOM 2737 N N . MET A 1 355 ? 12.438 -0.006 -30.447 1.00 98.44 355 MET A N 1
ATOM 2738 C CA . MET A 1 355 ? 11.738 -0.256 -29.175 1.00 98.44 355 MET A CA 1
ATOM 2739 C C . MET A 1 355 ? 12.168 -1.572 -28.526 1.00 98.44 355 MET A C 1
ATOM 2741 O O . MET A 1 355 ? 12.025 -1.744 -27.319 1.00 98.44 355 MET A O 1
ATOM 2745 N N . VAL A 1 356 ? 12.701 -2.499 -29.319 1.00 98.75 356 VAL A N 1
ATOM 2746 C CA . VAL A 1 356 ? 13.015 -3.866 -28.908 1.00 98.75 356 VAL A CA 1
ATOM 2747 C C . VAL A 1 356 ? 14.437 -4.240 -29.326 1.00 98.75 356 VAL A C 1
ATOM 2749 O O . VAL A 1 356 ? 14.921 -3.732 -30.337 1.00 98.75 356 VAL A O 1
ATOM 2752 N N . PRO A 1 357 ? 15.126 -5.113 -28.579 1.00 98.69 357 PRO A N 1
ATOM 2753 C CA . PRO A 1 357 ? 16.469 -5.546 -28.936 1.00 98.69 357 PRO A CA 1
ATOM 2754 C C . PRO A 1 357 ? 16.423 -6.548 -30.097 1.00 98.69 357 PRO A C 1
ATOM 2756 O O . PRO A 1 357 ? 15.356 -6.903 -30.616 1.00 98.69 357 PRO A O 1
ATOM 2759 N N . THR A 1 358 ? 17.577 -7.058 -30.517 1.00 98.62 358 THR A N 1
ATOM 2760 C CA . THR A 1 358 ? 17.640 -8.250 -31.373 1.00 98.62 358 THR A CA 1
ATOM 2761 C C . THR A 1 358 ? 17.133 -9.507 -30.649 1.00 98.62 358 THR A C 1
ATOM 2763 O O . THR A 1 358 ? 17.097 -9.572 -29.425 1.00 98.62 358 THR A O 1
ATOM 2766 N N . LEU A 1 359 ? 16.775 -10.547 -31.417 1.00 98.38 359 LEU A N 1
ATOM 2767 C CA . LEU A 1 359 ? 16.394 -11.855 -30.853 1.00 98.38 359 LEU A CA 1
ATOM 2768 C C . LEU A 1 359 ? 17.525 -12.509 -30.046 1.00 98.38 359 LEU A C 1
ATOM 2770 O O . LEU A 1 359 ? 17.263 -13.292 -29.145 1.00 98.38 359 LEU A O 1
ATOM 2774 N N . GLU A 1 360 ? 18.781 -12.238 -30.406 1.00 98.38 360 GLU A N 1
ATOM 2775 C CA . GLU A 1 360 ? 19.936 -12.745 -29.660 1.00 98.38 360 GLU A CA 1
ATOM 2776 C C . GLU A 1 360 ? 20.042 -12.049 -28.300 1.00 98.38 360 GLU A C 1
ATOM 2778 O O . GLU A 1 360 ? 20.255 -12.711 -27.289 1.00 98.38 360 GLU A O 1
ATOM 2783 N N . ASN A 1 361 ? 19.809 -10.736 -28.266 1.00 98.75 361 ASN A N 1
ATOM 2784 C CA . ASN A 1 361 ? 19.970 -9.938 -27.057 1.00 98.75 361 ASN A CA 1
ATOM 2785 C C . ASN A 1 361 ? 18.772 -10.008 -26.099 1.00 98.75 361 ASN A C 1
ATOM 2787 O O . ASN A 1 361 ? 18.978 -9.821 -24.905 1.00 98.75 361 ASN A O 1
ATOM 2791 N N . GLU A 1 362 ? 17.552 -10.346 -26.543 1.00 98.62 362 GLU A N 1
ATOM 2792 C CA . GLU A 1 362 ? 16.451 -10.594 -25.587 1.00 98.62 362 GLU A CA 1
ATOM 2793 C C . GLU A 1 362 ? 16.733 -11.776 -24.647 1.00 98.62 362 GLU A C 1
ATOM 2795 O O . GLU A 1 362 ? 16.210 -11.826 -23.536 1.00 98.62 362 GLU A O 1
ATOM 2800 N N . GLN A 1 363 ? 17.590 -12.717 -25.060 1.00 98.69 363 GLN A N 1
ATOM 2801 C CA . GLN A 1 363 ? 17.943 -13.855 -24.218 1.00 98.69 363 GLN A CA 1
ATOM 2802 C C . GLN A 1 363 ? 18.711 -13.415 -22.964 1.00 98.69 363 GLN A C 1
ATOM 2804 O O . GLN A 1 363 ? 18.674 -14.115 -21.961 1.00 98.69 363 GLN A O 1
ATOM 2809 N N . ILE A 1 364 ? 19.339 -12.233 -22.981 1.00 98.81 364 ILE A N 1
ATOM 2810 C CA . ILE A 1 364 ? 20.095 -11.695 -21.846 1.00 98.81 364 ILE A CA 1
ATOM 2811 C C . ILE A 1 364 ? 19.208 -11.559 -20.605 1.00 98.81 364 ILE A C 1
ATOM 2813 O O . ILE A 1 364 ? 19.598 -12.031 -19.540 1.00 98.81 364 ILE A O 1
ATOM 2817 N N . ILE A 1 365 ? 18.027 -10.938 -20.716 1.00 98.81 365 ILE A N 1
ATOM 2818 C CA . ILE A 1 365 ? 17.153 -10.752 -19.547 1.00 98.81 365 ILE A CA 1
ATOM 2819 C C . ILE A 1 365 ? 16.596 -12.090 -19.050 1.00 98.81 365 ILE A C 1
ATOM 2821 O O . ILE A 1 365 ? 16.522 -12.310 -17.845 1.00 98.81 365 ILE A O 1
ATOM 2825 N N . LEU A 1 366 ? 16.273 -13.011 -19.962 1.00 98.88 366 LEU A N 1
ATOM 2826 C CA . LEU A 1 366 ? 15.790 -14.346 -19.607 1.00 98.88 366 LEU A CA 1
ATOM 2827 C C . LEU A 1 366 ? 16.871 -15.155 -18.873 1.00 98.88 366 LEU A C 1
ATOM 2829 O O . LEU A 1 366 ? 16.597 -15.719 -17.819 1.00 98.88 366 LEU A O 1
ATOM 2833 N N . ASP A 1 367 ? 18.109 -15.138 -19.375 1.00 98.88 367 ASP A N 1
ATOM 2834 C CA . ASP A 1 367 ? 19.249 -15.816 -18.749 1.00 98.88 367 ASP A CA 1
ATOM 2835 C C . ASP A 1 367 ? 19.597 -15.198 -17.383 1.00 98.88 367 ASP A C 1
ATOM 2837 O O . ASP A 1 367 ? 19.910 -15.918 -16.438 1.00 98.88 367 ASP A O 1
ATOM 2841 N N . VAL A 1 368 ? 19.519 -13.868 -17.250 1.00 98.88 368 VAL A N 1
ATOM 2842 C CA . VAL A 1 368 ? 19.699 -13.161 -15.969 1.00 98.88 368 VAL A CA 1
ATOM 2843 C C . VAL A 1 368 ? 18.653 -13.602 -14.942 1.00 98.88 368 VAL A C 1
ATOM 2845 O O . VAL A 1 368 ? 19.007 -13.907 -13.802 1.00 98.88 368 VAL A O 1
ATOM 2848 N N . ILE A 1 369 ? 17.378 -13.653 -15.335 1.00 98.94 369 ILE A N 1
ATOM 2849 C CA . ILE A 1 369 ? 16.285 -14.096 -14.462 1.00 98.94 369 ILE A CA 1
ATOM 2850 C C . ILE A 1 369 ? 16.493 -15.557 -14.053 1.00 98.94 369 ILE A C 1
ATOM 2852 O O . ILE A 1 369 ? 16.377 -15.882 -12.871 1.00 98.94 369 ILE A O 1
ATOM 2856 N N . ASP A 1 370 ? 16.862 -16.429 -14.993 1.00 98.81 370 ASP A N 1
ATOM 2857 C CA . ASP A 1 370 ? 17.131 -17.836 -14.697 1.00 98.81 370 ASP A CA 1
ATOM 2858 C C . ASP A 1 370 ? 18.285 -18.004 -13.695 1.00 98.81 370 ASP A C 1
ATOM 2860 O O . ASP A 1 370 ? 18.148 -18.784 -12.752 1.00 98.81 370 ASP A O 1
ATOM 2864 N N . VAL A 1 371 ? 19.369 -17.223 -13.807 1.00 98.94 371 VAL A N 1
ATOM 2865 C CA . VAL A 1 371 ? 20.471 -17.230 -12.823 1.00 98.94 371 VAL A CA 1
ATOM 2866 C C . VAL A 1 371 ? 19.975 -16.900 -11.411 1.00 98.94 371 VAL A C 1
ATOM 2868 O O . VAL A 1 371 ? 20.348 -17.583 -10.455 1.00 98.94 371 VAL A O 1
ATOM 2871 N N . PHE A 1 372 ? 19.127 -15.880 -11.255 1.00 98.88 372 PHE A N 1
ATOM 2872 C CA . PHE A 1 372 ? 18.596 -15.507 -9.940 1.00 98.88 372 PHE A CA 1
ATOM 2873 C C . PHE A 1 372 ? 17.620 -16.547 -9.383 1.00 98.88 372 PHE A C 1
ATOM 2875 O O . PHE A 1 372 ? 17.735 -16.923 -8.215 1.00 98.88 372 PHE A O 1
ATOM 2882 N N . ARG A 1 373 ? 16.726 -17.082 -10.220 1.00 98.38 373 ARG A N 1
ATOM 2883 C CA . ARG A 1 373 ? 15.768 -18.122 -9.816 1.00 98.38 373 ARG A CA 1
ATOM 2884 C C . ARG A 1 373 ? 16.452 -19.422 -9.415 1.00 98.38 373 ARG A C 1
ATOM 2886 O O . ARG A 1 373 ? 16.065 -20.038 -8.426 1.00 98.38 373 ARG A O 1
ATOM 2893 N N . GLU A 1 374 ? 17.480 -19.849 -10.151 1.00 98.50 374 GLU A N 1
ATOM 2894 C CA . GLU A 1 374 ? 18.268 -21.039 -9.801 1.00 98.50 374 GLU A CA 1
ATOM 2895 C C . GLU A 1 374 ? 18.989 -20.888 -8.450 1.00 98.50 374 GLU A C 1
ATOM 2897 O O . GLU A 1 374 ? 19.299 -21.892 -7.802 1.00 98.50 374 GLU A O 1
ATOM 2902 N N . ALA A 1 375 ? 19.216 -19.646 -8.011 1.00 98.31 375 ALA A N 1
ATOM 2903 C CA . ALA A 1 375 ? 19.790 -19.289 -6.720 1.00 98.31 375 ALA A CA 1
ATOM 2904 C C . ALA A 1 375 ? 18.747 -18.957 -5.633 1.00 98.31 375 ALA A C 1
ATOM 2906 O O . ALA A 1 375 ? 19.140 -18.478 -4.570 1.00 98.31 375 ALA A O 1
ATOM 2907 N N . ASP A 1 376 ? 17.456 -19.209 -5.885 1.00 97.81 376 ASP A N 1
ATOM 2908 C CA . ASP A 1 376 ? 16.336 -18.923 -4.970 1.00 97.81 376 ASP A CA 1
ATOM 2909 C C . ASP A 1 376 ? 16.213 -17.437 -4.581 1.00 97.81 376 ASP A C 1
ATOM 2911 O O . ASP A 1 376 ? 15.760 -17.092 -3.492 1.00 97.81 376 ASP A O 1
ATOM 2915 N N . LYS A 1 377 ? 16.632 -16.534 -5.478 1.00 98.62 377 LYS A N 1
ATOM 2916 C CA . LYS A 1 377 ? 16.428 -15.091 -5.323 1.00 98.62 377 LYS A CA 1
ATOM 2917 C C . LYS A 1 377 ? 15.152 -14.677 -6.038 1.00 98.62 377 LYS A C 1
ATOM 2919 O O . LYS A 1 377 ? 14.964 -14.994 -7.213 1.00 98.62 377 LYS A O 1
ATOM 2924 N N . LYS A 1 378 ? 14.307 -13.932 -5.330 1.00 98.62 378 LYS A N 1
ATOM 2925 C CA . LYS A 1 378 ? 13.062 -13.381 -5.869 1.00 98.62 378 LYS A CA 1
ATOM 2926 C C . LYS A 1 378 ? 13.351 -12.261 -6.864 1.00 98.62 378 LYS A C 1
ATOM 2928 O O . LYS A 1 378 ? 14.303 -11.501 -6.674 1.00 98.62 378 LYS A O 1
ATOM 2933 N N . VAL A 1 379 ? 12.557 -12.152 -7.925 1.00 98.88 379 VAL A N 1
ATOM 2934 C CA . VAL A 1 379 ? 12.786 -11.183 -9.009 1.00 98.88 379 VAL A CA 1
ATOM 2935 C C . VAL A 1 379 ? 11.619 -10.213 -9.121 1.00 98.88 379 VAL A C 1
ATOM 2937 O O . VAL A 1 379 ? 10.492 -10.614 -9.392 1.00 98.88 379 VAL A O 1
ATOM 2940 N N . ILE A 1 380 ? 11.910 -8.920 -8.987 1.00 98.88 380 ILE A N 1
ATOM 2941 C CA . ILE A 1 380 ? 10.974 -7.827 -9.264 1.00 98.88 380 ILE A CA 1
ATOM 2942 C C . ILE A 1 380 ? 11.403 -7.139 -10.563 1.00 98.88 380 ILE A C 1
ATOM 2944 O O . ILE A 1 380 ? 12.582 -6.829 -10.745 1.00 98.88 380 ILE A O 1
ATOM 2948 N N . LEU A 1 381 ? 10.460 -6.861 -11.464 1.00 98.94 381 LEU A N 1
ATOM 2949 C CA . LEU A 1 381 ? 10.737 -6.120 -12.695 1.00 98.94 381 LEU A CA 1
ATOM 2950 C C . LEU A 1 381 ? 10.354 -4.642 -12.579 1.00 98.94 381 LEU A C 1
ATOM 2952 O O . LEU A 1 381 ? 9.189 -4.297 -12.400 1.00 98.94 381 LEU A O 1
ATOM 2956 N N . TYR A 1 382 ? 11.327 -3.754 -12.771 1.00 98.75 382 TYR A N 1
ATOM 2957 C CA . TYR A 1 382 ? 11.091 -2.342 -13.045 1.00 98.75 382 TYR A CA 1
ATOM 2958 C C . TYR A 1 382 ? 10.411 -2.181 -14.407 1.00 98.75 382 TYR A C 1
ATOM 2960 O O . TYR A 1 382 ? 10.931 -2.633 -15.436 1.00 98.75 382 TYR A O 1
ATOM 2968 N N . LEU A 1 383 ? 9.284 -1.474 -14.422 1.00 98.62 383 LEU A N 1
ATOM 2969 C CA . LEU A 1 383 ? 8.532 -1.130 -15.623 1.00 98.62 383 LEU A CA 1
ATOM 2970 C C . LEU A 1 383 ? 8.103 0.335 -15.535 1.00 98.62 383 LEU A C 1
ATOM 2972 O O . LEU A 1 383 ? 7.379 0.724 -14.625 1.00 98.62 383 LEU A O 1
ATOM 2976 N N . ASN A 1 384 ? 8.508 1.164 -16.495 1.00 98.06 384 ASN A N 1
ATOM 2977 C CA . ASN A 1 384 ? 8.008 2.533 -16.576 1.00 98.06 384 ASN A CA 1
ATOM 2978 C C . ASN A 1 384 ? 6.610 2.565 -17.215 1.00 98.06 384 ASN A C 1
ATOM 2980 O O . ASN A 1 384 ? 6.456 2.304 -18.408 1.00 98.06 384 ASN A O 1
ATOM 2984 N N . ALA A 1 385 ? 5.583 2.855 -16.418 1.00 97.31 385 ALA A N 1
ATOM 2985 C CA . ALA A 1 385 ? 4.183 2.674 -16.795 1.00 97.31 385 ALA A CA 1
ATOM 2986 C C . ALA A 1 385 ? 3.617 3.800 -17.683 1.00 97.31 385 ALA A C 1
ATOM 2988 O O . ALA A 1 385 ? 2.515 3.658 -18.211 1.00 97.31 385 ALA A O 1
ATOM 2989 N N . ALA A 1 386 ? 4.382 4.873 -17.921 1.00 94.69 386 ALA A N 1
ATOM 2990 C CA . ALA A 1 386 ? 3.967 6.069 -18.666 1.00 94.69 386 ALA A CA 1
ATOM 2991 C C . ALA A 1 386 ? 3.710 5.859 -20.176 1.00 94.69 386 ALA A C 1
ATOM 2993 O O . ALA A 1 386 ? 3.370 6.807 -20.886 1.00 94.69 386 ALA A O 1
ATOM 2994 N N . GLY A 1 387 ? 3.908 4.640 -20.681 1.00 88.62 387 GLY A N 1
ATOM 2995 C CA . GLY A 1 387 ? 3.677 4.263 -22.072 1.00 88.62 387 GLY A CA 1
ATOM 2996 C C . GLY A 1 387 ? 4.671 4.860 -23.085 1.00 88.62 387 GLY A C 1
ATOM 2997 O O . GLY A 1 387 ? 5.464 5.751 -22.762 1.00 88.62 387 GLY A O 1
ATOM 2998 N N . PRO A 1 388 ? 4.668 4.379 -24.344 1.00 92.62 388 PRO A N 1
ATOM 2999 C CA . PRO A 1 388 ? 5.741 4.689 -25.289 1.00 92.62 388 PRO A CA 1
ATOM 3000 C C . PRO A 1 388 ? 5.835 6.151 -25.766 1.00 92.62 388 PRO A C 1
ATOM 3002 O O . PRO A 1 388 ? 6.867 6.540 -26.309 1.00 92.62 388 PRO A O 1
ATOM 3005 N N . ASN A 1 389 ? 4.806 6.980 -25.551 1.00 88.50 389 ASN A N 1
ATOM 3006 C CA . ASN A 1 389 ? 4.807 8.400 -25.938 1.00 88.50 389 ASN A CA 1
ATOM 3007 C C . ASN A 1 389 ? 5.497 9.333 -24.917 1.00 88.50 389 ASN A C 1
ATOM 3009 O O . ASN A 1 389 ? 5.521 10.553 -25.090 1.00 88.50 389 ASN A O 1
ATOM 3013 N N . SER A 1 390 ? 6.039 8.776 -23.835 1.00 84.38 390 SER A N 1
ATOM 3014 C CA . SER A 1 390 ? 6.624 9.536 -22.729 1.00 84.38 390 SER A CA 1
ATOM 3015 C C . SER A 1 390 ? 8.157 9.591 -22.800 1.00 84.38 390 SER A C 1
ATOM 3017 O O . SER A 1 390 ? 8.816 8.684 -23.313 1.00 84.38 390 SER A O 1
ATOM 3019 N N . ASN A 1 391 ? 8.738 10.665 -22.244 1.00 77.62 391 ASN A N 1
ATOM 3020 C CA . ASN A 1 391 ? 10.188 10.912 -22.152 1.00 77.62 391 ASN A CA 1
ATOM 3021 C C . ASN A 1 391 ? 10.931 10.974 -23.502 1.00 77.62 391 ASN A C 1
ATOM 3023 O O . ASN A 1 391 ? 12.010 10.403 -23.666 1.00 77.62 391 ASN A O 1
ATOM 3027 N N . LEU A 1 392 ? 10.384 11.723 -24.462 1.00 81.25 392 LEU A N 1
ATOM 3028 C CA . LEU A 1 392 ? 10.983 11.933 -25.783 1.00 81.25 392 LEU A CA 1
ATOM 3029 C C . LEU A 1 392 ? 11.799 13.236 -25.795 1.00 81.25 392 LEU A C 1
ATOM 3031 O O . LEU A 1 392 ? 11.251 14.325 -25.633 1.00 81.25 392 LEU A O 1
ATOM 3035 N N . TYR A 1 393 ? 13.121 13.138 -25.948 1.00 78.12 393 TYR A N 1
ATOM 3036 C CA . TYR A 1 393 ? 14.029 14.296 -25.841 1.00 78.12 393 TYR A CA 1
ATOM 3037 C C . TYR A 1 393 ? 15.112 14.352 -26.931 1.00 78.12 393 TYR A C 1
ATOM 3039 O O . TYR A 1 393 ? 16.007 15.200 -26.882 1.00 78.12 393 TYR A O 1
ATOM 3047 N N . ASN A 1 394 ? 15.069 13.440 -27.903 1.00 79.12 394 ASN A N 1
ATOM 3048 C CA . ASN A 1 394 ? 15.941 13.458 -29.074 1.00 79.12 394 ASN A CA 1
ATOM 3049 C C . ASN A 1 394 ? 15.224 12.870 -30.299 1.00 79.12 394 ASN A C 1
ATOM 3051 O O . ASN A 1 394 ? 14.212 12.193 -30.146 1.00 79.12 394 ASN A O 1
ATOM 3055 N N . GLU A 1 395 ? 15.784 13.101 -31.492 1.00 75.31 395 GLU A N 1
ATOM 3056 C CA . GLU A 1 395 ? 15.169 12.724 -32.776 1.00 75.31 395 GLU A CA 1
ATOM 3057 C C . GLU A 1 395 ? 14.795 11.233 -32.854 1.00 75.31 395 GLU A C 1
ATOM 3059 O O . GLU A 1 395 ? 13.707 10.904 -33.307 1.00 75.31 395 GLU A O 1
ATOM 3064 N N . THR A 1 396 ? 15.645 10.321 -32.367 1.00 80.56 396 THR A N 1
ATOM 3065 C CA . THR A 1 396 ? 15.350 8.876 -32.393 1.00 80.56 396 THR A CA 1
ATOM 3066 C C . THR A 1 396 ? 14.169 8.517 -31.493 1.00 80.56 396 THR A C 1
ATOM 3068 O O . THR A 1 396 ? 13.374 7.651 -31.843 1.00 80.56 396 THR A O 1
ATOM 3071 N N . LEU A 1 397 ? 14.041 9.171 -30.337 1.00 85.00 397 LEU A N 1
ATOM 3072 C CA . LEU A 1 397 ? 12.907 8.939 -29.442 1.00 85.00 397 LEU A CA 1
ATOM 3073 C C . LEU A 1 397 ? 11.627 9.573 -30.000 1.00 85.00 397 LEU A C 1
ATOM 3075 O O . LEU A 1 397 ? 10.565 8.968 -29.919 1.00 85.00 397 LEU A O 1
ATOM 3079 N N . GLU A 1 398 ? 11.727 10.747 -30.625 1.00 90.44 398 GLU A N 1
ATOM 3080 C CA . GLU A 1 398 ? 10.600 11.378 -31.323 1.00 90.44 398 GLU A CA 1
ATOM 3081 C C . GLU A 1 398 ? 10.052 10.478 -32.447 1.00 90.44 398 GLU A C 1
ATOM 3083 O O . GLU A 1 398 ? 8.839 10.318 -32.552 1.00 90.44 398 GLU A O 1
ATOM 3088 N N . GLU A 1 399 ? 10.919 9.813 -33.223 1.00 94.56 399 GLU A N 1
ATOM 3089 C CA . GLU A 1 399 ? 10.506 8.843 -34.254 1.00 94.56 399 GLU A CA 1
ATOM 3090 C C . GLU A 1 399 ? 9.750 7.635 -33.669 1.00 94.56 399 GLU A C 1
ATOM 3092 O O . GLU A 1 399 ? 8.756 7.191 -34.249 1.00 94.56 399 GLU A O 1
ATOM 3097 N N . ILE A 1 400 ? 10.180 7.126 -32.507 1.00 95.38 400 ILE A N 1
ATOM 3098 C CA . ILE A 1 400 ? 9.475 6.054 -31.785 1.00 95.38 400 ILE A CA 1
ATOM 3099 C C . ILE A 1 400 ? 8.090 6.533 -31.328 1.00 95.38 400 ILE A C 1
ATOM 3101 O O . ILE A 1 400 ? 7.102 5.826 -31.530 1.00 95.38 400 ILE A O 1
ATOM 3105 N N . GLY A 1 401 ? 8.006 7.736 -30.752 1.00 94.75 401 GLY A N 1
ATOM 3106 C CA . GLY A 1 401 ? 6.742 8.329 -30.313 1.00 94.75 401 GLY A CA 1
ATOM 3107 C C . GLY A 1 401 ? 5.754 8.526 -31.462 1.00 94.75 401 GLY A C 1
ATOM 3108 O O . GLY A 1 401 ? 4.603 8.106 -31.363 1.00 94.75 401 GLY A O 1
ATOM 3109 N N . ASP A 1 402 ? 6.207 9.079 -32.589 1.00 96.12 402 ASP A N 1
ATOM 3110 C CA . ASP A 1 402 ? 5.378 9.268 -33.787 1.00 96.12 402 ASP A CA 1
ATOM 3111 C C . ASP A 1 402 ? 4.859 7.930 -34.350 1.00 96.12 402 ASP A C 1
ATOM 3113 O O . ASP A 1 402 ? 3.699 7.826 -34.776 1.00 96.12 402 ASP A O 1
ATOM 3117 N N . ALA A 1 403 ? 5.702 6.892 -34.344 1.00 97.75 403 ALA A N 1
ATOM 3118 C CA . ALA A 1 403 ? 5.319 5.552 -34.775 1.00 97.75 403 ALA A CA 1
ATOM 3119 C C . ALA A 1 403 ? 4.283 4.921 -33.832 1.00 97.75 403 ALA A C 1
ATOM 3121 O O . ALA A 1 403 ? 3.281 4.380 -34.301 1.00 97.75 403 A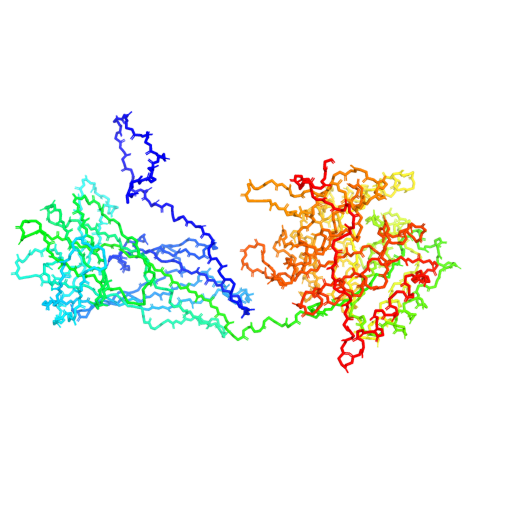LA A O 1
ATOM 3122 N N . TRP A 1 404 ? 4.470 5.059 -32.517 1.00 98.19 404 TRP A N 1
ATOM 3123 C CA . TRP A 1 404 ? 3.504 4.616 -31.513 1.00 98.19 404 TRP A CA 1
ATOM 3124 C C . TRP A 1 404 ? 2.152 5.323 -31.654 1.00 98.19 404 TRP A C 1
ATOM 3126 O O . TRP A 1 404 ? 1.114 4.661 -31.689 1.00 98.19 404 TRP A O 1
ATOM 3136 N N . VAL A 1 405 ? 2.159 6.651 -31.820 1.00 97.94 405 VAL A N 1
ATOM 3137 C CA . VAL A 1 405 ? 0.942 7.446 -32.052 1.00 97.94 405 VAL A CA 1
ATOM 3138 C C . VAL A 1 405 ? 0.203 6.977 -33.295 1.00 97.94 405 VAL A C 1
ATOM 3140 O O . VAL A 1 405 ? -1.021 6.834 -33.272 1.00 97.94 405 VAL A O 1
ATOM 3143 N N . THR A 1 406 ? 0.935 6.702 -34.374 1.00 98.44 406 THR A N 1
ATOM 3144 C CA . THR A 1 406 ? 0.349 6.153 -35.601 1.00 98.44 406 THR A CA 1
ATOM 3145 C C . THR A 1 406 ? -0.274 4.781 -35.342 1.00 98.44 406 THR A C 1
ATOM 3147 O O . THR A 1 406 ? -1.428 4.565 -35.705 1.00 98.44 406 THR A O 1
ATOM 3150 N N . TYR A 1 407 ? 0.447 3.888 -34.658 1.00 98.50 407 TYR A N 1
ATOM 3151 C CA . TYR A 1 407 ? -0.011 2.533 -34.360 1.0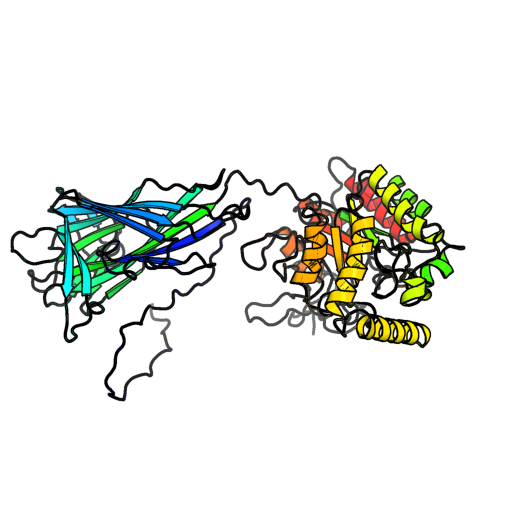0 98.50 407 TYR A CA 1
ATOM 3152 C C . TYR A 1 407 ? -1.319 2.513 -33.562 1.00 98.50 407 TYR A C 1
ATOM 3154 O O . TYR A 1 407 ? -2.298 1.927 -34.022 1.00 98.50 407 TYR A O 1
ATOM 3162 N N . TYR A 1 408 ? -1.389 3.177 -32.401 1.00 98.19 408 TYR A N 1
ATOM 3163 C CA . TYR A 1 408 ? -2.620 3.127 -31.602 1.00 98.19 408 TYR A CA 1
ATOM 3164 C C . TYR A 1 408 ? -3.768 3.918 -32.256 1.00 98.19 408 TYR A C 1
ATOM 3166 O O . TYR A 1 408 ? -4.939 3.614 -32.030 1.00 98.19 408 TYR A O 1
ATOM 3174 N N . THR A 1 409 ? -3.468 4.917 -33.094 1.00 98.38 409 THR A N 1
ATOM 3175 C CA . THR A 1 409 ? -4.506 5.632 -33.855 1.00 98.38 409 THR A CA 1
ATOM 3176 C C . THR A 1 409 ? -5.144 4.735 -34.913 1.00 98.38 409 THR A C 1
ATOM 3178 O O . THR A 1 409 ? -6.367 4.755 -35.060 1.00 98.38 409 THR A O 1
ATOM 3181 N N . ASP A 1 410 ? -4.337 3.960 -35.639 1.00 98.31 410 ASP A N 1
ATOM 3182 C CA . ASP A 1 410 ? -4.802 3.162 -36.776 1.00 98.31 410 ASP A CA 1
ATOM 3183 C C . ASP A 1 410 ? -5.343 1.782 -36.358 1.00 98.31 410 ASP A C 1
ATOM 3185 O O . ASP A 1 410 ? -6.366 1.349 -36.890 1.00 98.31 410 ASP A O 1
ATOM 3189 N N . GLU A 1 411 ? -4.698 1.104 -35.403 1.00 98.25 411 GLU A N 1
ATOM 3190 C CA . GLU A 1 411 ? -5.041 -0.273 -35.004 1.00 98.25 411 GLU A CA 1
ATOM 3191 C C . GLU A 1 411 ? -5.972 -0.340 -33.780 1.00 98.25 411 GLU A C 1
ATOM 3193 O O . GLU A 1 411 ? -6.647 -1.348 -33.572 1.00 98.25 411 GLU A O 1
ATOM 3198 N N . TRP A 1 412 ? -6.047 0.739 -32.993 1.00 97.75 412 TRP A N 1
ATOM 3199 C CA . TRP A 1 412 ? -6.814 0.801 -31.739 1.00 97.75 412 TRP A CA 1
ATOM 3200 C C . TRP A 1 412 ? -7.815 1.960 -31.694 1.00 97.75 412 TRP A C 1
ATOM 3202 O O . TRP A 1 412 ? -8.251 2.368 -30.620 1.00 97.75 412 TRP A O 1
ATOM 3212 N N . ASP A 1 413 ? -8.188 2.509 -32.854 1.00 98.00 413 ASP A N 1
ATOM 3213 C CA . ASP A 1 413 ? -9.150 3.615 -32.981 1.00 98.00 413 ASP A CA 1
ATOM 3214 C C . ASP A 1 413 ? -8.806 4.848 -32.104 1.00 98.00 413 ASP A C 1
ATOM 3216 O O . ASP A 1 413 ? -9.685 5.631 -31.727 1.00 98.00 413 ASP A O 1
ATOM 3220 N N . GLY A 1 414 ? -7.521 5.048 -31.787 1.00 97.19 414 GLY A N 1
ATOM 3221 C CA . GLY A 1 414 ? -7.040 6.136 -30.931 1.00 97.19 414 GLY A CA 1
ATOM 3222 C C . GLY A 1 414 ? -7.023 5.834 -29.429 1.00 97.19 414 GLY A C 1
ATOM 3223 O O . GLY A 1 414 ? -6.706 6.736 -28.654 1.00 97.19 414 GLY A O 1
ATOM 3224 N N . ASP A 1 415 ? -7.349 4.612 -28.998 1.00 97.44 415 ASP A N 1
ATOM 3225 C CA . ASP A 1 415 ? -7.297 4.202 -27.590 1.00 97.44 415 ASP A CA 1
ATOM 3226 C C . ASP A 1 415 ? -5.881 3.754 -27.189 1.00 97.44 415 ASP A C 1
ATOM 3228 O O . ASP A 1 415 ? -5.530 2.572 -27.219 1.00 97.44 415 ASP A O 1
ATOM 3232 N N . GLU A 1 416 ? -5.053 4.726 -26.799 1.00 97.88 416 GLU A N 1
ATOM 3233 C CA . GLU A 1 416 ? -3.687 4.475 -26.325 1.00 97.88 416 GLU A CA 1
ATOM 3234 C C . GLU A 1 416 ? -3.649 3.566 -25.087 1.00 97.88 416 GLU A C 1
ATOM 3236 O O . GLU A 1 416 ? -2.747 2.741 -24.963 1.00 97.88 416 GLU A O 1
ATOM 3241 N N . GLY A 1 417 ? -4.629 3.675 -24.182 1.00 97.44 417 GLY A N 1
ATOM 3242 C CA . GLY A 1 417 ? -4.665 2.869 -22.962 1.00 97.44 417 GLY A CA 1
ATOM 3243 C C . GLY A 1 417 ? -4.884 1.387 -23.257 1.00 97.44 417 GLY A C 1
ATOM 3244 O O . GLY A 1 417 ? -4.204 0.533 -22.690 1.00 97.44 417 GLY A O 1
ATOM 3245 N N . ALA A 1 418 ? -5.804 1.068 -24.170 1.00 97.75 418 ALA A N 1
ATOM 3246 C CA . ALA A 1 418 ? -6.016 -0.305 -24.621 1.00 97.75 418 ALA A CA 1
ATOM 3247 C C . ALA A 1 418 ? -4.796 -0.859 -25.370 1.00 97.75 418 ALA A C 1
ATOM 3249 O O . ALA A 1 418 ? -4.344 -1.960 -25.053 1.00 97.75 418 ALA A O 1
ATOM 3250 N N . ALA A 1 419 ? -4.221 -0.075 -26.289 1.00 98.38 419 ALA A N 1
ATOM 3251 C CA . ALA A 1 419 ? -3.017 -0.465 -27.018 1.00 98.38 419 ALA A CA 1
ATOM 3252 C C . ALA A 1 419 ? -1.833 -0.728 -26.073 1.00 98.38 419 ALA A C 1
ATOM 3254 O O . ALA A 1 419 ? -1.098 -1.701 -26.249 1.00 98.38 419 ALA A O 1
ATOM 3255 N N . TRP A 1 420 ? -1.653 0.128 -25.060 1.00 98.31 420 TRP A N 1
ATOM 3256 C CA . TRP A 1 420 ? -0.581 -0.001 -24.078 1.00 98.31 420 TRP A CA 1
ATOM 3257 C C . TRP A 1 420 ? -0.738 -1.257 -23.222 1.00 98.31 420 TRP A C 1
ATOM 3259 O O . TRP A 1 420 ? 0.217 -2.018 -23.070 1.00 98.31 420 TRP A O 1
ATOM 3269 N N . ARG A 1 421 ? -1.950 -1.521 -22.720 1.00 98.25 421 ARG A N 1
ATOM 3270 C CA . ARG A 1 421 ? -2.237 -2.738 -21.948 1.00 98.25 421 ARG A CA 1
ATOM 3271 C C . ARG A 1 421 ? -2.001 -4.010 -22.755 1.00 98.25 421 ARG A C 1
ATOM 3273 O O . ARG A 1 421 ? -1.440 -4.947 -22.203 1.00 98.25 421 ARG A O 1
ATOM 3280 N N . GLU A 1 422 ? -2.375 -4.048 -24.035 1.00 98.44 422 GLU A N 1
ATOM 3281 C CA . GLU A 1 422 ? -2.113 -5.217 -24.891 1.00 98.44 422 GLU A CA 1
ATOM 3282 C C . GLU A 1 422 ? -0.608 -5.442 -25.103 1.00 98.44 422 GLU A C 1
ATOM 3284 O O . GLU A 1 422 ? -0.127 -6.572 -25.011 1.00 98.44 422 GLU A O 1
ATOM 3289 N N . LEU A 1 423 ? 0.141 -4.360 -25.350 1.00 98.62 423 LEU A N 1
ATOM 3290 C CA . LEU A 1 423 ? 1.593 -4.407 -25.528 1.00 98.62 423 LEU A CA 1
ATOM 3291 C C . LEU A 1 423 ? 2.317 -4.878 -24.257 1.00 98.62 423 LEU A C 1
ATOM 3293 O O . LEU A 1 423 ? 3.263 -5.658 -24.325 1.00 98.62 423 LEU A O 1
ATOM 3297 N N . VAL A 1 424 ? 1.894 -4.409 -23.085 1.00 98.50 424 VAL A N 1
ATOM 3298 C CA . VAL A 1 424 ? 2.476 -4.862 -21.815 1.00 98.50 424 VAL A CA 1
ATOM 3299 C C . VAL A 1 424 ? 2.064 -6.295 -21.503 1.00 98.50 424 VAL A C 1
ATOM 3301 O O . VAL A 1 424 ? 2.924 -7.088 -21.122 1.00 98.50 424 VAL A O 1
ATOM 3304 N N . ARG A 1 425 ? 0.788 -6.652 -21.716 1.00 98.50 425 ARG A N 1
ATOM 3305 C CA . ARG A 1 425 ? 0.254 -7.999 -21.464 1.00 98.50 425 ARG A CA 1
ATOM 3306 C C . ARG A 1 425 ? 1.083 -9.066 -22.165 1.00 98.50 425 ARG A C 1
ATOM 3308 O O . ARG A 1 425 ? 1.496 -10.019 -21.515 1.00 98.50 425 ARG A O 1
ATOM 3315 N N . GLY A 1 426 ? 1.372 -8.908 -23.457 1.00 98.50 426 GLY A N 1
ATOM 3316 C CA . GLY A 1 426 ? 2.088 -9.953 -24.188 1.00 98.50 426 GLY A CA 1
ATOM 3317 C C . GLY A 1 426 ? 3.536 -10.158 -23.730 1.00 98.50 426 GLY A C 1
ATOM 3318 O O . GLY A 1 426 ? 4.043 -11.272 -23.841 1.00 98.50 426 GLY A O 1
ATOM 3319 N N . TYR A 1 427 ? 4.205 -9.143 -23.174 1.00 98.75 427 TYR A N 1
ATOM 3320 C CA . TYR A 1 427 ? 5.506 -9.337 -22.522 1.00 98.75 427 TYR A CA 1
ATOM 3321 C C . TYR A 1 427 ? 5.376 -9.875 -21.094 1.00 98.75 427 TYR A C 1
ATOM 3323 O O . TYR A 1 427 ? 6.142 -10.759 -20.721 1.00 98.75 427 TYR A O 1
ATOM 3331 N N . ALA A 1 428 ? 4.407 -9.397 -20.310 1.00 98.69 428 ALA A N 1
ATOM 3332 C CA . ALA A 1 428 ? 4.157 -9.895 -18.957 1.00 98.69 428 ALA A CA 1
ATOM 3333 C C . ALA A 1 428 ? 3.828 -11.400 -18.962 1.00 98.69 428 ALA A C 1
ATOM 3335 O O . ALA A 1 428 ? 4.382 -12.147 -18.164 1.00 98.69 428 ALA A O 1
ATOM 3336 N N . GLU A 1 429 ? 3.052 -11.879 -19.940 1.00 98.50 429 GLU A N 1
ATOM 3337 C CA . GLU A 1 429 ? 2.782 -13.311 -20.152 1.00 98.50 429 GLU A CA 1
ATOM 3338 C C . GLU A 1 429 ? 4.042 -14.128 -20.484 1.00 98.50 429 GLU A C 1
ATOM 3340 O O . GLU A 1 429 ? 4.091 -15.327 -20.219 1.00 98.50 429 GLU A O 1
ATOM 3345 N N . ARG A 1 430 ? 5.083 -13.513 -21.064 1.00 98.56 430 ARG A N 1
ATOM 3346 C CA . ARG A 1 430 ? 6.377 -14.188 -21.278 1.00 98.56 430 ARG A CA 1
ATOM 3347 C C . ARG A 1 430 ? 7.211 -14.280 -20.002 1.00 98.56 430 ARG A C 1
ATOM 3349 O O . ARG A 1 430 ? 8.081 -15.146 -19.934 1.00 98.56 430 ARG A O 1
ATOM 3356 N N . PHE A 1 431 ? 6.967 -13.401 -19.034 1.00 98.75 431 PHE A N 1
ATOM 3357 C CA . PHE A 1 431 ? 7.601 -13.425 -17.717 1.00 98.75 431 PHE A CA 1
ATOM 3358 C C . PHE A 1 431 ? 6.796 -14.208 -16.669 1.00 98.75 431 PHE A C 1
ATOM 3360 O O . PHE A 1 431 ? 7.302 -14.425 -15.570 1.00 98.75 431 PHE A O 1
ATOM 3367 N N . ASP A 1 432 ? 5.584 -14.660 -17.001 1.00 98.12 432 ASP A N 1
ATOM 3368 C CA . ASP A 1 432 ? 4.729 -15.458 -16.119 1.00 98.12 432 ASP A CA 1
ATOM 3369 C C . ASP A 1 432 ? 5.462 -16.698 -15.568 1.00 98.12 432 ASP A C 1
ATOM 3371 O O . ASP A 1 432 ? 6.135 -17.441 -16.294 1.00 98.12 432 ASP A O 1
ATOM 3375 N N . GLY A 1 433 ? 5.382 -16.888 -14.249 1.00 95.56 433 GLY A N 1
ATOM 3376 C CA . GLY A 1 433 ? 6.096 -17.925 -13.502 1.00 95.56 433 GLY A CA 1
ATOM 3377 C C . GLY A 1 433 ? 7.625 -17.767 -13.434 1.00 95.56 433 GLY A C 1
ATOM 3378 O O . GLY A 1 433 ? 8.306 -18.652 -12.893 1.00 95.56 433 GLY A O 1
ATOM 3379 N N . LEU A 1 434 ? 8.189 -16.687 -13.989 1.00 98.38 434 LEU A N 1
ATOM 3380 C CA . LEU A 1 434 ? 9.618 -16.361 -13.916 1.00 98.38 434 LEU A CA 1
ATOM 3381 C C . LEU A 1 434 ? 9.925 -15.252 -12.903 1.00 98.38 434 LEU A C 1
ATOM 3383 O O . LEU A 1 434 ? 11.048 -15.187 -12.413 1.00 98.38 434 LEU A O 1
ATOM 3387 N N . VAL A 1 435 ? 8.963 -14.387 -12.597 1.00 98.62 435 VAL A N 1
ATOM 3388 C CA . VAL A 1 435 ? 9.162 -13.223 -11.724 1.00 98.62 435 VAL A CA 1
ATOM 3389 C C . VAL A 1 435 ? 8.128 -13.201 -10.610 1.00 98.62 435 VAL A C 1
ATOM 3391 O O . VAL A 1 435 ? 7.068 -13.803 -10.735 1.00 98.62 435 VAL A O 1
ATOM 3394 N N . ASP A 1 436 ? 8.451 -12.514 -9.523 1.00 98.50 436 ASP A N 1
ATOM 3395 C CA . ASP A 1 436 ? 7.660 -12.489 -8.292 1.00 98.50 436 ASP A CA 1
ATOM 3396 C C . ASP A 1 436 ? 6.979 -11.129 -8.064 1.00 98.50 436 ASP A C 1
ATOM 3398 O O . ASP A 1 436 ? 6.166 -10.979 -7.151 1.00 98.50 436 ASP A O 1
ATOM 3402 N N . GLY A 1 437 ? 7.299 -10.113 -8.873 1.00 98.31 437 GLY A N 1
ATOM 3403 C CA . GLY A 1 437 ? 6.690 -8.798 -8.734 1.00 98.31 437 GLY A CA 1
ATOM 3404 C C . GLY A 1 437 ? 7.077 -7.768 -9.790 1.00 98.31 437 GLY A C 1
ATOM 3405 O O . GLY A 1 437 ? 7.931 -8.004 -10.648 1.00 98.31 437 GLY A O 1
ATOM 3406 N N . TYR A 1 438 ? 6.448 -6.598 -9.698 1.00 98.81 438 TYR A N 1
ATOM 3407 C CA . TYR A 1 438 ? 6.663 -5.452 -10.573 1.00 98.81 438 TYR A CA 1
ATOM 3408 C C . TYR A 1 438 ? 6.721 -4.142 -9.789 1.00 98.81 438 TYR A C 1
ATOM 3410 O O . TYR A 1 438 ? 5.879 -3.852 -8.939 1.00 98.81 438 TYR A O 1
ATOM 3418 N N . TRP A 1 439 ? 7.692 -3.315 -10.159 1.00 98.69 439 TRP A N 1
ATOM 3419 C CA . TRP A 1 439 ? 7.853 -1.957 -9.664 1.00 98.69 439 TRP A CA 1
ATOM 3420 C C . TRP A 1 439 ? 7.483 -0.977 -10.781 1.00 98.69 439 TRP A C 1
ATOM 3422 O O . TRP A 1 439 ? 8.209 -0.871 -11.776 1.00 98.69 439 TRP A O 1
ATOM 3432 N N . PHE A 1 440 ? 6.349 -0.281 -10.652 1.00 98.38 440 PHE A N 1
ATOM 3433 C CA . PHE A 1 440 ? 5.825 0.584 -11.713 1.00 98.38 440 PHE A CA 1
ATOM 3434 C C . PHE A 1 440 ? 6.278 2.037 -11.548 1.00 98.38 440 PHE A C 1
ATOM 3436 O O . PHE A 1 440 ? 5.773 2.771 -10.695 1.00 98.38 440 PHE A O 1
ATOM 3443 N N . ASP A 1 441 ? 7.197 2.479 -12.408 1.00 97.06 441 ASP A N 1
ATOM 3444 C CA . ASP A 1 441 ? 7.653 3.870 -12.440 1.00 97.06 441 ASP A CA 1
ATOM 3445 C C . ASP A 1 441 ? 6.693 4.790 -13.176 1.00 97.06 441 ASP A C 1
ATOM 3447 O O . ASP A 1 441 ? 5.988 4.352 -14.085 1.00 97.06 441 ASP A O 1
ATOM 3451 N N . ASN A 1 442 ? 6.748 6.088 -12.861 1.00 95.00 442 ASN A N 1
ATOM 3452 C CA . ASN A 1 442 ? 5.932 7.128 -13.491 1.00 95.00 442 ASN A CA 1
ATOM 3453 C C . ASN A 1 442 ? 4.464 6.703 -13.627 1.00 95.00 442 ASN A C 1
ATOM 3455 O O . ASN A 1 442 ? 3.799 7.019 -14.614 1.00 95.00 442 ASN A O 1
ATOM 3459 N N . ALA A 1 443 ? 3.955 5.970 -12.634 1.00 95.38 443 ALA A N 1
ATOM 3460 C CA . ALA A 1 443 ? 2.643 5.354 -12.719 1.00 95.38 443 ALA A CA 1
ATOM 3461 C C . ALA A 1 443 ? 1.542 6.413 -12.846 1.00 95.38 443 ALA A C 1
ATOM 3463 O O . ALA A 1 443 ? 0.534 6.166 -13.500 1.00 95.38 443 ALA A O 1
ATOM 3464 N N . ALA A 1 444 ? 1.755 7.628 -12.331 1.00 93.94 444 ALA A N 1
ATOM 3465 C CA . ALA A 1 444 ? 0.847 8.763 -12.519 1.00 93.94 444 ALA A CA 1
ATOM 3466 C C . ALA A 1 444 ? 0.526 9.072 -13.999 1.00 93.94 444 ALA A C 1
ATOM 3468 O O . ALA A 1 444 ? -0.553 9.582 -14.287 1.00 93.94 444 ALA A O 1
ATOM 3469 N N . GLU A 1 445 ? 1.417 8.716 -14.928 1.00 95.19 445 GLU A N 1
ATOM 3470 C CA . GLU A 1 445 ? 1.285 8.982 -16.365 1.00 95.19 445 GLU A CA 1
ATOM 3471 C C . GLU A 1 445 ? 0.754 7.770 -17.158 1.00 95.19 445 GLU A C 1
ATOM 3473 O O . GLU A 1 445 ? 0.813 7.763 -18.384 1.00 95.19 445 GLU A O 1
ATOM 3478 N N . THR A 1 446 ? 0.253 6.725 -16.487 1.00 96.69 446 THR A N 1
ATOM 3479 C CA . THR A 1 446 ? -0.189 5.480 -17.142 1.00 96.69 446 THR A CA 1
ATOM 3480 C C . THR A 1 446 ? -1.366 5.721 -18.100 1.00 96.69 446 THR A C 1
ATOM 3482 O O . THR A 1 446 ? -2.459 6.088 -17.643 1.00 96.69 446 THR A O 1
ATOM 3485 N N . PRO A 1 447 ? -1.219 5.455 -19.415 1.00 96.69 447 PRO A N 1
ATOM 3486 C CA . PRO A 1 447 ? -2.320 5.583 -20.362 1.00 96.69 447 PRO A CA 1
ATOM 3487 C C . PRO A 1 447 ? -3.496 4.667 -20.003 1.00 96.69 447 PRO A C 1
ATOM 3489 O O . PRO A 1 447 ? -3.352 3.452 -19.878 1.00 96.69 447 PRO A O 1
ATOM 3492 N N . GLY A 1 448 ? -4.688 5.250 -19.867 1.00 93.00 448 GLY A N 1
ATOM 3493 C CA . GLY A 1 448 ? -5.910 4.505 -19.552 1.00 93.00 448 GLY A CA 1
ATOM 3494 C C . GLY A 1 448 ? -6.134 4.179 -18.070 1.00 93.00 448 GLY A C 1
ATOM 3495 O O . GLY A 1 448 ? -7.104 3.483 -17.782 1.00 93.00 448 GLY A O 1
ATOM 3496 N N . GLY A 1 449 ? -5.308 4.701 -17.153 1.00 93.31 449 GLY A N 1
ATOM 3497 C CA . GLY A 1 449 ? -5.505 4.589 -15.700 1.00 93.31 449 GLY A CA 1
ATOM 3498 C C . GLY A 1 449 ? -4.882 3.344 -15.055 1.00 93.31 449 GLY A C 1
ATOM 3499 O O . GLY A 1 449 ? -4.460 2.416 -15.741 1.00 93.31 449 GLY A O 1
ATOM 3500 N N . HIS A 1 450 ? -4.805 3.349 -13.718 1.00 93.31 450 HIS A N 1
ATOM 3501 C CA . HIS A 1 450 ? -4.111 2.320 -12.926 1.00 93.31 450 HIS A CA 1
ATOM 3502 C C . HIS A 1 450 ? -4.887 1.015 -12.823 1.00 93.31 450 HIS A C 1
ATOM 3504 O O . HIS A 1 450 ? -4.315 -0.026 -13.107 1.00 93.31 450 HIS A O 1
ATOM 3510 N N . GLU A 1 451 ? -6.176 1.070 -12.486 1.00 89.88 451 GLU A N 1
ATOM 3511 C CA . GLU A 1 451 ? -7.019 -0.109 -12.238 1.00 89.88 451 GLU A CA 1
ATOM 3512 C C . GLU A 1 451 ? -6.923 -1.137 -13.376 1.00 89.88 451 GLU A C 1
ATOM 3514 O O . GLU A 1 451 ? -6.450 -2.257 -13.193 1.00 89.88 451 GLU A O 1
ATOM 3519 N N . ALA A 1 452 ? -7.263 -0.720 -14.600 1.00 88.00 452 ALA A N 1
ATOM 3520 C CA . ALA A 1 452 ? -7.217 -1.595 -15.766 1.00 88.00 452 ALA A CA 1
ATOM 3521 C C . ALA A 1 452 ? -5.791 -2.052 -16.115 1.00 88.00 452 ALA A C 1
ATOM 3523 O O . ALA A 1 452 ? -5.624 -3.111 -16.715 1.00 88.00 452 ALA A O 1
ATOM 3524 N N . PHE A 1 453 ? -4.769 -1.253 -15.796 1.00 96.62 453 PHE A N 1
ATOM 3525 C CA . PHE A 1 453 ? -3.371 -1.603 -16.041 1.00 96.62 453 PHE A CA 1
ATOM 3526 C C . PHE A 1 453 ? -2.875 -2.661 -15.049 1.00 96.62 453 PHE A C 1
ATOM 3528 O O . PHE A 1 453 ? -2.289 -3.653 -15.466 1.00 96.62 453 PHE A O 1
ATOM 3535 N N . ILE A 1 454 ? -3.172 -2.501 -13.760 1.00 95.56 454 ILE A N 1
ATOM 3536 C CA . ILE A 1 454 ? -2.840 -3.466 -12.708 1.00 95.56 454 ILE A CA 1
ATOM 3537 C C . ILE A 1 454 ? -3.597 -4.775 -12.900 1.00 95.56 454 ILE A C 1
ATOM 3539 O O . ILE A 1 454 ? -3.009 -5.846 -12.740 1.00 95.56 454 ILE A O 1
ATOM 3543 N N . GLN A 1 455 ? -4.858 -4.707 -13.333 1.00 90.62 455 GLN A N 1
ATOM 3544 C CA . GLN A 1 455 ? -5.650 -5.901 -13.605 1.00 90.62 455 GLN A CA 1
ATOM 3545 C C . GLN A 1 455 ? -4.999 -6.804 -14.663 1.00 90.62 455 GLN A C 1
ATOM 3547 O O . GLN A 1 455 ? -5.114 -8.019 -14.565 1.00 90.62 455 GLN A O 1
ATOM 3552 N N . VAL A 1 456 ? -4.239 -6.252 -15.622 1.00 95.75 456 VAL A N 1
ATOM 3553 C CA . VAL A 1 456 ? -3.468 -7.069 -16.581 1.00 95.75 456 VAL A CA 1
ATOM 3554 C C . VAL A 1 456 ? -2.520 -8.023 -15.861 1.00 95.75 456 VAL A C 1
ATOM 3556 O O . VAL A 1 456 ? -2.456 -9.192 -16.228 1.00 95.75 456 VAL A O 1
ATOM 3559 N N . PHE A 1 457 ? -1.799 -7.538 -14.850 1.00 97.19 457 PHE A N 1
ATOM 3560 C CA . PHE A 1 457 ? -0.840 -8.344 -14.097 1.00 97.19 457 PHE A CA 1
ATOM 3561 C C . PHE A 1 457 ? -1.548 -9.343 -13.189 1.00 97.19 457 PHE A C 1
ATOM 3563 O O . PHE A 1 457 ? -1.178 -10.510 -13.194 1.00 97.19 457 PHE A O 1
ATOM 3570 N N . ARG A 1 458 ? -2.614 -8.920 -12.499 1.00 90.56 458 ARG A N 1
ATOM 3571 C CA . ARG A 1 458 ? -3.418 -9.806 -11.640 1.00 90.56 458 ARG A CA 1
ATOM 3572 C C . ARG A 1 458 ? -4.122 -10.924 -12.410 1.00 90.56 458 ARG A C 1
ATOM 3574 O O . ARG A 1 458 ? -4.252 -12.023 -11.888 1.00 90.56 458 ARG A O 1
ATOM 3581 N N . ASP A 1 459 ? -4.554 -10.661 -13.645 1.00 84.06 459 ASP A N 1
ATOM 3582 C CA . ASP A 1 459 ? -5.145 -11.675 -14.529 1.00 84.06 459 ASP A CA 1
ATOM 3583 C C . ASP A 1 459 ? -4.131 -12.747 -14.954 1.00 84.06 459 ASP A C 1
ATOM 3585 O O . ASP A 1 459 ? -4.520 -13.879 -15.247 1.00 84.06 459 ASP A O 1
ATOM 3589 N N . ILE A 1 460 ? -2.856 -12.364 -15.082 1.00 90.88 460 ILE A N 1
ATOM 3590 C CA . ILE A 1 460 ? -1.765 -13.267 -15.467 1.00 90.88 460 ILE A CA 1
ATOM 3591 C C . ILE A 1 460 ? -1.350 -14.087 -14.249 1.00 90.88 460 ILE A C 1
ATOM 3593 O O . ILE A 1 460 ? -1.369 -15.314 -14.304 1.00 90.88 460 ILE A O 1
ATOM 3597 N N . ASP A 1 461 ? -1.026 -13.396 -13.159 1.00 89.31 461 ASP A N 1
ATOM 3598 C CA . ASP A 1 461 ? -0.601 -13.997 -11.905 1.00 89.31 461 ASP A CA 1
ATOM 3599 C C . ASP A 1 461 ? -1.094 -13.135 -10.720 1.00 89.31 461 ASP A C 1
ATOM 3601 O O . ASP A 1 461 ? -0.600 -12.018 -10.504 1.00 89.31 461 ASP A O 1
ATOM 3605 N N . PRO A 1 462 ? -2.089 -13.615 -9.948 1.00 86.94 462 PRO A N 1
ATOM 3606 C CA . PRO A 1 462 ? -2.620 -12.877 -8.808 1.00 86.94 462 PRO A CA 1
ATOM 3607 C C . PRO A 1 462 ? -1.614 -12.756 -7.653 1.00 86.94 462 PRO A C 1
ATOM 3609 O O . PRO A 1 462 ? -1.746 -11.822 -6.857 1.00 86.94 462 PRO A O 1
ATOM 3612 N N . ASP A 1 463 ? -0.596 -13.623 -7.589 1.00 87.69 463 ASP A N 1
ATOM 3613 C CA . ASP A 1 463 ? 0.369 -13.698 -6.486 1.00 87.69 463 ASP A CA 1
ATOM 3614 C C . ASP A 1 463 ? 1.529 -12.694 -6.628 1.00 87.69 463 ASP A C 1
ATOM 3616 O O . ASP A 1 463 ? 2.320 -12.520 -5.694 1.00 87.69 463 ASP A O 1
ATOM 3620 N N . LEU A 1 464 ? 1.624 -11.982 -7.758 1.00 93.50 464 LEU A N 1
ATOM 3621 C CA . LEU A 1 464 ? 2.645 -10.954 -7.981 1.00 93.50 464 LEU A CA 1
ATOM 3622 C C . LEU A 1 464 ? 2.626 -9.879 -6.888 1.00 93.50 464 LEU A C 1
ATOM 3624 O O . LEU A 1 464 ? 1.569 -9.427 -6.450 1.00 93.50 464 LEU A O 1
ATOM 3628 N N . ARG A 1 465 ? 3.811 -9.406 -6.496 1.00 96.38 465 ARG A N 1
ATOM 3629 C CA . ARG A 1 465 ? 3.963 -8.213 -5.653 1.00 96.38 465 ARG A CA 1
ATOM 3630 C C . ARG A 1 465 ? 4.115 -6.973 -6.519 1.00 96.38 465 ARG A C 1
ATOM 3632 O O . ARG A 1 465 ? 5.047 -6.876 -7.309 1.00 96.38 465 ARG A O 1
ATOM 3639 N N . LEU A 1 466 ? 3.209 -6.021 -6.382 1.00 97.31 466 LEU A N 1
ATOM 3640 C CA . LEU A 1 466 ? 3.082 -4.840 -7.222 1.00 97.31 466 LEU A CA 1
ATOM 3641 C C . LEU A 1 466 ? 3.244 -3.574 -6.379 1.00 97.31 466 LEU A C 1
ATOM 3643 O O . LEU A 1 466 ? 2.742 -3.497 -5.260 1.00 97.31 466 LEU A O 1
ATOM 3647 N N . CYS A 1 467 ? 3.882 -2.552 -6.942 1.00 97.25 467 CYS A N 1
ATOM 3648 C CA . CYS A 1 467 ? 3.849 -1.203 -6.382 1.00 97.25 467 CYS A CA 1
ATOM 3649 C C . CYS A 1 467 ? 3.723 -0.151 -7.488 1.00 97.25 467 CYS A C 1
ATOM 3651 O O . CYS A 1 467 ? 4.300 -0.312 -8.569 1.00 97.25 467 CYS A O 1
ATOM 3653 N N . LEU A 1 468 ? 3.027 0.957 -7.214 1.00 97.19 468 LEU A N 1
ATOM 3654 C CA . LEU A 1 468 ? 2.878 2.082 -8.137 1.00 97.19 468 LEU A CA 1
ATOM 3655 C C . LEU A 1 468 ? 3.540 3.362 -7.602 1.00 97.19 468 LEU A C 1
ATOM 3657 O O . LEU A 1 468 ? 3.079 3.986 -6.645 1.00 97.19 468 LEU A O 1
ATOM 3661 N N . ASN A 1 469 ? 4.579 3.848 -8.289 1.00 96.00 469 ASN A N 1
ATOM 3662 C CA . ASN A 1 469 ? 5.221 5.130 -7.983 1.00 96.00 469 ASN A CA 1
ATOM 3663 C C . ASN A 1 469 ? 4.383 6.291 -8.555 1.00 96.00 469 ASN A C 1
ATOM 3665 O O . ASN A 1 469 ? 4.682 6.832 -9.623 1.00 96.00 469 ASN A O 1
ATOM 3669 N N . THR A 1 470 ? 3.299 6.646 -7.860 1.00 91.94 470 THR A N 1
ATOM 3670 C CA . THR A 1 470 ? 2.365 7.721 -8.251 1.00 91.94 470 THR A CA 1
ATOM 3671 C C . THR A 1 470 ? 2.603 9.000 -7.452 1.00 91.94 470 THR A C 1
ATOM 3673 O O . THR A 1 470 ? 2.982 10.030 -8.007 1.00 91.94 470 THR A O 1
ATOM 3676 N N . ASN A 1 471 ? 2.406 8.925 -6.137 1.00 89.88 471 ASN A N 1
ATOM 3677 C CA . ASN A 1 471 ? 2.484 10.036 -5.202 1.00 89.88 471 ASN A CA 1
ATOM 3678 C C . ASN A 1 471 ? 3.572 9.782 -4.158 1.00 89.88 471 ASN A C 1
ATOM 3680 O O . ASN A 1 471 ? 3.943 8.648 -3.869 1.00 89.88 471 ASN A O 1
ATOM 3684 N N . LYS A 1 472 ? 4.080 10.866 -3.571 1.00 93.56 472 LYS A N 1
ATOM 3685 C CA . LYS A 1 472 ? 5.027 10.818 -2.453 1.00 93.56 472 LYS A CA 1
ATOM 3686 C C . LYS A 1 472 ? 4.401 11.492 -1.249 1.00 93.56 472 LYS A C 1
ATOM 3688 O O . LYS A 1 472 ? 3.865 12.592 -1.378 1.00 93.56 472 LYS A O 1
ATOM 3693 N N . GLN A 1 473 ? 4.496 10.836 -0.102 1.00 96.88 473 GLN A N 1
ATOM 3694 C CA . GLN A 1 473 ? 4.102 11.395 1.184 1.00 96.88 473 GLN A CA 1
ATOM 3695 C C . GLN A 1 473 ? 5.347 11.840 1.943 1.00 96.88 473 GLN A C 1
ATOM 3697 O O . GLN A 1 473 ? 6.436 11.305 1.741 1.00 96.88 473 GLN A O 1
ATOM 3702 N N . TYR A 1 474 ? 5.192 12.846 2.795 1.00 98.38 474 TYR A N 1
ATOM 3703 C CA . TYR A 1 474 ? 6.294 13.439 3.546 1.00 98.38 474 TYR A CA 1
ATOM 3704 C C . TYR A 1 474 ? 5.885 13.619 5.003 1.00 98.38 474 TYR A C 1
ATOM 3706 O O . TYR A 1 474 ? 4.699 13.753 5.304 1.00 98.38 474 TYR A O 1
ATOM 3714 N N . HIS A 1 475 ? 6.863 13.634 5.903 1.00 98.44 475 HIS A N 1
ATOM 3715 C CA . HIS A 1 475 ? 6.609 13.903 7.314 1.00 98.44 475 HIS A CA 1
ATOM 3716 C C . HIS A 1 475 ? 6.143 15.351 7.531 1.00 98.44 475 HIS A C 1
ATOM 3718 O O . HIS A 1 475 ? 6.646 16.286 6.899 1.00 98.44 475 HIS A O 1
ATOM 3724 N N . THR A 1 476 ? 5.190 15.520 8.447 1.00 98.12 476 THR A N 1
ATOM 3725 C CA . THR A 1 476 ? 4.649 16.814 8.874 1.00 98.12 476 THR A CA 1
ATOM 3726 C C . THR A 1 476 ? 4.740 16.963 10.389 1.00 98.12 476 THR A C 1
ATOM 3728 O O . THR A 1 476 ? 4.757 15.965 11.111 1.00 98.12 476 THR A O 1
ATOM 3731 N N . ASP A 1 477 ? 4.787 18.201 10.867 1.00 95.25 477 ASP A N 1
ATOM 3732 C CA . ASP A 1 477 ? 4.705 18.536 12.286 1.00 95.25 477 ASP A CA 1
ATOM 3733 C C . ASP A 1 477 ? 3.256 18.469 12.820 1.00 95.25 477 ASP A C 1
ATOM 3735 O O . ASP A 1 477 ? 2.315 18.098 12.113 1.00 95.25 477 ASP A O 1
ATOM 3739 N N . GLU A 1 478 ? 3.066 18.855 14.086 1.00 94.56 478 GLU A N 1
ATOM 3740 C CA . GLU A 1 478 ? 1.754 18.892 14.752 1.00 94.56 478 GLU A CA 1
ATOM 3741 C C . GLU A 1 478 ? 0.751 19.884 14.132 1.00 94.56 478 GLU A C 1
ATOM 3743 O O . GLU A 1 478 ? -0.449 19.786 14.390 1.00 94.56 478 GLU A O 1
ATOM 3748 N N . ASN A 1 479 ? 1.218 20.832 13.313 1.00 94.81 479 ASN A N 1
ATOM 3749 C CA . ASN A 1 479 ? 0.385 21.811 12.614 1.00 94.81 479 ASN A CA 1
ATOM 3750 C C . ASN A 1 479 ? 0.06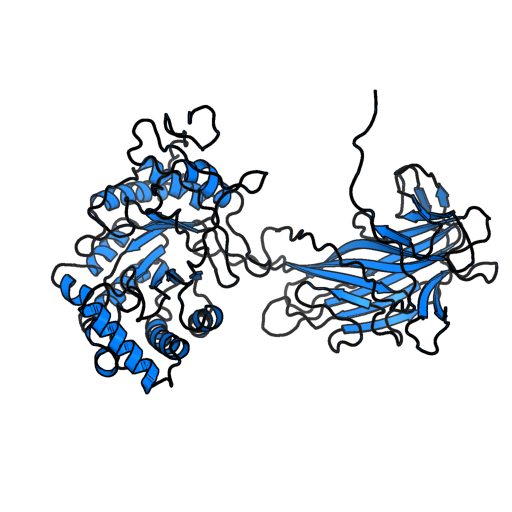4 21.383 11.171 1.00 94.81 479 ASN A C 1
ATOM 3752 O O . ASN A 1 479 ? -0.688 22.080 10.485 1.00 94.81 479 ASN A O 1
ATOM 3756 N N . GLY A 1 480 ? 0.607 20.249 10.717 1.00 95.69 480 GLY A N 1
ATOM 3757 C CA . GLY A 1 480 ? 0.483 19.769 9.343 1.00 95.69 480 GLY A CA 1
ATOM 3758 C C . GLY A 1 480 ? 1.471 20.419 8.367 1.00 95.69 480 GLY A C 1
ATOM 3759 O O . GLY A 1 480 ? 1.338 20.222 7.157 1.00 95.69 480 GLY A O 1
ATOM 3760 N N . ASP A 1 481 ? 2.457 21.174 8.857 1.00 97.50 481 ASP A N 1
ATOM 3761 C CA . ASP A 1 481 ? 3.515 21.746 8.028 1.00 97.50 481 ASP A CA 1
ATOM 3762 C C . ASP A 1 481 ? 4.593 20.690 7.758 1.00 97.50 481 ASP A C 1
ATOM 3764 O O . ASP A 1 481 ? 4.961 19.912 8.635 1.00 97.50 481 ASP A O 1
ATOM 3768 N N . TYR A 1 482 ? 5.113 20.638 6.528 1.00 98.31 482 TYR A N 1
ATOM 3769 C CA . TYR A 1 482 ? 6.178 19.690 6.186 1.00 98.31 482 TYR A CA 1
ATOM 3770 C C . TYR A 1 482 ? 7.438 19.947 7.009 1.00 98.31 482 TYR A C 1
ATOM 3772 O O . TYR A 1 482 ? 7.860 21.093 7.173 1.00 98.31 482 TYR A O 1
ATOM 3780 N N . ILE A 1 483 ? 8.083 18.863 7.430 1.00 98.38 483 ILE A N 1
ATOM 3781 C CA . ILE A 1 483 ? 9.409 18.918 8.039 1.00 98.38 483 ILE A CA 1
ATOM 3782 C C . ILE A 1 483 ? 10.450 18.976 6.918 1.00 98.38 483 ILE A C 1
ATOM 3784 O O . ILE A 1 483 ? 10.426 18.155 5.993 1.00 98.38 483 ILE A O 1
ATOM 3788 N N . TYR A 1 484 ? 11.353 19.952 7.008 1.00 98.38 484 TYR A N 1
ATOM 3789 C CA . TYR A 1 484 ? 12.442 20.155 6.056 1.00 98.38 484 TYR A CA 1
ATOM 3790 C C . TYR A 1 484 ? 13.795 19.992 6.734 1.00 98.38 484 TYR A C 1
ATOM 3792 O O . TYR A 1 484 ? 14.001 20.489 7.844 1.00 98.38 484 TYR A O 1
ATOM 3800 N N . VAL A 1 485 ? 14.721 19.354 6.029 1.00 98.12 485 VAL A N 1
ATOM 3801 C CA . VAL A 1 485 ? 16.150 19.429 6.329 1.00 98.12 485 VAL A CA 1
ATOM 3802 C C . VAL A 1 485 ? 16.672 20.762 5.806 1.00 98.12 485 VAL A C 1
ATOM 3804 O O . VAL A 1 485 ? 16.379 21.111 4.664 1.00 98.12 485 VAL A O 1
ATOM 3807 N N . GLY A 1 486 ? 17.390 21.500 6.655 1.00 96.06 486 GLY A N 1
ATOM 3808 C CA . GLY A 1 486 ? 18.053 22.755 6.285 1.00 96.06 486 GLY A CA 1
ATOM 3809 C C . GLY A 1 486 ? 19.564 22.613 6.083 1.00 96.06 486 GLY A C 1
ATOM 3810 O O . GLY A 1 486 ? 20.172 23.472 5.453 1.00 96.06 486 GLY A O 1
ATOM 3811 N N . SER A 1 487 ? 20.180 21.553 6.619 1.00 95.56 487 SER A N 1
ATOM 3812 C CA . SER A 1 487 ? 21.563 21.181 6.306 1.00 95.56 487 SER A CA 1
ATOM 3813 C C . SER A 1 487 ? 21.841 19.711 6.623 1.00 95.56 487 SER A C 1
ATOM 3815 O O . SER A 1 487 ? 21.366 19.202 7.642 1.00 95.56 487 SER A O 1
ATOM 3817 N N . ASP A 1 488 ? 22.658 19.055 5.796 1.00 94.88 488 ASP A N 1
ATOM 3818 C CA . ASP A 1 488 ? 23.178 17.696 6.013 1.00 94.88 488 ASP A CA 1
ATOM 3819 C C . ASP A 1 488 ? 24.515 17.648 6.787 1.00 94.88 488 ASP A C 1
ATOM 3821 O O . ASP A 1 488 ? 25.006 16.564 7.119 1.00 94.88 488 ASP A O 1
ATOM 3825 N N . GLY A 1 489 ? 25.111 18.800 7.128 1.00 93.62 489 GLY A N 1
ATOM 3826 C CA . GLY A 1 489 ? 26.345 18.872 7.915 1.00 93.62 489 GLY A CA 1
ATOM 3827 C C . GLY A 1 489 ? 27.153 20.160 7.718 1.00 93.62 489 GLY A C 1
ATOM 3828 O O . GLY A 1 489 ? 26.805 21.032 6.933 1.00 93.62 489 GLY A O 1
ATOM 3829 N N . ILE A 1 490 ? 28.294 20.280 8.411 1.00 89.56 490 ILE A N 1
ATOM 3830 C CA . ILE A 1 490 ? 29.171 21.476 8.327 1.00 89.56 490 ILE A CA 1
ATOM 3831 C C . ILE A 1 490 ? 29.629 21.803 6.890 1.00 89.56 490 ILE A C 1
ATOM 3833 O O . ILE A 1 490 ? 29.831 22.975 6.568 1.00 89.56 490 ILE A O 1
ATOM 3837 N N . ASP A 1 491 ? 29.831 20.781 6.059 1.00 81.38 491 ASP A N 1
ATOM 3838 C CA . ASP A 1 491 ? 30.343 20.896 4.689 1.00 81.38 491 ASP A CA 1
ATOM 3839 C C . ASP A 1 491 ? 29.252 20.532 3.662 1.00 81.38 491 ASP A C 1
ATOM 3841 O O . ASP A 1 491 ? 29.492 19.758 2.737 1.00 81.38 491 ASP A O 1
ATOM 3845 N N . ASP A 1 492 ? 28.040 21.055 3.858 1.00 85.56 492 ASP A N 1
ATOM 3846 C CA . ASP A 1 492 ? 26.934 20.874 2.920 1.00 85.56 492 ASP A CA 1
ATOM 3847 C C . ASP A 1 492 ? 27.138 21.714 1.645 1.00 85.56 492 ASP A C 1
ATOM 3849 O O . ASP A 1 492 ? 27.167 22.950 1.680 1.00 85.56 492 ASP A O 1
ATOM 3853 N N . ASP A 1 493 ? 27.346 21.030 0.517 1.00 86.56 493 ASP A N 1
ATOM 3854 C CA . ASP A 1 493 ? 27.590 21.653 -0.787 1.00 86.56 493 ASP A CA 1
ATOM 3855 C C . ASP A 1 493 ? 26.280 22.056 -1.506 1.00 86.56 493 ASP A C 1
ATOM 3857 O O . ASP A 1 493 ? 26.344 22.829 -2.473 1.00 86.56 493 ASP A O 1
ATOM 3861 N N . ASP A 1 494 ? 25.115 21.569 -1.051 1.00 91.50 494 ASP A N 1
ATOM 3862 C CA . ASP A 1 494 ? 23.786 21.913 -1.577 1.00 91.50 494 ASP A CA 1
ATOM 3863 C C . ASP A 1 494 ? 22.904 22.501 -0.464 1.00 91.50 494 ASP A C 1
ATOM 3865 O O . ASP A 1 494 ? 22.330 21.788 0.345 1.00 91.50 494 ASP A O 1
ATOM 3869 N N . ASP A 1 495 ? 22.752 23.828 -0.448 1.00 90.50 495 ASP A N 1
ATOM 3870 C CA . ASP A 1 495 ? 21.972 24.553 0.565 1.00 90.50 495 ASP A CA 1
ATOM 3871 C C . ASP A 1 495 ? 20.448 24.518 0.326 1.00 90.50 495 ASP A C 1
ATOM 3873 O O . ASP A 1 495 ? 19.708 25.361 0.843 1.00 90.50 495 ASP A O 1
ATOM 3877 N N . SER A 1 496 ? 19.966 23.583 -0.497 1.00 95.50 496 SER A N 1
ATOM 3878 C CA . SER A 1 496 ? 18.548 23.444 -0.821 1.00 95.50 496 SER A CA 1
ATOM 3879 C C . SER A 1 496 ? 17.785 22.712 0.280 1.00 95.50 496 SER A C 1
ATOM 3881 O O . SER A 1 496 ? 17.973 21.521 0.505 1.00 95.50 496 SER A O 1
ATOM 3883 N N . ASP A 1 497 ? 16.814 23.400 0.875 1.00 97.31 497 ASP A N 1
ATOM 3884 C CA . ASP A 1 497 ? 15.855 22.786 1.790 1.00 97.31 497 ASP A CA 1
ATOM 3885 C C . ASP A 1 497 ? 15.073 21.644 1.116 1.00 97.31 497 ASP A C 1
ATOM 3887 O O . ASP A 1 497 ? 14.443 21.840 0.066 1.00 97.31 497 ASP A O 1
ATOM 3891 N N . TYR A 1 498 ? 14.996 20.476 1.758 1.00 98.44 498 TYR A N 1
ATOM 3892 C CA . TYR A 1 498 ? 14.248 19.337 1.216 1.00 98.44 498 TYR A CA 1
ATOM 3893 C C . TYR A 1 498 ? 13.375 18.635 2.252 1.00 98.44 498 TYR A C 1
ATOM 3895 O O . TYR A 1 498 ? 13.630 18.643 3.453 1.00 98.44 498 TYR A O 1
ATOM 3903 N N . LYS A 1 499 ? 12.296 18.016 1.763 1.00 98.56 499 LYS A N 1
ATOM 3904 C CA . LYS A 1 499 ? 11.324 17.295 2.594 1.00 98.56 499 LYS A CA 1
ATOM 3905 C C . LYS A 1 499 ? 11.809 15.894 2.934 1.00 98.56 499 LYS A C 1
ATOM 3907 O O . LYS A 1 499 ? 12.502 15.261 2.140 1.00 98.56 499 LYS A O 1
ATOM 3912 N N . ILE A 1 500 ? 11.318 15.349 4.039 1.00 98.75 500 ILE A N 1
ATOM 3913 C CA . ILE A 1 500 ? 11.652 13.989 4.473 1.00 98.75 500 ILE A CA 1
ATOM 3914 C C . ILE A 1 500 ? 10.551 13.024 4.029 1.00 98.75 500 ILE A C 1
ATOM 3916 O O . ILE A 1 500 ? 9.388 13.195 4.403 1.00 98.75 500 ILE A O 1
ATOM 3920 N N . ILE A 1 501 ? 10.901 12.041 3.196 1.00 98.56 501 ILE A N 1
ATOM 3921 C CA . ILE A 1 501 ? 9.957 11.060 2.648 1.00 98.56 501 ILE A CA 1
ATOM 3922 C C . ILE A 1 501 ? 9.326 10.218 3.764 1.00 98.56 501 ILE A C 1
ATOM 3924 O O . ILE A 1 501 ? 10.005 9.803 4.700 1.00 98.56 501 ILE A O 1
ATOM 3928 N N . LYS A 1 502 ? 8.026 9.942 3.647 1.00 98.25 502 LYS A N 1
ATOM 3929 C CA . LYS A 1 502 ? 7.289 9.010 4.502 1.00 98.25 502 LYS A CA 1
ATOM 3930 C C . LYS A 1 502 ? 6.758 7.873 3.635 1.00 98.25 502 LYS A C 1
ATOM 3932 O O . LYS A 1 502 ? 6.019 8.120 2.681 1.00 98.25 502 LYS A O 1
ATOM 3937 N N . TYR A 1 503 ? 7.111 6.637 3.972 1.00 97.38 503 TYR A N 1
ATOM 3938 C CA . TYR A 1 503 ? 6.612 5.463 3.262 1.00 97.38 503 TYR A CA 1
ATOM 3939 C C . TYR A 1 503 ? 5.267 5.022 3.824 1.00 97.38 503 TYR A C 1
ATOM 3941 O O . TYR A 1 503 ? 5.169 4.536 4.949 1.00 97.38 503 TYR A O 1
ATOM 3949 N N . VAL A 1 504 ? 4.234 5.227 3.014 1.00 92.31 504 VAL A N 1
ATOM 3950 C CA . VAL A 1 504 ? 2.875 4.732 3.222 1.00 92.31 504 VAL A CA 1
ATOM 3951 C C . VAL A 1 504 ? 2.301 4.309 1.868 1.00 92.31 504 VAL A C 1
ATOM 3953 O O . VAL A 1 504 ? 2.707 4.875 0.844 1.00 92.31 504 VAL A O 1
ATOM 3956 N N . PRO A 1 505 ? 1.365 3.352 1.840 1.00 90.06 505 PRO A N 1
ATOM 3957 C CA . PRO A 1 505 ? 0.589 3.048 0.647 1.00 90.06 505 PRO A CA 1
ATOM 3958 C C . PRO A 1 505 ? -0.177 4.293 0.199 1.00 90.06 505 PRO A C 1
ATOM 3960 O O . PRO A 1 505 ? -0.682 5.062 1.019 1.00 90.06 505 PRO A O 1
ATOM 3963 N N . THR A 1 506 ? -0.231 4.527 -1.110 1.00 92.88 506 THR A N 1
ATOM 3964 C CA . THR A 1 506 ? -0.901 5.720 -1.674 1.00 92.88 506 THR A CA 1
ATOM 3965 C C . THR A 1 506 ? -2.073 5.377 -2.584 1.00 92.88 506 THR A C 1
ATOM 3967 O O . THR A 1 506 ? -2.666 6.276 -3.180 1.00 92.88 506 THR A O 1
ATOM 3970 N N . ASN A 1 507 ? -2.373 4.087 -2.710 1.00 92.19 507 ASN A N 1
ATOM 3971 C CA . ASN A 1 507 ? -3.443 3.522 -3.512 1.00 92.19 507 ASN A CA 1
ATOM 3972 C C . ASN A 1 507 ? -3.788 2.113 -2.987 1.00 92.19 507 ASN A C 1
ATOM 3974 O O . ASN A 1 507 ? -3.010 1.525 -2.238 1.00 92.19 507 ASN A O 1
ATOM 3978 N N . GLU A 1 508 ? -4.933 1.584 -3.411 1.00 86.44 508 GLU A N 1
ATOM 3979 C CA . GLU A 1 508 ? -5.463 0.261 -3.029 1.00 86.44 508 GLU A CA 1
ATOM 3980 C C . GLU A 1 508 ? -4.759 -0.927 -3.727 1.00 86.44 508 GLU A C 1
ATOM 3982 O O . GLU A 1 508 ? -4.970 -2.086 -3.373 1.00 86.44 508 GLU A O 1
ATOM 3987 N N . TYR A 1 509 ? -3.919 -0.665 -4.735 1.00 90.19 509 TYR A N 1
ATOM 3988 C CA . TYR A 1 509 ? -3.323 -1.706 -5.580 1.00 90.19 509 TYR A CA 1
ATOM 3989 C C . TYR A 1 509 ? -1.975 -2.218 -5.063 1.00 90.19 509 TYR A C 1
ATOM 3991 O O . TYR A 1 509 ? -1.629 -3.375 -5.331 1.00 90.19 509 TYR A O 1
ATOM 3999 N N . ASP A 1 510 ? -1.229 -1.377 -4.343 1.00 93.38 510 ASP A N 1
ATOM 4000 C CA . ASP A 1 510 ? 0.093 -1.689 -3.793 1.00 93.38 510 ASP A CA 1
ATOM 4001 C C . ASP A 1 510 ? 0.040 -2.958 -2.911 1.00 93.38 510 ASP A C 1
ATOM 4003 O O . ASP A 1 510 ? -0.850 -3.118 -2.078 1.00 93.38 510 ASP A O 1
ATOM 4007 N N . ASP A 1 511 ? 0.981 -3.886 -3.099 1.00 94.38 511 ASP A N 1
ATOM 4008 C CA . ASP A 1 511 ? 1.333 -4.927 -2.107 1.00 94.38 511 ASP A CA 1
ATOM 4009 C C . ASP A 1 511 ? 2.495 -4.471 -1.218 1.00 94.38 511 ASP A C 1
ATOM 4011 O O . ASP A 1 511 ? 2.704 -4.974 -0.120 1.00 94.38 511 ASP A O 1
ATOM 4015 N N . TYR A 1 512 ? 3.265 -3.504 -1.705 1.00 96.56 512 TYR A N 1
ATOM 4016 C CA . TYR A 1 512 ? 4.313 -2.807 -0.981 1.00 96.56 512 TYR A CA 1
ATOM 4017 C C . TYR A 1 512 ? 4.414 -1.387 -1.536 1.00 96.56 512 TYR A C 1
ATOM 4019 O O . TYR A 1 512 ? 4.097 -1.151 -2.703 1.00 96.56 512 TYR A O 1
ATOM 4027 N N . ASN A 1 513 ? 4.852 -0.409 -0.742 1.00 96.19 513 ASN A N 1
ATOM 4028 C CA . ASN A 1 513 ? 5.091 0.924 -1.301 1.00 96.19 513 ASN A CA 1
ATOM 4029 C C . ASN A 1 513 ? 6.371 0.909 -2.154 1.00 96.19 513 ASN A C 1
ATOM 4031 O O . ASN A 1 513 ? 7.362 0.292 -1.791 1.00 96.19 513 ASN A O 1
ATOM 4035 N N . CYS A 1 514 ? 6.426 1.682 -3.236 1.00 96.06 514 CYS A N 1
ATOM 4036 C CA . CYS A 1 514 ? 7.583 1.671 -4.142 1.00 96.06 514 CYS A CA 1
ATOM 4037 C C . CYS A 1 514 ? 8.919 2.192 -3.568 1.00 96.06 514 CYS A C 1
ATOM 4039 O O . CYS A 1 514 ? 9.914 2.252 -4.289 1.00 96.06 514 CYS A O 1
ATOM 4041 N N . GLY A 1 515 ? 8.966 2.633 -2.313 1.00 96.81 515 GLY A N 1
ATOM 4042 C CA . GLY A 1 515 ? 10.214 2.987 -1.635 1.00 96.81 515 GLY A CA 1
ATOM 4043 C C . GLY A 1 515 ? 11.048 4.116 -2.244 1.00 96.81 515 GLY A C 1
ATOM 4044 O O . GLY A 1 515 ? 12.194 4.287 -1.848 1.00 96.81 515 GLY A O 1
ATOM 4045 N N . HIS A 1 516 ? 10.532 4.897 -3.194 1.00 97.69 516 HIS A N 1
ATOM 4046 C CA . HIS A 1 516 ? 11.305 5.985 -3.789 1.00 97.69 516 HIS A CA 1
ATOM 4047 C C . HIS A 1 516 ? 11.560 7.091 -2.751 1.00 97.69 516 HIS A C 1
ATOM 4049 O O . HIS A 1 516 ? 10.610 7.682 -2.236 1.00 97.69 516 HIS A O 1
ATOM 4055 N N . ILE A 1 517 ? 12.831 7.437 -2.525 1.00 98.25 517 ILE A N 1
ATOM 4056 C CA . ILE A 1 517 ? 13.263 8.511 -1.611 1.00 98.25 517 ILE A CA 1
ATOM 4057 C C . ILE A 1 517 ? 12.739 9.907 -2.007 1.00 98.25 517 ILE A C 1
ATOM 4059 O O . ILE A 1 517 ? 12.137 10.093 -3.073 1.00 98.25 517 ILE A O 1
ATOM 4063 N N . THR A 1 518 ? 13.004 10.931 -1.191 1.00 98.19 518 THR A N 1
ATOM 4064 C CA . THR A 1 518 ? 12.818 12.323 -1.637 1.00 98.19 518 THR A CA 1
ATOM 4065 C C . THR A 1 518 ? 13.594 12.533 -2.944 1.00 98.19 518 THR A C 1
ATOM 4067 O O . THR A 1 518 ? 14.738 12.092 -3.040 1.00 98.19 518 THR A O 1
ATOM 4070 N N . PRO A 1 519 ? 12.997 13.137 -3.991 1.00 96.75 519 PRO A N 1
ATOM 4071 C CA . PRO A 1 519 ? 13.649 13.211 -5.291 1.00 96.75 519 PRO A CA 1
ATOM 4072 C C . PRO A 1 519 ? 15.030 13.868 -5.216 1.00 96.75 519 PRO A C 1
ATOM 4074 O O . PRO A 1 519 ? 15.144 15.000 -4.761 1.00 96.75 519 PRO A O 1
ATOM 4077 N N . LEU A 1 520 ? 16.047 13.196 -5.758 1.00 96.31 520 LEU A N 1
ATOM 4078 C CA . LEU A 1 520 ? 17.435 13.683 -5.796 1.00 96.31 520 LEU A CA 1
ATOM 4079 C C . LEU A 1 520 ? 17.557 15.088 -6.408 1.00 96.31 520 LEU A C 1
ATOM 4081 O O . LEU A 1 520 ? 18.366 15.901 -5.983 1.00 96.31 520 LEU A O 1
ATOM 4085 N N . GLY A 1 521 ? 16.701 15.414 -7.384 1.00 94.25 521 GLY A N 1
ATOM 4086 C CA . GLY A 1 521 ? 16.638 16.749 -7.989 1.00 94.25 521 GLY A CA 1
ATOM 4087 C C . GLY A 1 521 ? 16.122 17.865 -7.068 1.00 94.25 521 GLY A C 1
ATOM 4088 O O . GLY A 1 521 ? 16.038 19.004 -7.518 1.00 94.25 521 GLY A O 1
ATOM 4089 N N . GLN A 1 522 ? 15.737 17.550 -5.827 1.00 95.44 522 GLN A N 1
ATOM 4090 C CA . GLN A 1 522 ? 15.370 18.506 -4.774 1.00 95.44 522 GLN A CA 1
ATOM 4091 C C . GLN A 1 522 ? 16.511 18.748 -3.770 1.00 95.44 522 GLN A C 1
ATOM 4093 O O . GLN A 1 522 ? 16.266 19.402 -2.766 1.00 95.44 522 GLN A O 1
ATOM 4098 N N . GLY A 1 523 ? 17.714 18.216 -4.013 1.00 94.62 523 GLY A N 1
ATOM 4099 C CA . GLY A 1 523 ? 18.876 18.382 -3.129 1.00 94.62 523 GLY A CA 1
ATOM 4100 C C . GLY A 1 523 ? 18.986 17.332 -2.021 1.00 94.62 523 GLY A C 1
ATOM 4101 O O . GLY A 1 523 ? 20.010 17.252 -1.362 1.00 94.62 523 GLY A O 1
ATOM 4102 N N . ALA A 1 524 ? 17.980 16.467 -1.849 1.00 97.31 524 ALA A N 1
ATOM 4103 C CA . ALA A 1 524 ? 18.009 15.414 -0.835 1.00 97.31 524 ALA A CA 1
ATOM 4104 C C . ALA A 1 524 ? 19.053 14.328 -1.170 1.00 97.31 524 ALA A C 1
ATOM 4106 O O . ALA A 1 524 ? 18.895 13.645 -2.195 1.00 97.31 524 ALA A O 1
ATOM 4107 N N . PRO A 1 525 ? 20.082 14.098 -0.331 1.00 97.25 525 PRO A N 1
ATOM 4108 C CA . PRO A 1 525 ? 21.010 13.003 -0.542 1.00 97.25 525 PRO A CA 1
ATOM 4109 C C . PRO A 1 525 ? 20.344 11.650 -0.224 1.00 97.25 525 PRO A C 1
ATOM 4111 O O . PRO A 1 525 ? 19.546 11.545 0.712 1.00 97.25 525 PRO A O 1
ATOM 4114 N N . PRO A 1 526 ? 20.699 10.572 -0.948 1.00 97.88 526 PRO A N 1
ATOM 4115 C CA . PRO A 1 526 ? 20.148 9.237 -0.707 1.00 97.88 526 PRO A CA 1
ATOM 4116 C C . PRO A 1 526 ? 20.374 8.691 0.708 1.00 97.88 526 PRO A C 1
ATOM 4118 O O . PRO A 1 526 ? 19.614 7.841 1.168 1.00 97.88 526 PRO A O 1
ATOM 4121 N N . ASN A 1 527 ? 21.426 9.163 1.378 1.00 98.06 527 ASN A N 1
ATOM 4122 C CA . ASN A 1 527 ? 21.830 8.769 2.722 1.00 98.06 527 ASN A CA 1
ATOM 4123 C C . ASN A 1 527 ? 21.542 9.851 3.776 1.00 98.06 527 ASN A C 1
ATOM 4125 O O . ASN A 1 527 ? 22.238 9.909 4.792 1.00 98.06 527 ASN A O 1
ATOM 4129 N N . SER A 1 528 ? 20.544 10.708 3.521 1.00 98.38 528 SER A N 1
ATOM 4130 C CA . SER A 1 528 ? 20.107 11.763 4.441 1.00 98.38 528 SER A CA 1
ATOM 4131 C C . SER A 1 528 ? 19.976 11.245 5.874 1.00 98.38 528 SER A C 1
ATOM 4133 O O . SER A 1 528 ? 19.331 10.219 6.122 1.00 98.38 528 SER A O 1
ATOM 4135 N N . PHE A 1 529 ? 20.531 11.993 6.833 1.00 98.19 529 PHE A N 1
ATOM 4136 C CA . PHE A 1 529 ? 20.404 11.676 8.260 1.00 98.19 529 PHE A CA 1
ATOM 4137 C C . PHE A 1 529 ? 18.931 11.621 8.695 1.00 98.19 529 PHE A C 1
ATOM 4139 O O . PHE A 1 529 ? 18.554 10.843 9.570 1.00 98.19 529 PHE A O 1
ATOM 4146 N N . ALA A 1 530 ? 18.076 12.412 8.042 1.00 98.56 530 ALA A N 1
ATOM 4147 C CA . ALA A 1 530 ? 16.662 12.487 8.357 1.00 98.56 530 ALA A CA 1
ATOM 4148 C C . ALA A 1 530 ? 15.907 11.197 8.001 1.00 98.56 530 ALA A C 1
ATOM 4150 O O . ALA A 1 530 ? 14.865 10.912 8.592 1.00 98.56 530 ALA A O 1
ATOM 4151 N N . TYR A 1 531 ? 16.429 10.366 7.094 1.00 98.81 531 TYR A N 1
ATOM 4152 C CA . TYR A 1 531 ? 15.849 9.043 6.864 1.00 98.81 531 TYR A CA 1
ATOM 4153 C C . TYR A 1 531 ? 16.043 8.135 8.080 1.00 98.81 531 TYR A C 1
ATOM 4155 O O . TYR A 1 531 ? 15.130 7.393 8.427 1.00 98.81 531 TYR A O 1
ATOM 4163 N N . GLU A 1 532 ? 17.175 8.240 8.778 1.00 98.69 532 GLU A N 1
ATOM 4164 C CA . GLU A 1 532 ? 17.453 7.459 9.991 1.00 98.69 532 GLU A CA 1
ATOM 4165 C C . GLU A 1 532 ? 16.678 7.954 11.222 1.00 98.69 532 GLU A C 1
ATOM 4167 O O . GLU A 1 532 ? 16.464 7.191 12.162 1.00 98.69 532 GLU A O 1
ATOM 4172 N N . GLU A 1 533 ? 16.214 9.206 11.212 1.00 98.62 533 GLU A N 1
ATOM 4173 C CA . GLU A 1 533 ? 15.444 9.796 12.316 1.00 98.62 533 GLU A CA 1
ATOM 4174 C C . GLU A 1 533 ? 13.928 9.774 12.126 1.00 98.62 533 GLU A C 1
ATOM 4176 O O . GLU A 1 533 ? 13.196 9.797 13.116 1.00 98.62 533 GLU A O 1
ATOM 4181 N N . PHE A 1 534 ? 13.447 9.723 10.883 1.00 98.75 534 PHE A N 1
ATOM 4182 C CA . PHE A 1 534 ? 12.018 9.820 10.579 1.00 98.75 534 PHE A CA 1
ATOM 4183 C C . PHE A 1 534 ? 11.532 8.659 9.719 1.00 98.75 534 PHE A C 1
ATOM 4185 O O . PHE A 1 534 ? 10.677 7.891 10.160 1.00 98.75 534 PHE A O 1
ATOM 4192 N N . THR A 1 535 ? 12.084 8.505 8.512 1.00 98.75 535 THR A N 1
ATOM 4193 C CA . THR A 1 535 ? 11.585 7.532 7.530 1.00 98.75 535 THR A CA 1
ATOM 4194 C C . THR A 1 535 ? 11.710 6.099 8.043 1.00 98.75 535 THR A C 1
ATOM 4196 O O . THR A 1 535 ? 10.713 5.386 8.106 1.00 98.75 535 THR A O 1
ATOM 4199 N N . ILE A 1 536 ? 12.914 5.681 8.439 1.00 98.75 536 ILE A N 1
ATOM 4200 C CA . ILE A 1 536 ? 13.199 4.323 8.914 1.00 98.75 536 ILE A CA 1
ATOM 4201 C C . ILE A 1 536 ? 12.506 4.056 10.252 1.00 98.75 536 ILE A C 1
ATOM 4203 O O . ILE A 1 536 ? 11.846 3.025 10.345 1.00 98.75 536 ILE A O 1
ATOM 4207 N N . PRO A 1 537 ? 12.542 4.947 11.264 1.00 98.62 537 PRO A N 1
ATOM 4208 C CA . PRO A 1 537 ? 11.754 4.748 12.478 1.00 98.62 537 PRO A CA 1
ATOM 4209 C C . PRO A 1 537 ? 10.260 4.542 12.213 1.00 98.62 537 PRO A C 1
ATOM 4211 O O . PRO A 1 537 ? 9.674 3.645 12.807 1.00 98.62 537 PRO A O 1
ATOM 4214 N N . ALA A 1 538 ? 9.664 5.277 11.269 1.00 97.62 538 ALA A N 1
ATOM 4215 C CA . ALA A 1 538 ? 8.268 5.068 10.880 1.00 97.62 538 ALA A CA 1
ATOM 4216 C C . ALA A 1 538 ? 8.032 3.742 10.131 1.00 97.62 538 ALA A C 1
ATOM 4218 O O . ALA A 1 538 ? 6.910 3.238 10.135 1.00 97.62 538 ALA A O 1
ATOM 4219 N N . MET A 1 539 ? 9.053 3.177 9.474 1.00 97.88 539 MET A N 1
ATOM 4220 C CA . MET A 1 539 ? 8.998 1.806 8.953 1.00 97.88 539 MET A CA 1
ATOM 4221 C C . MET A 1 539 ? 9.098 0.770 10.075 1.00 97.88 539 MET A C 1
ATOM 4223 O O . MET A 1 539 ? 8.415 -0.241 10.019 1.00 97.88 539 MET A O 1
ATOM 4227 N N . VAL A 1 540 ? 9.938 1.015 11.083 1.00 95.31 540 VAL A N 1
ATOM 4228 C CA . VAL A 1 540 ? 10.152 0.095 12.210 1.00 95.31 540 VAL A CA 1
ATOM 4229 C C . VAL A 1 540 ? 8.959 0.053 13.160 1.00 95.31 540 VAL A C 1
ATOM 4231 O O . VAL A 1 540 ? 8.640 -1.008 13.685 1.00 95.31 540 VAL A O 1
ATOM 4234 N N . GLU A 1 541 ? 8.320 1.196 13.404 1.00 94.56 541 GLU A N 1
ATOM 4235 C CA . GLU A 1 541 ? 7.155 1.295 14.288 1.00 94.56 541 GLU A CA 1
ATOM 4236 C C . GLU A 1 541 ? 5.968 0.486 13.752 1.00 94.56 541 GLU A C 1
ATOM 4238 O O . GLU A 1 541 ? 5.309 -0.216 14.512 1.00 94.56 541 GLU A O 1
ATOM 4243 N N . GLU A 1 542 ? 5.746 0.537 12.437 1.00 92.31 542 GLU A N 1
ATOM 4244 C CA . GLU A 1 542 ? 4.661 -0.162 11.748 1.00 92.31 542 GLU A CA 1
ATOM 4245 C C . GLU A 1 542 ? 5.176 -0.673 10.390 1.00 92.31 542 GLU A C 1
ATOM 4247 O O . GLU A 1 542 ? 5.173 0.095 9.430 1.00 92.31 542 GLU A O 1
ATOM 4252 N N . PRO A 1 543 ? 5.650 -1.924 10.252 1.00 94.38 543 PRO A N 1
ATOM 4253 C CA . PRO A 1 543 ? 6.285 -2.412 9.019 1.00 94.38 543 PRO A CA 1
ATOM 4254 C C . PRO A 1 543 ? 5.310 -2.636 7.859 1.00 94.38 543 PRO A C 1
ATOM 4256 O O . PRO A 1 543 ? 5.737 -2.805 6.719 1.00 94.38 543 PRO A O 1
ATOM 4259 N N . THR A 1 544 ? 4.008 -2.598 8.120 1.00 91.81 544 THR A N 1
ATOM 4260 C CA . THR A 1 544 ? 2.936 -2.627 7.124 1.00 91.81 544 THR A CA 1
ATOM 4261 C C . THR A 1 544 ? 2.000 -1.444 7.359 1.00 91.81 544 THR A C 1
ATOM 4263 O O . THR A 1 544 ? 1.974 -0.850 8.436 1.00 91.81 544 THR A O 1
ATOM 4266 N N . ALA A 1 545 ? 1.252 -1.055 6.334 1.00 89.06 545 ALA A N 1
ATOM 4267 C CA . ALA A 1 545 ? 0.185 -0.066 6.447 1.00 89.06 545 ALA A CA 1
ATOM 4268 C C . ALA A 1 545 ? -0.891 -0.349 5.396 1.00 89.06 545 ALA A C 1
ATOM 4270 O O . ALA A 1 545 ? -0.663 -1.119 4.468 1.00 89.06 545 ALA A O 1
ATOM 4271 N N . THR A 1 546 ? -2.048 0.289 5.521 1.00 85.62 546 THR A N 1
ATOM 4272 C CA . THR A 1 546 ? -3.147 0.185 4.554 1.00 85.62 546 THR A CA 1
ATOM 4273 C C . THR A 1 546 ? -3.511 1.565 4.003 1.00 85.62 546 THR A C 1
ATOM 4275 O O . THR A 1 546 ? -3.312 2.574 4.682 1.00 85.62 546 THR A O 1
ATOM 4278 N N . TYR A 1 547 ? -3.973 1.617 2.750 1.00 81.00 547 TYR A N 1
ATOM 4279 C CA . TYR A 1 547 ? -4.458 2.850 2.119 1.00 81.00 547 TYR A CA 1
ATOM 4280 C C . TYR A 1 547 ? -5.902 3.174 2.529 1.00 81.00 547 TYR A C 1
ATOM 4282 O O . TYR A 1 547 ? -6.206 4.327 2.828 1.00 81.00 547 TYR A O 1
ATOM 4290 N N . ASP A 1 548 ? -6.769 2.162 2.541 1.00 75.00 548 ASP A N 1
ATOM 4291 C CA . ASP A 1 548 ? -8.225 2.274 2.685 1.00 75.00 548 ASP A CA 1
ATOM 4292 C C . ASP A 1 548 ? -8.811 1.346 3.764 1.00 75.00 548 ASP A C 1
ATOM 4294 O O . ASP A 1 548 ? -10.026 1.255 3.893 1.00 75.00 548 ASP A O 1
ATOM 4298 N N . GLY A 1 549 ? -7.971 0.645 4.530 1.00 70.56 549 GLY A N 1
ATOM 4299 C CA . GLY A 1 549 ? -8.411 -0.344 5.518 1.00 70.56 549 GLY A CA 1
ATOM 4300 C C . GLY A 1 549 ? -8.586 -1.752 4.949 1.00 70.56 549 GLY A C 1
ATOM 4301 O O . GLY A 1 549 ? -8.671 -2.701 5.721 1.00 70.56 549 GLY A O 1
ATOM 4302 N N . ARG A 1 550 ? -8.595 -1.920 3.618 1.00 63.69 550 ARG A N 1
ATOM 4303 C CA . ARG A 1 550 ? -8.934 -3.201 2.981 1.00 63.69 550 ARG A CA 1
ATOM 4304 C C . ARG A 1 550 ? -7.723 -4.078 2.744 1.00 63.69 550 ARG A C 1
ATOM 4306 O O . ARG A 1 550 ? -7.792 -5.281 2.949 1.00 63.69 550 ARG A O 1
ATOM 4313 N N . LYS A 1 551 ? -6.612 -3.492 2.295 1.00 76.38 551 LYS A N 1
ATOM 4314 C CA . LYS A 1 551 ? -5.392 -4.230 1.947 1.00 76.38 551 LYS A CA 1
ATOM 4315 C C . LYS A 1 551 ? -4.180 -3.661 2.663 1.00 76.38 551 LYS A C 1
ATOM 4317 O O . LYS A 1 551 ? -3.942 -2.452 2.629 1.00 76.38 551 LYS A O 1
ATOM 4322 N N . TYR A 1 552 ? -3.393 -4.541 3.273 1.00 83.56 552 TYR A N 1
ATOM 4323 C CA . TYR A 1 552 ? -2.088 -4.180 3.812 1.00 83.56 552 TYR A CA 1
ATOM 4324 C C . TYR A 1 552 ? -1.022 -4.249 2.726 1.00 83.56 552 TYR A C 1
ATOM 4326 O O . TYR A 1 552 ? -0.954 -5.204 1.954 1.00 83.56 552 TYR A O 1
ATOM 4334 N N . ALA A 1 553 ? -0.160 -3.242 2.719 1.00 92.19 553 ALA A N 1
ATOM 4335 C CA . ALA A 1 553 ? 1.044 -3.198 1.922 1.00 92.19 553 ALA A CA 1
ATOM 4336 C C . ALA A 1 553 ? 2.273 -3.078 2.828 1.00 92.19 553 ALA A C 1
ATOM 4338 O O . ALA A 1 553 ? 2.281 -2.343 3.825 1.00 92.19 553 ALA A O 1
ATOM 4339 N N . LEU A 1 554 ? 3.322 -3.815 2.471 1.00 96.31 554 LEU A N 1
ATOM 4340 C CA . LEU A 1 554 ? 4.594 -3.814 3.180 1.00 96.31 554 LEU A CA 1
ATOM 4341 C C . LEU A 1 554 ? 5.322 -2.480 2.993 1.00 96.31 554 LEU A C 1
ATOM 4343 O O . LEU A 1 554 ? 5.379 -1.928 1.888 1.00 96.31 554 LEU A O 1
ATOM 4347 N N . LYS A 1 555 ? 5.944 -1.978 4.064 1.00 97.62 555 LYS A N 1
ATOM 4348 C CA . LYS A 1 555 ? 6.854 -0.844 3.959 1.00 97.62 555 LYS A CA 1
ATOM 4349 C C . LYS A 1 555 ? 8.184 -1.289 3.356 1.00 97.62 555 LYS A C 1
ATOM 4351 O O . LYS A 1 555 ? 8.942 -2.053 3.952 1.00 97.62 555 LYS A O 1
ATOM 4356 N N . HIS A 1 556 ? 8.480 -0.766 2.175 1.00 98.44 556 HIS A N 1
ATOM 4357 C CA . HIS A 1 556 ? 9.698 -1.007 1.415 1.00 98.44 556 HIS A CA 1
ATOM 4358 C C . HIS A 1 556 ? 10.418 0.312 1.123 1.00 98.44 556 HIS A C 1
ATOM 4360 O O . HIS A 1 556 ? 9.785 1.326 0.825 1.00 98.44 556 HIS A O 1
ATOM 4366 N N . GLY A 1 557 ? 11.747 0.318 1.230 1.00 98.38 557 GLY A N 1
ATOM 4367 C CA . GLY A 1 557 ? 12.592 1.448 0.837 1.00 98.38 557 GLY A CA 1
ATOM 4368 C C . GLY A 1 557 ? 13.526 1.094 -0.319 1.00 98.38 557 GLY A C 1
ATOM 4369 O O . GLY A 1 557 ? 14.222 0.085 -0.261 1.00 98.38 557 GLY A O 1
ATOM 4370 N N . TRP A 1 558 ? 13.606 1.938 -1.346 1.00 98.69 558 TRP A N 1
ATOM 4371 C CA . TRP A 1 558 ? 14.538 1.790 -2.462 1.00 98.69 558 TRP A CA 1
ATOM 4372 C C . TRP A 1 558 ? 15.565 2.922 -2.420 1.00 98.69 558 TRP A C 1
ATOM 4374 O O . TRP A 1 558 ? 15.260 4.071 -2.736 1.00 98.69 558 TRP A O 1
ATOM 4384 N N . PHE A 1 559 ? 16.787 2.604 -1.998 1.00 98.75 559 PHE A N 1
ATOM 4385 C CA . PHE A 1 559 ? 17.811 3.605 -1.709 1.00 98.75 559 PHE A CA 1
ATOM 4386 C C . PHE A 1 559 ? 18.922 3.579 -2.765 1.00 98.75 559 PHE A C 1
ATOM 4388 O O . PHE A 1 559 ? 19.597 2.557 -2.917 1.00 98.75 559 PHE A O 1
ATOM 4395 N N . PRO A 1 560 ? 19.154 4.681 -3.497 1.00 98.62 560 PRO A N 1
ATOM 4396 C CA . PRO A 1 560 ? 20.354 4.845 -4.309 1.00 98.62 560 PRO A CA 1
ATOM 4397 C C . PRO A 1 560 ? 21.615 4.757 -3.459 1.00 98.62 560 PRO A C 1
ATOM 4399 O O . PRO A 1 560 ? 21.753 5.479 -2.479 1.00 98.62 560 PRO A O 1
ATOM 4402 N N . ILE A 1 561 ? 22.564 3.904 -3.848 1.00 98.44 561 ILE A N 1
ATOM 4403 C CA . ILE A 1 561 ? 23.861 3.849 -3.156 1.00 98.44 561 ILE A CA 1
ATOM 4404 C C . ILE A 1 561 ? 24.773 5.030 -3.557 1.00 98.44 561 ILE A C 1
ATOM 4406 O O . ILE A 1 561 ? 25.702 5.405 -2.836 1.00 98.44 561 ILE A O 1
ATOM 4410 N N . ARG A 1 562 ? 24.477 5.646 -4.709 1.00 98.19 562 ARG A N 1
ATOM 4411 C CA . ARG A 1 562 ? 25.147 6.823 -5.273 1.00 98.19 562 ARG A CA 1
ATOM 4412 C C . ARG A 1 562 ? 24.212 8.030 -5.323 1.00 98.19 562 ARG A C 1
ATOM 4414 O O . ARG A 1 562 ? 23.002 7.883 -5.199 1.00 98.19 562 ARG A O 1
ATOM 4421 N N . THR A 1 563 ? 24.742 9.212 -5.641 1.00 96.56 563 THR A N 1
ATOM 4422 C CA . THR A 1 563 ? 23.953 10.441 -5.895 1.00 96.56 563 THR A CA 1
ATOM 4423 C C . THR A 1 563 ? 23.025 10.370 -7.118 1.00 96.56 563 THR A C 1
ATOM 4425 O O . THR A 1 563 ? 22.371 11.356 -7.456 1.00 96.56 563 THR A O 1
ATOM 4428 N N . THR A 1 564 ? 22.940 9.226 -7.802 1.00 96.19 564 THR A N 1
ATOM 4429 C CA . THR A 1 564 ? 21.985 8.961 -8.882 1.00 96.19 564 THR A CA 1
ATOM 4430 C C . THR A 1 564 ? 21.439 7.535 -8.785 1.00 96.19 564 THR A C 1
ATOM 4432 O O . THR A 1 564 ? 22.073 6.661 -8.203 1.00 96.19 564 THR A O 1
ATOM 4435 N N . TRP A 1 565 ? 20.274 7.286 -9.393 1.00 96.12 565 TRP A N 1
ATOM 4436 C CA . TRP A 1 565 ? 19.645 5.958 -9.421 1.00 96.12 565 TRP A CA 1
ATOM 4437 C C . TRP A 1 565 ? 20.426 4.916 -10.235 1.00 96.12 565 TRP A C 1
ATOM 4439 O O . TRP A 1 565 ? 20.478 3.751 -9.852 1.00 96.12 565 TRP A O 1
ATOM 4449 N N . HIS A 1 566 ? 21.005 5.325 -11.369 1.00 90.44 566 HIS A N 1
ATOM 4450 C CA . HIS A 1 566 ? 21.558 4.398 -12.369 1.00 90.44 566 HIS A CA 1
ATOM 4451 C C . HIS A 1 566 ? 22.915 4.835 -12.946 1.00 90.44 566 HIS A C 1
ATOM 4453 O O . HIS A 1 566 ? 23.440 4.161 -13.824 1.00 90.44 566 HIS A O 1
ATOM 4459 N N . GLY A 1 567 ? 23.470 5.972 -12.512 1.00 91.88 567 GLY A N 1
ATOM 4460 C CA . GLY A 1 567 ? 24.735 6.499 -13.025 1.00 91.88 567 GLY A CA 1
ATOM 4461 C C . GLY A 1 567 ? 25.926 5.946 -12.251 1.00 91.88 567 GLY A C 1
ATOM 4462 O O . GLY A 1 567 ? 26.227 6.395 -11.149 1.00 91.88 567 GLY A O 1
ATOM 4463 N N . GLU A 1 568 ? 26.667 5.030 -12.856 1.00 92.81 568 GLU A N 1
ATOM 4464 C CA . GLU A 1 568 ? 27.825 4.362 -12.259 1.00 92.81 568 GLU A CA 1
ATOM 4465 C C . GLU A 1 568 ? 29.001 5.307 -11.975 1.00 92.81 568 GLU A C 1
ATOM 4467 O O . GLU A 1 568 ? 29.831 5.054 -11.106 1.00 92.81 568 GLU A O 1
ATOM 4472 N N . ASN A 1 569 ? 29.060 6.438 -12.682 1.00 94.56 569 ASN A N 1
ATOM 4473 C CA . ASN A 1 569 ? 30.100 7.450 -12.493 1.00 94.56 569 ASN A CA 1
ATOM 4474 C C . ASN A 1 569 ? 29.730 8.551 -11.481 1.00 94.56 569 ASN A C 1
ATOM 4476 O O . ASN A 1 569 ? 30.544 9.453 -11.274 1.00 94.56 569 ASN A O 1
ATOM 4480 N N . SER A 1 570 ? 28.519 8.548 -10.908 1.00 96.31 570 SER A N 1
ATOM 4481 C CA . SER A 1 570 ? 28.122 9.555 -9.908 1.00 96.31 570 SER A CA 1
ATOM 4482 C C . SER A 1 570 ? 28.727 9.253 -8.541 1.00 96.31 570 SER A C 1
ATOM 4484 O O . SER A 1 570 ? 29.122 8.123 -8.303 1.00 96.31 570 SER A O 1
ATOM 4486 N N . ASP A 1 571 ? 28.792 10.205 -7.620 1.00 96.69 571 ASP A N 1
ATOM 4487 C CA . ASP A 1 571 ? 29.465 9.984 -6.335 1.00 96.69 571 ASP A CA 1
ATOM 4488 C C . ASP A 1 571 ? 28.809 8.867 -5.504 1.00 96.69 571 ASP A C 1
ATOM 4490 O O . ASP A 1 571 ? 27.585 8.796 -5.393 1.00 96.69 571 ASP A O 1
ATOM 4494 N N . LEU A 1 572 ? 29.635 7.986 -4.932 1.00 97.88 572 LEU A N 1
ATOM 4495 C CA . LEU A 1 572 ? 29.219 6.983 -3.949 1.00 97.88 572 LEU A CA 1
ATOM 4496 C C . LEU A 1 572 ? 29.004 7.687 -2.605 1.00 97.88 572 LEU A C 1
ATOM 4498 O O . LEU A 1 572 ? 29.941 8.309 -2.102 1.00 97.88 572 LEU A O 1
ATOM 4502 N N . VAL A 1 573 ? 27.791 7.610 -2.050 1.00 96.94 573 VAL A N 1
ATOM 4503 C CA . VAL A 1 573 ? 27.431 8.360 -0.827 1.00 96.94 573 VAL A CA 1
ATOM 4504 C C . VAL A 1 573 ? 27.365 7.486 0.413 1.00 96.94 573 VAL A C 1
ATOM 4506 O O . VAL A 1 573 ? 27.676 7.954 1.503 1.00 96.94 573 VAL A O 1
ATOM 4509 N N . PHE A 1 574 ? 27.007 6.215 0.249 1.00 98.31 574 PHE A N 1
ATOM 4510 C CA . PHE A 1 574 ? 27.000 5.274 1.354 1.00 98.31 574 PHE A CA 1
ATOM 4511 C C . PHE A 1 574 ? 28.385 4.682 1.581 1.00 98.31 574 PHE A C 1
ATOM 4513 O O . PHE A 1 574 ? 29.101 4.300 0.654 1.00 98.31 574 PHE A O 1
ATOM 4520 N N . GLU A 1 575 ? 28.720 4.547 2.853 1.00 97.38 575 GLU A N 1
ATOM 4521 C CA . GLU A 1 575 ? 29.787 3.684 3.330 1.00 97.38 575 GLU A CA 1
ATOM 4522 C C . GLU A 1 575 ? 29.177 2.429 3.993 1.00 97.38 575 GLU A C 1
ATOM 4524 O O . GLU A 1 575 ? 27.959 2.333 4.174 1.00 97.38 575 GLU A O 1
ATOM 4529 N N . THR A 1 576 ? 30.007 1.432 4.309 1.00 98.38 576 THR A N 1
ATOM 4530 C CA . THR A 1 576 ? 29.555 0.132 4.822 1.00 98.38 576 THR A CA 1
ATOM 4531 C C . THR A 1 576 ? 28.734 0.183 6.114 1.00 98.38 576 THR A C 1
ATOM 4533 O O . THR A 1 576 ? 27.708 -0.481 6.177 1.00 98.38 576 THR A O 1
ATOM 4536 N N . GLU A 1 577 ? 29.150 0.904 7.151 1.00 98.50 577 GLU A N 1
ATOM 4537 C CA . GLU A 1 577 ? 28.462 0.960 8.445 1.00 98.50 577 GLU A CA 1
ATOM 4538 C C . GLU A 1 577 ? 27.057 1.560 8.332 1.00 98.50 577 GLU A C 1
ATOM 4540 O O . GLU A 1 577 ? 26.107 0.969 8.846 1.00 98.50 577 GLU A O 1
ATOM 4545 N N . GLN A 1 578 ? 26.885 2.682 7.630 1.00 98.69 578 GLN A N 1
ATOM 4546 C CA . GLN A 1 578 ? 25.570 3.271 7.379 1.00 98.69 578 GLN A CA 1
ATOM 4547 C C . GLN A 1 578 ? 24.718 2.344 6.514 1.00 98.69 578 GLN A C 1
ATOM 4549 O O . GLN A 1 578 ? 23.573 2.075 6.870 1.00 98.69 578 GLN A O 1
ATOM 4554 N N . ALA A 1 579 ? 25.259 1.787 5.427 1.00 98.81 579 ALA A N 1
ATOM 4555 C CA . ALA A 1 579 ? 24.502 0.861 4.585 1.00 98.81 579 ALA A CA 1
ATOM 4556 C C . ALA A 1 579 ? 24.096 -0.421 5.345 1.00 98.81 579 ALA A C 1
ATOM 4558 O O . ALA A 1 579 ? 22.959 -0.890 5.247 1.00 98.81 579 ALA A O 1
ATOM 4559 N N . TYR A 1 580 ? 24.986 -0.963 6.178 1.00 98.88 580 TYR A N 1
ATOM 4560 C CA . TYR A 1 580 ? 24.688 -2.101 7.043 1.00 98.88 580 TYR A CA 1
ATOM 4561 C C . TYR A 1 580 ? 23.628 -1.751 8.093 1.00 98.88 580 TYR A C 1
ATOM 4563 O O . TYR A 1 580 ? 22.705 -2.535 8.315 1.00 98.88 580 TYR A O 1
ATOM 4571 N N . ARG A 1 581 ? 23.697 -0.556 8.695 1.00 98.75 581 ARG A N 1
ATOM 4572 C CA . ARG A 1 581 ? 22.688 -0.071 9.644 1.00 98.75 581 ARG A CA 1
ATOM 4573 C C . ARG A 1 581 ? 21.319 0.120 9.003 1.00 98.75 581 ARG A C 1
ATOM 4575 O O . ARG A 1 581 ? 20.344 -0.308 9.615 1.00 98.75 581 ARG A O 1
ATOM 4582 N N . PHE A 1 582 ? 21.227 0.708 7.809 1.00 98.81 582 PHE A N 1
ATOM 4583 C CA . PHE A 1 582 ? 19.965 0.806 7.060 1.00 98.81 582 PHE A CA 1
ATOM 4584 C C . PHE A 1 582 ? 19.372 -0.588 6.846 1.00 98.81 582 PHE A C 1
ATOM 4586 O O . PHE A 1 582 ? 18.237 -0.844 7.243 1.00 98.81 582 PHE A O 1
ATOM 4593 N N . THR A 1 583 ? 20.193 -1.501 6.314 1.00 98.81 583 THR A N 1
ATOM 4594 C CA . THR A 1 583 ? 19.803 -2.891 6.044 1.00 98.81 583 THR A CA 1
ATOM 4595 C C . THR A 1 583 ? 19.261 -3.558 7.302 1.00 98.81 583 THR A C 1
ATOM 4597 O O . THR A 1 583 ? 18.132 -4.042 7.304 1.00 98.81 583 THR A O 1
ATOM 4600 N N . ARG A 1 584 ? 20.015 -3.525 8.403 1.00 98.56 584 ARG A N 1
ATOM 4601 C CA . ARG A 1 584 ? 19.630 -4.163 9.666 1.00 98.56 584 ARG A CA 1
ATOM 4602 C C . ARG A 1 584 ? 18.434 -3.514 10.339 1.00 98.56 584 ARG A C 1
ATOM 4604 O O . ARG A 1 584 ? 17.546 -4.228 10.772 1.00 98.56 584 ARG A O 1
ATOM 4611 N N . THR A 1 585 ? 18.384 -2.188 10.413 1.00 98.44 585 THR A N 1
ATOM 4612 C CA . THR A 1 585 ? 17.290 -1.492 11.111 1.00 98.44 585 THR A CA 1
ATOM 4613 C C . THR A 1 585 ? 15.947 -1.770 10.437 1.00 98.44 585 THR A C 1
ATOM 4615 O O . THR A 1 585 ? 14.959 -1.996 11.126 1.00 98.44 585 THR A O 1
ATOM 4618 N N . ILE A 1 586 ? 15.922 -1.796 9.102 1.00 98.69 586 ILE A N 1
ATOM 4619 C CA . ILE A 1 586 ? 14.708 -2.069 8.327 1.00 98.69 586 ILE A CA 1
ATOM 4620 C C . ILE A 1 586 ? 14.339 -3.559 8.395 1.00 98.69 586 ILE A C 1
ATOM 4622 O O . ILE A 1 586 ? 13.200 -3.891 8.717 1.00 98.69 586 ILE A O 1
ATOM 4626 N N . THR A 1 587 ? 15.294 -4.460 8.135 1.00 98.31 587 THR A N 1
ATOM 4627 C CA . THR A 1 587 ? 15.006 -5.906 8.060 1.00 98.31 587 THR A CA 1
ATOM 4628 C C . THR A 1 587 ? 14.750 -6.553 9.421 1.00 98.31 587 THR A C 1
ATOM 4630 O O . THR A 1 587 ? 13.866 -7.402 9.517 1.00 98.31 587 THR A O 1
ATOM 4633 N N . ASP A 1 588 ? 15.428 -6.121 10.494 1.00 97.31 588 ASP A N 1
ATOM 4634 C CA . ASP A 1 588 ? 15.176 -6.619 11.858 1.00 97.31 588 ASP A CA 1
ATOM 4635 C C . ASP A 1 588 ? 13.732 -6.315 12.317 1.00 97.31 588 ASP A C 1
ATOM 4637 O O . ASP A 1 588 ? 13.201 -7.018 13.176 1.00 97.31 588 ASP A O 1
ATOM 4641 N N . ALA A 1 589 ? 13.099 -5.278 11.753 1.00 95.56 589 ALA A N 1
ATOM 4642 C CA . ALA A 1 589 ? 11.729 -4.866 12.057 1.00 95.56 589 ALA A CA 1
ATOM 4643 C C . ALA A 1 589 ? 10.658 -5.544 11.180 1.00 95.56 589 ALA A C 1
ATOM 4645 O O . ALA A 1 589 ? 9.473 -5.277 11.352 1.00 95.56 589 ALA A O 1
ATOM 4646 N N . GLY A 1 590 ? 11.053 -6.396 10.229 1.00 95.56 590 GLY A N 1
ATOM 4647 C CA . GLY A 1 590 ? 10.130 -7.054 9.299 1.00 95.56 590 GLY A CA 1
ATOM 4648 C C . GLY A 1 590 ? 9.719 -6.206 8.090 1.00 95.56 590 GLY A C 1
ATOM 4649 O O . GLY A 1 590 ? 9.012 -6.708 7.223 1.00 95.56 590 GLY A O 1
ATOM 4650 N N . ALA A 1 591 ? 10.197 -4.964 7.971 1.00 97.19 591 ALA A N 1
ATOM 4651 C CA . ALA A 1 591 ? 10.085 -4.175 6.744 1.00 97.19 591 ALA A CA 1
ATOM 4652 C C . ALA A 1 591 ? 11.125 -4.633 5.697 1.00 97.19 591 ALA A C 1
ATOM 4654 O O . ALA A 1 591 ? 11.951 -5.513 5.961 1.00 97.19 591 ALA A O 1
ATOM 4655 N N . ALA A 1 592 ? 11.098 -4.044 4.499 1.00 98.38 592 ALA A N 1
ATOM 4656 C CA . ALA A 1 592 ? 11.977 -4.434 3.395 1.00 98.38 592 ALA A CA 1
ATOM 4657 C C . ALA A 1 592 ? 12.770 -3.271 2.805 1.00 98.38 592 ALA A C 1
ATOM 4659 O O . ALA A 1 592 ? 12.383 -2.104 2.902 1.00 98.38 592 ALA A O 1
ATOM 4660 N N . MET A 1 593 ? 13.868 -3.586 2.118 1.00 98.81 593 MET A N 1
ATOM 4661 C CA . MET A 1 593 ? 14.559 -2.585 1.310 1.00 98.81 593 MET A CA 1
ATOM 4662 C C . MET A 1 593 ? 15.306 -3.150 0.106 1.00 98.81 593 MET A C 1
ATOM 4664 O O . MET A 1 593 ? 15.724 -4.302 0.097 1.00 98.81 593 MET A O 1
ATOM 4668 N N . THR A 1 594 ? 15.554 -2.302 -0.886 1.00 98.88 594 THR A N 1
ATOM 4669 C CA . THR A 1 594 ? 16.431 -2.590 -2.023 1.00 98.88 594 THR A CA 1
ATOM 4670 C C . THR A 1 594 ? 17.486 -1.494 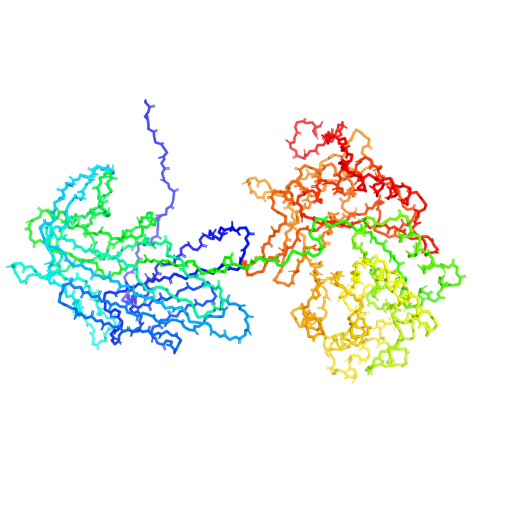-2.148 1.00 98.88 594 THR A C 1
ATOM 4672 O O . THR A 1 594 ? 17.184 -0.305 -2.028 1.00 98.88 594 THR A O 1
ATOM 4675 N N . TRP A 1 595 ? 18.722 -1.875 -2.448 1.00 98.88 595 TRP A N 1
ATOM 4676 C CA . TRP A 1 595 ? 19.757 -0.953 -2.905 1.00 98.88 595 TRP A CA 1
ATOM 4677 C C . TRP A 1 595 ? 19.630 -0.731 -4.415 1.00 98.88 595 TRP A C 1
ATOM 4679 O O . TRP A 1 595 ? 19.659 -1.683 -5.194 1.00 98.88 595 TRP A O 1
ATOM 4689 N N . SER A 1 596 ? 19.503 0.522 -4.863 1.00 98.44 596 SER A N 1
ATOM 4690 C CA . SER A 1 596 ? 19.641 0.859 -6.286 1.00 98.44 596 SER A CA 1
ATOM 4691 C C . SER A 1 596 ? 21.121 0.921 -6.643 1.00 98.44 596 SER A C 1
ATOM 4693 O O . SER A 1 596 ? 21.724 1.995 -6.701 1.00 98.44 596 SER A O 1
ATOM 4695 N N . ASN A 1 597 ? 21.706 -0.261 -6.813 1.00 98.31 597 ASN A N 1
ATOM 4696 C CA . ASN A 1 597 ? 23.056 -0.432 -7.321 1.00 98.31 597 ASN A CA 1
ATOM 4697 C C . ASN A 1 597 ? 23.141 -0.080 -8.808 1.00 98.31 597 ASN A C 1
ATOM 4699 O O . ASN A 1 597 ? 22.160 -0.171 -9.553 1.00 98.31 597 ASN A O 1
ATOM 4703 N N . THR A 1 598 ? 24.334 0.319 -9.235 1.00 96.88 598 THR A N 1
ATOM 4704 C CA . THR A 1 598 ? 24.621 0.675 -10.623 1.00 96.88 598 THR A CA 1
ATOM 4705 C C . THR A 1 598 ? 25.434 -0.402 -11.318 1.00 96.88 598 THR A C 1
ATOM 4707 O O . THR A 1 598 ? 26.185 -1.155 -10.688 1.00 96.88 598 THR A O 1
ATOM 4710 N N . ASN A 1 599 ? 25.312 -0.430 -12.644 1.00 92.88 599 ASN A N 1
ATOM 4711 C CA . ASN A 1 599 ? 25.982 -1.410 -13.476 1.00 92.88 599 ASN A CA 1
ATOM 4712 C C . ASN A 1 599 ? 27.040 -0.756 -14.371 1.00 92.88 599 ASN A C 1
ATOM 4714 O O . ASN A 1 599 ? 26.790 0.269 -15.001 1.00 92.88 599 ASN A O 1
ATOM 4718 N N . LEU A 1 600 ? 28.196 -1.407 -14.491 1.00 94.62 600 LEU A N 1
ATOM 4719 C CA . LEU A 1 600 ? 29.260 -1.090 -15.436 1.00 94.62 600 LEU A CA 1
ATOM 4720 C C . LEU A 1 600 ? 29.574 -2.338 -16.269 1.00 94.62 600 LEU A C 1
ATOM 4722 O O . LEU A 1 600 ? 30.059 -3.342 -15.749 1.00 94.62 600 LEU A O 1
ATOM 4726 N N . ASN A 1 601 ? 29.327 -2.271 -17.580 1.00 95.94 601 ASN A N 1
ATOM 4727 C CA . ASN A 1 601 ? 29.502 -3.395 -18.513 1.00 95.94 601 ASN A CA 1
ATOM 4728 C C . ASN A 1 601 ? 28.747 -4.671 -18.081 1.00 95.94 601 ASN A C 1
ATOM 4730 O O . ASN A 1 601 ? 29.261 -5.786 -18.198 1.00 95.94 601 ASN A O 1
ATOM 4734 N N . GLY A 1 602 ? 27.542 -4.510 -17.530 1.00 97.06 602 GLY A N 1
ATOM 4735 C CA . GLY A 1 602 ? 26.718 -5.619 -17.050 1.00 97.06 602 GLY A CA 1
ATOM 4736 C C . GLY A 1 602 ? 27.119 -6.203 -15.692 1.00 97.06 602 GLY A C 1
ATOM 4737 O O . GLY A 1 602 ? 26.503 -7.176 -15.287 1.00 97.06 602 GLY A O 1
ATOM 4738 N N . TYR A 1 603 ? 28.087 -5.634 -14.970 1.00 98.50 603 TYR A N 1
ATOM 4739 C CA . TYR A 1 603 ? 28.425 -6.016 -13.590 1.00 98.50 603 TYR A CA 1
ATOM 4740 C C . TYR A 1 603 ? 28.033 -4.912 -12.616 1.00 98.50 603 TYR A C 1
ATOM 4742 O O . TYR A 1 603 ? 28.089 -3.744 -12.991 1.00 98.50 603 TYR A O 1
ATOM 4750 N N . MET A 1 604 ? 27.725 -5.252 -11.363 1.00 98.25 604 MET A N 1
ATOM 4751 C CA . MET A 1 604 ? 27.659 -4.245 -10.300 1.00 98.25 604 MET A CA 1
ATOM 4752 C C . MET A 1 604 ? 29.014 -3.529 -10.195 1.00 98.25 604 MET A C 1
ATOM 4754 O O . MET A 1 604 ? 30.061 -4.179 -10.267 1.00 98.25 604 MET A O 1
ATOM 4758 N N . SER A 1 605 ? 29.008 -2.206 -10.026 1.00 96.19 605 SER A N 1
ATOM 4759 C CA . SER A 1 605 ? 30.242 -1.425 -9.863 1.00 96.19 605 SER A CA 1
ATOM 4760 C C . SER A 1 605 ? 31.116 -1.972 -8.722 1.00 96.19 605 SER A C 1
ATOM 4762 O O . SER A 1 605 ? 30.616 -2.299 -7.646 1.00 96.19 605 SER A O 1
ATOM 4764 N N . ASP A 1 606 ? 32.432 -2.077 -8.948 1.00 97.06 606 ASP A N 1
ATOM 4765 C CA . ASP A 1 606 ? 33.362 -2.761 -8.029 1.00 97.06 606 ASP A CA 1
ATOM 4766 C C . ASP A 1 606 ? 33.336 -2.196 -6.594 1.00 97.06 606 ASP A C 1
ATOM 4768 O O . ASP A 1 606 ? 33.445 -2.944 -5.625 1.00 97.06 606 ASP A O 1
ATOM 4772 N N . ASP A 1 607 ? 33.223 -0.877 -6.444 1.00 97.88 607 ASP A N 1
ATOM 4773 C CA . ASP A 1 607 ? 33.162 -0.194 -5.148 1.00 97.88 607 ASP A CA 1
ATOM 4774 C C . ASP A 1 607 ? 31.845 -0.450 -4.402 1.00 97.88 607 ASP A C 1
ATOM 4776 O O . ASP A 1 607 ? 31.863 -0.647 -3.188 1.00 97.88 607 ASP A O 1
ATOM 4780 N N . GLU A 1 608 ? 30.726 -0.530 -5.117 1.00 98.56 608 GLU A N 1
ATOM 4781 C CA . GLU A 1 608 ? 29.435 -0.930 -4.552 1.00 98.56 608 GLU A CA 1
ATOM 4782 C C . GLU A 1 608 ? 29.436 -2.404 -4.135 1.00 98.56 608 GLU A C 1
ATOM 4784 O O . GLU A 1 608 ? 29.006 -2.730 -3.030 1.00 98.56 608 GLU A O 1
ATOM 4789 N N . MET A 1 609 ? 29.989 -3.293 -4.971 1.00 98.56 609 MET A N 1
ATOM 4790 C CA . MET A 1 609 ? 30.112 -4.723 -4.664 1.00 98.56 609 MET A CA 1
ATOM 4791 C C . MET A 1 609 ? 30.935 -4.958 -3.390 1.00 98.56 609 MET A C 1
ATOM 4793 O O . MET A 1 609 ? 30.590 -5.831 -2.598 1.00 98.56 609 MET A O 1
ATOM 4797 N N . LEU A 1 610 ? 31.984 -4.164 -3.142 1.00 98.50 610 LEU A N 1
ATOM 4798 C CA . LEU A 1 610 ? 32.755 -4.244 -1.895 1.00 98.50 610 LEU A CA 1
ATOM 4799 C C . LEU A 1 610 ? 31.903 -3.927 -0.657 1.00 98.50 610 LEU A C 1
ATOM 4801 O O . LEU A 1 610 ? 32.049 -4.595 0.365 1.00 98.50 610 LEU A O 1
ATOM 4805 N N . ILE A 1 611 ? 31.015 -2.932 -0.744 1.00 98.81 611 ILE A N 1
ATOM 4806 C CA . ILE A 1 611 ? 30.084 -2.601 0.343 1.00 98.81 611 ILE A CA 1
ATOM 4807 C C . ILE A 1 611 ? 29.074 -3.737 0.527 1.00 98.81 611 ILE A C 1
ATOM 4809 O O . ILE A 1 611 ? 28.878 -4.205 1.648 1.00 98.81 611 ILE A O 1
ATOM 4813 N N . MET A 1 612 ? 28.473 -4.212 -0.567 1.00 98.81 612 MET A N 1
ATOM 4814 C CA . MET A 1 612 ? 27.452 -5.262 -0.527 1.00 98.81 612 MET A CA 1
ATOM 4815 C C . MET A 1 612 ? 27.996 -6.587 0.014 1.00 98.81 612 MET A C 1
ATOM 4817 O O . MET A 1 612 ? 27.307 -7.254 0.781 1.00 98.81 612 MET A O 1
ATOM 4821 N N . GLN A 1 613 ? 29.235 -6.954 -0.327 1.00 98.81 613 GLN A N 1
ATOM 4822 C CA . GLN A 1 613 ? 29.894 -8.151 0.206 1.00 98.81 613 GLN A CA 1
ATOM 4823 C C . GLN A 1 613 ? 30.069 -8.082 1.723 1.00 98.81 613 GLN A C 1
ATOM 4825 O O . GLN A 1 613 ? 29.771 -9.050 2.413 1.00 98.81 613 GLN A O 1
ATOM 4830 N N . GLU A 1 614 ? 30.511 -6.942 2.252 1.00 98.75 614 GLU A N 1
ATOM 4831 C CA . GLU A 1 614 ? 30.688 -6.775 3.696 1.00 98.75 614 GLU A CA 1
ATOM 4832 C C . GLU A 1 614 ? 29.334 -6.763 4.432 1.00 98.75 614 GLU A C 1
ATOM 4834 O O . GLU A 1 614 ? 29.214 -7.387 5.485 1.00 98.75 614 GLU A O 1
ATOM 4839 N N . ILE A 1 615 ? 28.289 -6.142 3.865 1.00 98.81 615 ILE A N 1
ATOM 4840 C CA . ILE A 1 615 ? 26.914 -6.246 4.395 1.00 98.81 615 ILE A CA 1
ATOM 4841 C C . ILE A 1 615 ? 26.479 -7.711 4.425 1.00 98.81 615 ILE A C 1
ATOM 4843 O O . ILE A 1 615 ? 26.073 -8.208 5.473 1.00 98.81 615 ILE A O 1
ATOM 4847 N N . ASN A 1 616 ? 26.608 -8.415 3.299 1.00 98.81 616 ASN A N 1
ATOM 4848 C CA . ASN A 1 616 ? 26.239 -9.818 3.178 1.00 98.81 616 ASN A CA 1
ATOM 4849 C C . ASN A 1 616 ? 26.969 -10.693 4.210 1.00 98.81 616 ASN A C 1
ATOM 4851 O O . ASN A 1 616 ? 26.338 -11.478 4.914 1.00 98.81 616 ASN A O 1
ATOM 4855 N N . ASP A 1 617 ? 28.289 -10.536 4.334 1.00 98.75 617 ASP A N 1
ATOM 4856 C CA . ASP A 1 617 ? 29.112 -11.297 5.276 1.00 98.75 617 ASP A CA 1
ATOM 4857 C C . ASP A 1 617 ? 28.682 -11.076 6.732 1.00 98.75 617 ASP A C 1
ATOM 4859 O O . ASP A 1 617 ? 28.792 -11.995 7.546 1.00 98.75 617 ASP A O 1
ATOM 4863 N N . ARG A 1 618 ? 28.177 -9.883 7.075 1.00 98.62 618 ARG A N 1
ATOM 4864 C CA . ARG A 1 618 ? 27.627 -9.578 8.404 1.00 98.62 618 ARG A CA 1
ATOM 4865 C C . ARG A 1 618 ? 26.206 -10.106 8.605 1.00 98.62 618 ARG A C 1
ATOM 4867 O O . ARG A 1 618 ? 25.921 -10.613 9.692 1.00 98.62 618 ARG A O 1
ATOM 4874 N N . MET A 1 619 ? 25.355 -10.039 7.578 1.00 98.19 619 MET A N 1
ATOM 4875 C CA . MET A 1 619 ? 24.000 -10.616 7.588 1.00 98.19 619 MET A CA 1
ATOM 4876 C C . MET A 1 619 ? 24.032 -12.147 7.741 1.00 98.19 619 MET A C 1
ATOM 4878 O O . MET A 1 619 ? 23.178 -12.711 8.414 1.00 98.19 619 MET A O 1
ATOM 4882 N N . ALA A 1 620 ? 25.066 -12.815 7.217 1.00 97.94 620 ALA A N 1
ATOM 4883 C CA . ALA A 1 620 ? 25.243 -14.268 7.320 1.00 97.94 620 ALA A CA 1
ATOM 4884 C C . ALA A 1 620 ? 25.713 -14.763 8.710 1.00 97.94 620 ALA A C 1
ATOM 4886 O O . ALA A 1 620 ? 25.867 -15.972 8.926 1.00 97.94 620 ALA A O 1
ATOM 4887 N N . GLN A 1 621 ? 26.034 -13.866 9.651 1.00 97.81 621 GLN A N 1
ATOM 4888 C CA . GLN A 1 621 ? 26.536 -14.256 10.973 1.00 97.81 621 GLN A CA 1
ATOM 4889 C C . GLN A 1 621 ? 25.398 -14.650 11.925 1.00 97.81 621 GLN A C 1
ATOM 4891 O O . GLN A 1 621 ? 24.323 -14.062 11.924 1.00 97.81 621 GLN A O 1
ATOM 4896 N N . GLU A 1 622 ? 25.674 -15.589 12.837 1.00 93.25 622 GLU A N 1
ATOM 4897 C CA . GLU A 1 622 ? 24.774 -15.934 13.945 1.00 93.25 622 GLU A CA 1
ATOM 4898 C C . GLU A 1 622 ? 25.485 -15.771 15.310 1.00 93.25 622 GLU A C 1
ATOM 4900 O O . GLU A 1 622 ? 26.334 -16.601 15.671 1.00 93.25 622 GLU A O 1
ATOM 4905 N N . PRO A 1 623 ? 25.147 -14.740 16.115 1.00 95.38 623 PRO A N 1
ATOM 4906 C CA . PRO A 1 623 ? 24.222 -13.645 15.798 1.00 95.38 623 PRO A CA 1
ATOM 4907 C C . PRO A 1 623 ? 24.802 -12.686 14.748 1.00 95.38 623 PRO A C 1
ATOM 4909 O O . PRO A 1 623 ? 26.023 -12.549 14.666 1.00 95.38 623 PRO A O 1
ATOM 4912 N N . MET A 1 624 ? 23.926 -11.989 14.017 1.00 97.19 624 MET A N 1
ATOM 4913 C CA . MET A 1 624 ? 24.328 -10.912 13.110 1.00 97.19 624 MET A CA 1
ATOM 4914 C C . MET A 1 624 ? 25.134 -9.857 13.876 1.00 97.19 624 MET 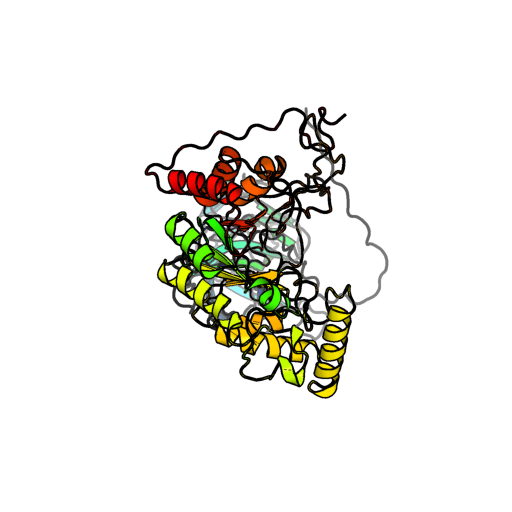A C 1
ATOM 4916 O O . MET A 1 624 ? 24.791 -9.498 15.009 1.00 97.19 624 MET A O 1
ATOM 4920 N N . GLU A 1 625 ? 26.216 -9.366 13.273 1.00 96.88 625 GLU A N 1
ATOM 4921 C CA . GLU A 1 625 ? 27.106 -8.388 13.904 1.00 96.88 625 GLU A CA 1
ATOM 4922 C C . GLU A 1 625 ? 26.342 -7.106 14.269 1.00 96.88 625 GLU A C 1
ATOM 4924 O O . GLU A 1 625 ? 25.469 -6.667 13.526 1.00 96.88 625 GLU A O 1
ATOM 4929 N N . SER A 1 626 ? 26.617 -6.488 15.417 1.00 96.88 626 SER A N 1
ATOM 4930 C CA . SER A 1 626 ? 25.973 -5.218 15.775 1.00 96.88 626 SER A CA 1
ATOM 4931 C C . SER A 1 626 ? 26.370 -4.111 14.792 1.00 96.88 626 SER A C 1
ATOM 4933 O O . SER A 1 626 ? 27.540 -4.014 14.441 1.00 96.88 626 SER A O 1
ATOM 4935 N N . TYR A 1 627 ? 25.437 -3.242 14.404 1.00 96.56 627 TYR A N 1
ATOM 4936 C CA . TYR A 1 627 ? 25.754 -2.020 13.659 1.00 96.56 627 TYR A CA 1
ATOM 4937 C C . TYR A 1 627 ? 26.144 -0.872 14.606 1.00 96.56 627 TYR A C 1
ATOM 4939 O O . TYR A 1 627 ? 25.721 -0.837 15.768 1.00 96.56 627 TYR A O 1
ATOM 4947 N N . GLU A 1 628 ? 26.953 0.074 14.121 1.00 97.56 628 GLU A N 1
ATOM 4948 C CA . GLU A 1 628 ? 27.244 1.315 14.850 1.00 97.56 628 GLU A CA 1
ATOM 4949 C C . GLU A 1 628 ? 25.962 2.131 15.019 1.00 97.56 628 GLU A C 1
ATOM 4951 O O . GLU A 1 628 ? 25.261 2.362 14.040 1.00 97.56 628 GLU A O 1
ATOM 4956 N N . ALA A 1 629 ? 25.637 2.555 16.244 1.00 96.94 629 ALA A N 1
ATOM 4957 C CA . ALA A 1 629 ? 24.420 3.322 16.500 1.00 96.94 629 ALA A CA 1
ATOM 4958 C C . ALA A 1 629 ? 24.430 4.647 15.727 1.00 96.94 629 ALA A C 1
ATOM 4960 O O . ALA A 1 629 ? 25.466 5.302 15.631 1.00 96.94 629 ALA A O 1
ATOM 4961 N N . TYR A 1 630 ? 23.265 5.038 15.212 1.00 97.81 630 TYR A N 1
ATOM 4962 C CA . TYR A 1 630 ? 23.092 6.323 14.549 1.00 97.81 630 TYR A CA 1
ATOM 4963 C C . TYR A 1 630 ? 23.417 7.484 15.503 1.00 97.81 630 TYR A C 1
ATOM 4965 O O . TYR A 1 630 ? 22.953 7.521 16.647 1.00 97.81 630 TYR A O 1
ATOM 4973 N N . GLU A 1 631 ? 24.186 8.446 14.999 1.00 97.38 631 GLU A N 1
ATOM 4974 C CA . GLU A 1 631 ? 24.410 9.752 15.608 1.00 97.38 631 GLU A CA 1
ATOM 4975 C C . GLU A 1 631 ? 24.209 10.816 14.526 1.00 97.38 631 GLU A C 1
ATOM 4977 O O . GLU A 1 631 ? 24.772 10.700 13.434 1.00 97.38 631 GLU A O 1
ATOM 4982 N N . ARG A 1 632 ? 23.416 11.853 14.825 1.00 97.06 632 ARG A N 1
ATOM 4983 C CA . ARG A 1 632 ? 23.182 12.956 13.886 1.00 97.06 632 ARG A CA 1
ATOM 4984 C C . ARG A 1 632 ? 24.517 13.611 13.495 1.00 97.06 632 ARG A C 1
ATOM 4986 O O . ARG A 1 632 ? 25.284 13.950 14.405 1.00 97.06 632 ARG A O 1
ATOM 4993 N N . PRO A 1 633 ? 24.809 13.808 12.192 1.00 95.94 633 PRO A N 1
ATOM 4994 C CA . PRO A 1 633 ? 26.049 14.444 11.758 1.00 95.94 633 PRO A CA 1
ATOM 4995 C C . PRO A 1 633 ? 26.233 15.841 12.358 1.00 95.94 633 PRO A C 1
ATOM 4997 O O . PRO A 1 633 ? 25.277 16.587 12.569 1.00 95.94 633 PRO A O 1
ATOM 5000 N N . GLU A 1 634 ? 27.482 16.221 12.632 1.00 95.44 634 GLU A N 1
ATOM 5001 C CA . GLU A 1 634 ? 27.784 17.560 13.140 1.00 95.44 634 GLU A CA 1
ATOM 5002 C C . GLU A 1 634 ? 27.361 18.621 12.110 1.00 95.44 634 GLU A C 1
ATOM 5004 O O . GLU A 1 634 ? 27.772 18.568 10.950 1.00 95.44 634 GLU A O 1
ATOM 5009 N N . GLY A 1 635 ? 26.554 19.592 12.548 1.00 93.88 635 GLY A N 1
ATOM 5010 C CA . GLY A 1 635 ? 26.020 20.661 11.698 1.00 93.88 635 GLY A CA 1
ATOM 5011 C C . GLY A 1 635 ? 24.756 20.295 10.916 1.00 93.88 635 GLY A C 1
ATOM 5012 O O . GLY A 1 635 ? 24.195 21.181 10.286 1.00 93.88 635 GLY A O 1
ATOM 5013 N N . ALA A 1 636 ? 24.294 19.042 10.972 1.00 96.50 636 ALA A N 1
ATOM 5014 C CA . ALA A 1 636 ? 23.039 18.651 10.344 1.00 96.50 636 ALA A CA 1
ATOM 5015 C C . ALA A 1 636 ? 21.835 19.110 11.182 1.00 96.50 636 ALA A C 1
ATOM 5017 O O . ALA A 1 636 ? 21.837 18.962 12.410 1.00 96.50 636 ALA A O 1
ATOM 5018 N N . CYS A 1 637 ? 20.808 19.661 10.535 1.00 96.69 637 CYS A N 1
ATOM 5019 C CA . CYS A 1 637 ? 19.664 20.254 11.226 1.00 96.69 637 CYS A CA 1
ATOM 5020 C C . CYS A 1 637 ? 18.398 20.327 10.368 1.00 96.69 637 CYS A C 1
ATOM 5022 O O . CYS A 1 637 ? 18.429 20.346 9.133 1.00 96.69 637 CYS A O 1
ATOM 5024 N N . LEU A 1 638 ? 17.260 20.399 11.055 1.00 97.81 638 LEU A N 1
ATOM 5025 C CA . LEU A 1 638 ? 15.958 20.696 10.466 1.00 97.81 638 LEU A CA 1
ATOM 5026 C C . LEU A 1 638 ? 15.687 22.203 10.502 1.00 97.81 638 LEU A C 1
ATOM 5028 O O . LEU A 1 638 ? 16.101 22.905 11.430 1.00 97.81 638 LEU A O 1
ATOM 5032 N N . ILE A 1 639 ? 14.918 22.706 9.535 1.00 95.88 639 ILE A N 1
ATOM 5033 C CA . ILE A 1 639 ? 14.478 24.105 9.558 1.00 95.88 639 ILE A CA 1
ATOM 5034 C C . ILE A 1 639 ? 13.662 24.361 10.828 1.00 95.88 639 ILE A C 1
ATOM 5036 O O . ILE A 1 639 ? 12.648 23.711 11.077 1.00 95.88 639 ILE A O 1
ATOM 5040 N N . GLY A 1 640 ? 14.084 25.359 11.606 1.00 90.62 640 GLY A N 1
ATOM 5041 C CA . GLY A 1 640 ? 13.445 25.735 12.868 1.00 90.62 640 GLY A CA 1
ATOM 5042 C C . GLY A 1 640 ? 14.116 25.159 14.117 1.00 90.62 640 GLY A C 1
ATOM 5043 O O . GLY A 1 640 ? 13.733 25.550 15.220 1.00 90.62 640 GLY A O 1
ATOM 5044 N N . GLU A 1 641 ? 15.124 24.295 13.975 1.00 92.00 641 GLU A N 1
ATOM 5045 C CA . GLU A 1 641 ? 16.026 23.947 15.077 1.00 92.00 641 GLU A CA 1
ATOM 5046 C C . GLU A 1 641 ? 17.052 25.071 15.319 1.00 92.00 641 GLU A C 1
ATOM 5048 O O . GLU A 1 641 ? 17.519 25.715 14.379 1.00 92.00 641 GLU A O 1
ATOM 5053 N N . ASP A 1 642 ? 17.422 25.297 16.588 1.00 77.19 642 ASP A N 1
ATOM 5054 C CA . ASP A 1 642 ? 18.338 26.376 17.013 1.00 77.19 642 ASP A CA 1
ATOM 5055 C C . ASP A 1 642 ? 19.722 26.313 16.323 1.00 77.19 642 ASP A C 1
ATOM 5057 O O . ASP A 1 642 ? 20.409 27.329 16.224 1.00 77.19 642 ASP A O 1
ATOM 5061 N N . ASP A 1 643 ? 20.132 25.127 15.861 1.00 69.44 643 ASP A N 1
ATOM 5062 C CA . ASP A 1 643 ? 21.434 24.870 15.234 1.00 69.44 643 ASP A CA 1
ATOM 5063 C C . ASP A 1 643 ? 21.450 25.143 13.711 1.00 69.44 643 ASP A C 1
ATOM 5065 O O . ASP A 1 643 ? 22.506 25.043 13.090 1.00 69.44 643 ASP A O 1
ATOM 5069 N N . CYS A 1 644 ? 20.310 25.533 13.122 1.00 67.06 644 CYS A N 1
ATOM 5070 C CA . CYS A 1 644 ? 20.140 25.818 11.689 1.00 67.06 644 CYS A CA 1
ATOM 5071 C C . CYS A 1 644 ? 20.188 27.328 11.333 1.00 67.06 644 CYS A C 1
ATOM 5073 O O . CYS A 1 644 ? 19.839 27.703 10.213 1.00 67.06 644 CYS A O 1
ATOM 5075 N N . GLU A 1 645 ? 20.582 28.209 12.275 1.00 55.41 645 GLU A N 1
ATOM 5076 C CA . GLU A 1 645 ? 20.685 29.682 12.092 1.00 55.41 645 GLU A CA 1
ATOM 5077 C C . GLU A 1 645 ? 22.077 30.226 11.711 1.00 55.41 645 GLU A C 1
ATOM 5079 O O . GLU A 1 645 ? 23.095 29.864 12.352 1.00 55.41 645 GLU A O 1
#

Secondary structure (DSSP, 8-state):
------------------S---S---------------SSS-EEEEEEEEETTTTSS-GGGEEEE-SS-EEETTSTTEEEEEEE-SSEEEEEEEEEEE-SS-SSS-EEEEEEEEEEEEES-EEE--SSTT-EEEEE--EE--EEEEEEE--SSSSGGGEEEEEEE--TTS--S--TTEEEEEEEEEEEE-STT-EEEEEEEEEEEEEEEES-S-EEEEESSEEEE-EEEESSSSEEEEEEEESEEEEEEEE-SSSS-EEEEEEEEEEEEEE-TT------TTTT-EEEE-----HHHHHHHTTT--HHHHHHHHHHH-TT--EEEEESB-TT-TT-BS----SS--IIIII-GGGS--TTTTHHHHHHHHHHHHTT-EEEEEEETT-TTS---SHHHHHHHHHHHHHHHHHSTT-HHHHHHHHHHHHHHHHTTT-SEEEEETGGG-TT-HHHHHHHHHHH-TT-EEEE----EE-B-TTSPBPEEEEESTT-S----EEPEE----SSS-SB---B-S-GGGT--TT-HHIIIIIHHHHHH-SEEESSSS-EEE-EEEEESBSSSS-TTSPB---HHHHHHHHHHHHTTT-EEEEE--EETTEE-HHHHHHHHHHHHHHTSSSPPPPPPP-PPTTEEETTSGGG-

Organism: NCBI:txid230495